Protein AF-G0UQ22-F1 (afdb_monomer_lite)

Secondary structure (DSSP, 8-state):
----SSSHHHHHHHHHHHHHHHHH---TT-PPPHHHHHHS-HHHHHHHHHHHHHHHHHHHHHHHHHHHHHHHHHHHHHHHHTTS---THHHHHHHHHHHHHHHHHHHHIIIIIIHHHHH---TTHHHHHHHHHHHHHHHHHHHHHHTTSS-----EEEEPTTS-TT-EEEE-TTHHHHHHHHHHHHHHHHHHTTSPPSTTPPPHHHHHHHHHHHHHHHHHHHHHHHHTTSTTHHHHHHHHHHHHHHHHHHHTTS--TTHHHHHHHHHHHHHHHHHHHHHHHHHHHHHHHHHHHS-SS-HHHHHHHHHHHHHHHHHHHHTS-TTS-HHHHHHHHHHHHHHHHHHHHHTTT------TTHHHHHHHHHHHHHHTTS---SHHHHHHHHHH-S------------HHHHHHHHHHHHHHHHSTTTHHHHHHH-HHHHHHHHHHHHH--

Radius of gyration: 31.98 Å; chains: 1; bounding box: 88×45×106 Å

Structure (mmCIF, N/CA/C/O backbone):
data_AF-G0UQ22-F1
#
_entry.id   AF-G0UQ22-F1
#
loop_
_atom_site.group_PDB
_atom_site.id
_atom_site.type_symbol
_atom_site.label_atom_id
_atom_site.label_alt_id
_atom_site.label_comp_id
_atom_site.label_asym_id
_atom_site.label_entity_id
_atom_site.label_seq_id
_atom_site.pdbx_PDB_ins_code
_atom_site.Cartn_x
_atom_site.Cartn_y
_atom_site.Cartn_z
_atom_site.occupancy
_atom_site.B_iso_or_equiv
_atom_site.auth_seq_id
_atom_site.auth_comp_id
_atom_site.auth_asym_id
_atom_site.auth_atom_id
_atom_site.pdbx_PDB_model_num
ATOM 1 N N . MET A 1 1 ? -60.237 2.167 55.986 1.00 45.22 1 MET A N 1
ATOM 2 C CA . MET A 1 1 ? -59.295 3.155 55.429 1.00 45.22 1 MET A CA 1
ATOM 3 C C . MET A 1 1 ? -57.903 2.606 55.661 1.00 45.22 1 MET A C 1
ATOM 5 O O . MET A 1 1 ? -57.544 2.496 56.826 1.00 45.22 1 MET A O 1
ATOM 9 N N . PRO A 1 2 ? -57.204 2.131 54.619 1.00 48.25 2 PRO A N 1
ATOM 10 C CA . PRO A 1 2 ? -55.859 1.600 54.769 1.00 48.25 2 PRO A CA 1
ATOM 11 C C . PRO A 1 2 ? -54.873 2.770 54.820 1.00 48.25 2 PRO A C 1
ATOM 13 O O . PRO A 1 2 ? -54.929 3.681 53.997 1.00 48.25 2 PRO A O 1
ATOM 16 N N . SER A 1 3 ? -54.025 2.761 55.837 1.00 50.72 3 SER A N 1
ATOM 17 C CA . SER A 1 3 ? -53.027 3.777 56.166 1.00 50.72 3 SER A CA 1
ATOM 18 C C . SER A 1 3 ? -51.634 3.381 55.658 1.00 50.72 3 SER A C 1
ATOM 20 O O . SER A 1 3 ? -50.655 3.589 56.363 1.00 50.72 3 SER A O 1
ATOM 22 N N . ASP A 1 4 ? -51.551 2.812 54.450 1.00 50.69 4 ASP A N 1
ATOM 23 C CA . ASP A 1 4 ? -50.323 2.183 53.924 1.00 50.69 4 ASP A CA 1
ATOM 24 C C . ASP A 1 4 ? -49.578 3.028 52.870 1.00 50.69 4 ASP A C 1
ATOM 26 O O . ASP A 1 4 ? -48.598 2.580 52.293 1.00 50.69 4 ASP A O 1
ATOM 30 N N . THR A 1 5 ? -49.992 4.267 52.591 1.00 54.06 5 THR A N 1
ATOM 31 C CA . THR A 1 5 ? -49.428 5.055 51.470 1.00 54.06 5 THR A CA 1
ATOM 32 C C . THR A 1 5 ? -48.313 6.034 51.855 1.00 54.06 5 THR A C 1
ATOM 34 O O . THR A 1 5 ? -47.904 6.839 51.024 1.00 54.06 5 THR A O 1
ATOM 37 N N . LEU A 1 6 ? -47.835 6.028 53.104 1.00 50.53 6 LEU A N 1
ATOM 38 C CA . LEU A 1 6 ? -46.833 6.998 53.579 1.00 50.53 6 LEU A CA 1
ATOM 39 C C . LEU A 1 6 ? -45.400 6.447 53.666 1.00 50.53 6 LEU A C 1
ATOM 41 O O . LEU A 1 6 ? -44.472 7.252 53.659 1.00 50.53 6 LEU A O 1
ATOM 45 N N . GLU A 1 7 ? -45.197 5.124 53.661 1.00 52.72 7 GLU A N 1
ATOM 46 C CA . GLU A 1 7 ? -43.848 4.522 53.631 1.00 52.72 7 GLU A CA 1
ATOM 47 C C . GLU A 1 7 ? -43.209 4.530 52.226 1.00 52.72 7 GLU A C 1
ATOM 49 O O . GLU A 1 7 ? -41.985 4.534 52.101 1.00 52.72 7 GLU A O 1
ATOM 54 N N . ASP A 1 8 ? -44.004 4.640 51.155 1.00 56.69 8 ASP A N 1
ATOM 55 C CA . ASP A 1 8 ? -43.478 4.648 49.780 1.00 56.69 8 ASP A CA 1
ATOM 56 C C . ASP A 1 8 ? -42.786 5.969 49.399 1.00 56.69 8 ASP A C 1
ATOM 58 O O . ASP A 1 8 ? -41.835 5.981 48.616 1.00 56.69 8 ASP A O 1
ATOM 62 N N . HIS A 1 9 ? -43.209 7.105 49.963 1.00 56.97 9 HIS A N 1
ATOM 63 C CA . HIS A 1 9 ? -42.681 8.414 49.564 1.00 56.97 9 HIS A CA 1
ATOM 64 C C . HIS A 1 9 ? -41.239 8.673 50.026 1.00 56.97 9 HIS A C 1
ATOM 66 O O . HIS A 1 9 ? -40.499 9.353 49.312 1.00 56.97 9 HIS A O 1
ATOM 72 N N . SER A 1 10 ? -40.807 8.114 51.164 1.00 61.12 10 SER A N 1
ATOM 73 C CA . SER A 1 10 ? -39.405 8.218 51.603 1.00 61.12 10 SER A CA 1
ATOM 74 C C . SER A 1 10 ? -38.459 7.408 50.720 1.00 61.12 10 SER A C 1
ATOM 76 O O . SER A 1 10 ? -37.307 7.787 50.546 1.00 61.12 10 SER A O 1
ATOM 78 N N . ASN A 1 11 ? -38.949 6.324 50.117 1.00 76.81 11 ASN A N 1
ATOM 79 C CA . ASN A 1 11 ? -38.146 5.463 49.256 1.00 76.81 11 ASN A CA 1
ATOM 80 C C . ASN A 1 11 ? -37.832 6.155 47.914 1.00 76.81 11 ASN A C 1
ATOM 82 O O . ASN A 1 11 ? -36.701 6.124 47.434 1.00 76.81 11 ASN A O 1
ATOM 86 N N . TRP A 1 12 ? -38.804 6.887 47.353 1.00 78.00 12 TRP A N 1
ATOM 87 C CA . TRP A 1 12 ? -38.615 7.637 46.107 1.00 78.00 12 TRP A CA 1
ATOM 88 C C . TRP A 1 12 ? -37.613 8.785 46.224 1.00 78.00 12 TRP A C 1
ATOM 90 O O . TRP A 1 12 ? -36.856 9.011 45.281 1.00 78.00 12 TRP A O 1
ATOM 100 N N . SER A 1 13 ? -37.559 9.502 47.355 1.00 80.50 13 SER A N 1
ATOM 101 C CA . SER A 1 13 ? -36.565 10.573 47.511 1.00 80.50 13 SER A CA 1
ATOM 102 C C . SER A 1 13 ? -35.145 10.017 47.596 1.00 80.50 13 SER A C 1
ATOM 104 O O . SER A 1 13 ? -34.221 10.633 47.073 1.00 80.50 13 SER A O 1
ATOM 106 N N . THR A 1 14 ? -34.968 8.848 48.216 1.00 83.31 14 THR A N 1
ATOM 107 C CA . THR A 1 14 ? -33.674 8.159 48.273 1.00 83.31 14 THR A CA 1
ATOM 108 C C . THR A 1 14 ? -33.252 7.661 46.894 1.00 83.31 14 THR A C 1
ATOM 110 O O . THR A 1 14 ? -32.120 7.914 46.495 1.00 83.31 14 THR A O 1
ATOM 113 N N . ILE A 1 15 ? -34.164 7.047 46.132 1.00 80.19 15 ILE A N 1
ATOM 114 C CA . ILE A 1 15 ? -33.892 6.583 44.761 1.00 80.19 15 ILE A CA 1
ATOM 115 C C . ILE A 1 15 ? -33.530 7.762 43.846 1.00 80.19 15 ILE A C 1
ATOM 117 O O . ILE A 1 15 ? -32.533 7.709 43.133 1.00 80.19 15 ILE A O 1
ATOM 121 N N . ILE A 1 16 ? -34.294 8.859 43.890 1.00 82.25 16 ILE A N 1
ATOM 122 C CA . ILE A 1 16 ? -33.992 10.063 43.098 1.00 82.25 16 ILE A CA 1
ATOM 123 C C . ILE A 1 16 ? -32.660 10.680 43.539 1.00 82.25 16 ILE A C 1
ATOM 125 O O . ILE A 1 16 ? -31.879 11.087 42.686 1.00 82.25 16 ILE A O 1
ATOM 129 N N . GLY A 1 17 ? -32.374 10.720 44.843 1.00 83.06 17 GLY A N 1
ATOM 130 C CA . GLY A 1 17 ? -31.095 11.198 45.368 1.00 83.06 17 GLY A CA 1
ATOM 131 C C . GLY A 1 17 ? -29.907 10.363 44.888 1.00 83.06 17 GLY A C 1
ATOM 132 O O . GLY A 1 17 ? -28.885 10.927 44.514 1.00 83.06 17 GLY A O 1
ATOM 133 N N . GLN A 1 18 ? -30.055 9.038 44.823 1.00 81.69 18 GLN A N 1
ATOM 134 C CA . GLN A 1 18 ? -29.040 8.134 44.273 1.00 81.69 18 GLN A CA 1
ATOM 135 C C . GLN A 1 18 ? -28.847 8.339 42.766 1.00 81.69 18 GLN A C 1
ATOM 137 O O . GLN A 1 18 ? -27.711 8.402 42.309 1.00 81.69 18 GLN A O 1
ATOM 142 N N . VAL A 1 19 ? -29.932 8.506 42.000 1.00 81.69 19 VAL A N 1
ATOM 143 C CA . VAL A 1 19 ? -29.857 8.809 40.560 1.00 81.69 19 VAL A CA 1
ATOM 144 C C . VAL A 1 19 ? -29.191 10.163 40.314 1.00 81.69 19 VAL A C 1
ATOM 146 O O . VAL A 1 19 ? -28.340 10.266 39.439 1.00 81.69 19 VAL A O 1
ATOM 149 N N . LEU A 1 20 ? -29.539 11.199 41.080 1.00 83.56 20 LEU A N 1
ATOM 150 C CA . LEU A 1 20 ? -28.904 12.514 40.966 1.00 83.56 20 LEU A CA 1
ATOM 151 C C . LEU A 1 20 ? -27.428 12.453 41.348 1.00 83.56 20 LEU A C 1
ATOM 153 O O . LEU A 1 20 ? -26.605 12.941 40.588 1.00 83.56 20 LEU A O 1
ATOM 157 N N . SER A 1 21 ? -27.085 11.776 42.447 1.00 83.81 21 SER A N 1
ATOM 158 C CA . SER A 1 21 ? -25.689 11.549 42.828 1.00 83.81 21 SER A CA 1
ATOM 159 C C . SER A 1 21 ? -24.923 10.824 41.721 1.00 83.81 21 SER A C 1
ATOM 161 O O . SER A 1 21 ? -23.808 11.214 41.406 1.00 83.81 21 SER A O 1
ATOM 163 N N . HIS A 1 22 ? -25.526 9.819 41.077 1.00 80.00 22 HIS A N 1
ATOM 164 C CA . HIS A 1 22 ? -24.922 9.121 39.936 1.00 80.00 22 HIS A CA 1
ATOM 165 C C . HIS A 1 22 ? -24.705 10.054 38.741 1.00 80.00 22 HIS A C 1
ATOM 167 O O . HIS A 1 22 ? -23.641 10.034 38.125 1.00 80.00 22 HIS A O 1
ATOM 173 N N . LEU A 1 23 ? -25.690 10.900 38.424 1.00 81.38 23 LEU A N 1
ATOM 174 C CA . LEU A 1 23 ? -25.624 11.895 37.346 1.00 81.38 23 LEU A CA 1
ATOM 175 C C . LEU A 1 23 ? -24.675 13.072 37.651 1.00 81.38 23 LEU A C 1
ATOM 177 O O . LEU A 1 23 ? -24.193 13.717 36.719 1.00 81.38 23 LEU A O 1
ATOM 181 N N . GLU A 1 24 ? -24.371 13.325 38.921 1.00 83.50 24 GLU A N 1
ATOM 182 C CA . GLU A 1 24 ? -23.413 14.340 39.378 1.00 83.50 24 GLU A CA 1
ATOM 183 C C . GLU A 1 24 ? -21.991 13.783 39.556 1.00 83.50 24 GLU A C 1
ATOM 185 O O . GLU A 1 24 ? -21.031 14.545 39.482 1.00 83.50 24 GLU A O 1
ATOM 190 N N . CYS A 1 25 ? -21.830 12.471 39.762 1.00 76.75 25 CYS A N 1
ATOM 191 C CA . CYS A 1 25 ? -20.519 11.839 39.888 1.00 76.75 25 CYS A CA 1
ATOM 192 C C . CYS A 1 25 ? -19.740 11.859 38.561 1.00 76.75 25 CYS A C 1
ATOM 194 O O . CYS A 1 25 ? -20.206 11.348 37.545 1.00 76.75 25 CYS A O 1
ATOM 196 N N . ASP A 1 26 ? -18.494 12.339 38.603 1.00 62.09 26 ASP A N 1
ATOM 197 C CA . ASP A 1 26 ? -17.535 12.257 37.484 1.00 62.09 26 ASP A CA 1
ATOM 198 C C . ASP A 1 26 ? -16.912 10.851 37.333 1.00 62.09 26 ASP A C 1
ATOM 200 O O . ASP A 1 26 ? -16.223 10.549 36.358 1.00 62.09 26 ASP A O 1
ATOM 204 N N . SER A 1 27 ? -17.124 9.978 38.322 1.00 62.09 27 SER A N 1
ATOM 205 C CA . SER A 1 27 ? -16.548 8.635 38.395 1.00 62.09 27 SER A CA 1
ATOM 206 C C . SER A 1 27 ? -17.395 7.615 37.637 1.00 62.09 27 SER A C 1
ATOM 208 O O . SER A 1 27 ? -18.547 7.369 37.980 1.00 62.09 27 SER A O 1
ATOM 210 N N . PHE A 1 28 ? -16.779 6.939 36.665 1.00 57.06 28 PHE A N 1
ATOM 211 C CA . PHE A 1 28 ? -17.394 5.836 35.917 1.00 57.06 28 PHE A CA 1
ATOM 212 C C . PHE A 1 28 ? -17.573 4.546 36.744 1.00 57.06 28 PHE A C 1
ATOM 214 O O . PHE A 1 28 ? -18.225 3.603 36.305 1.00 57.06 28 PHE A O 1
ATOM 221 N N . VAL A 1 29 ? -16.936 4.467 37.917 1.00 55.94 29 VAL A N 1
ATOM 222 C CA . VAL A 1 29 ? -16.777 3.218 38.683 1.00 55.94 29 VAL A CA 1
ATOM 223 C C . VAL A 1 29 ? -17.947 2.969 39.636 1.00 55.94 29 VAL A C 1
ATOM 225 O O . VAL A 1 29 ? -18.215 1.825 39.998 1.00 55.94 29 VAL A O 1
ATOM 228 N N . GLU A 1 30 ? -18.682 4.013 40.016 1.00 59.88 30 GLU A N 1
ATOM 229 C CA . GLU A 1 30 ? -19.882 3.872 40.841 1.00 59.88 30 GLU A CA 1
ATOM 230 C C . GLU A 1 30 ? -21.074 3.566 39.940 1.00 59.88 30 GLU A C 1
ATOM 232 O O . GLU A 1 30 ? -21.842 4.442 39.565 1.00 59.88 30 GLU A O 1
ATOM 237 N N . VAL A 1 31 ? -21.203 2.304 39.532 1.00 60.78 31 VAL A N 1
ATOM 238 C CA . VAL A 1 31 ? -22.384 1.848 38.798 1.00 60.78 31 VAL A CA 1
ATOM 239 C C . VAL A 1 31 ? -23.580 1.906 39.745 1.00 60.78 31 VAL A C 1
ATOM 241 O O . VAL A 1 31 ? -23.565 1.277 40.804 1.00 60.78 31 VAL A O 1
ATOM 244 N N . CYS A 1 32 ? -24.622 2.644 39.361 1.00 63.00 32 CYS A N 1
ATOM 245 C CA . CYS A 1 32 ? -25.906 2.591 40.050 1.00 63.00 32 CYS A CA 1
ATOM 246 C C . CYS A 1 32 ? -26.396 1.134 40.044 1.00 63.00 32 CYS A C 1
ATOM 248 O O . CYS A 1 32 ? -26.549 0.552 38.967 1.00 63.00 32 CYS A O 1
ATOM 250 N N . GLU A 1 33 ? -26.582 0.533 41.226 1.00 73.00 33 GLU A N 1
ATOM 251 C CA . GLU A 1 33 ? -26.983 -0.873 41.351 1.00 73.00 33 GLU A CA 1
ATOM 252 C C . GLU A 1 33 ? -28.211 -1.149 40.467 1.00 73.00 33 GLU A C 1
ATOM 254 O O . GLU A 1 33 ? -29.179 -0.382 40.486 1.00 73.00 33 GLU A O 1
ATOM 259 N N . ASP A 1 34 ? -28.184 -2.233 39.682 1.00 70.19 34 ASP A N 1
ATOM 260 C CA . ASP A 1 34 ? -29.270 -2.550 38.739 1.00 70.19 34 ASP A CA 1
ATOM 261 C C . ASP A 1 34 ? -30.635 -2.630 39.462 1.00 70.19 34 ASP A C 1
ATOM 263 O O . ASP A 1 34 ? -31.646 -2.169 38.930 1.00 70.19 34 ASP A O 1
ATOM 267 N N . ASP A 1 35 ? -30.643 -3.060 40.729 1.00 75.62 35 ASP A N 1
ATOM 268 C CA . ASP A 1 35 ? -31.811 -3.086 41.619 1.00 75.62 35 ASP A CA 1
ATOM 269 C C . ASP A 1 35 ? -32.453 -1.700 41.848 1.00 75.62 35 ASP A C 1
ATOM 271 O O . ASP A 1 35 ? -33.660 -1.597 42.097 1.00 75.62 35 ASP A O 1
ATOM 275 N N . VAL A 1 36 ? -31.674 -0.616 41.782 1.00 74.81 36 VAL A N 1
ATOM 276 C CA . VAL A 1 36 ? -32.155 0.772 41.916 1.00 74.81 36 VAL A CA 1
ATOM 277 C C . VAL A 1 36 ? -32.763 1.251 40.594 1.00 74.81 36 VAL A C 1
ATOM 279 O O . VAL A 1 36 ? -33.834 1.866 40.583 1.00 74.81 36 VAL A O 1
ATOM 282 N N . LEU A 1 37 ? -32.138 0.914 39.463 1.00 73.31 37 LEU A N 1
ATOM 283 C CA . LEU A 1 37 ? -32.620 1.256 38.119 1.00 73.31 37 LEU A CA 1
ATOM 284 C C . LEU A 1 37 ? -33.866 0.462 37.701 1.00 73.31 37 LEU A C 1
ATOM 286 O O . LEU A 1 37 ? -34.690 0.961 36.922 1.00 73.31 37 LEU A O 1
ATOM 290 N N . GLU A 1 38 ? -34.044 -0.754 38.218 1.00 81.44 38 GLU A N 1
ATOM 291 C CA . GLU A 1 38 ? -35.268 -1.535 38.033 1.00 81.44 38 GLU A CA 1
ATOM 292 C C . GLU A 1 38 ? -36.469 -0.892 38.732 1.00 81.44 38 GLU A C 1
ATOM 294 O O . GLU A 1 38 ? -37.561 -0.853 38.160 1.00 81.44 38 GLU A O 1
ATOM 299 N N . LYS A 1 39 ? -36.246 -0.306 39.916 1.00 81.69 39 LYS A N 1
ATOM 300 C CA . LYS A 1 39 ? -37.257 0.449 40.677 1.00 81.69 39 LYS A CA 1
ATOM 301 C C . LYS A 1 39 ? -37.557 1.818 40.066 1.00 81.69 39 LYS A C 1
ATOM 303 O O . LYS A 1 39 ? -38.619 2.386 40.315 1.00 81.69 39 LYS A O 1
ATOM 308 N N . CYS A 1 40 ? -36.656 2.347 39.240 1.00 79.81 40 CYS A N 1
ATOM 309 C CA . CYS A 1 40 ? -36.882 3.576 38.491 1.00 79.81 40 CYS A CA 1
ATOM 310 C C . CYS A 1 40 ? -37.863 3.359 37.327 1.00 79.81 40 CYS A C 1
ATOM 312 O O . CYS A 1 40 ? -37.797 2.371 36.593 1.00 79.81 40 CYS A O 1
ATOM 314 N N . GLY A 1 41 ? -38.746 4.338 37.103 1.00 82.88 41 GLY A N 1
ATOM 315 C CA . GLY A 1 41 ? -39.591 4.372 35.910 1.00 82.88 41 GLY A CA 1
ATOM 316 C C . GLY A 1 41 ? -38.766 4.456 34.611 1.00 82.88 41 GLY A C 1
ATOM 317 O O . GLY A 1 41 ? -37.605 4.877 34.634 1.00 82.88 41 GLY A O 1
ATOM 318 N N . PRO A 1 42 ? -39.363 4.121 33.451 1.00 83.88 42 PRO A N 1
ATOM 319 C CA . PRO A 1 42 ? -38.647 3.984 32.176 1.00 83.88 42 PRO A CA 1
ATOM 320 C C . PRO A 1 42 ? -37.918 5.263 31.741 1.00 83.88 42 PRO A C 1
ATOM 322 O O . PRO A 1 42 ? -36.871 5.189 31.106 1.00 83.88 42 PRO A O 1
ATOM 325 N N . PHE A 1 43 ? -38.442 6.435 32.111 1.00 85.62 43 PHE A N 1
ATOM 326 C CA . PHE A 1 43 ? -37.806 7.719 31.824 1.00 85.62 43 PHE A CA 1
ATOM 327 C C . PHE A 1 43 ? -36.470 7.896 32.562 1.00 85.62 43 PHE A C 1
ATOM 329 O O . PHE A 1 43 ? -35.468 8.193 31.922 1.00 85.62 43 PHE A O 1
ATOM 336 N N . LEU A 1 44 ? -36.440 7.693 33.886 1.00 83.56 44 LEU A N 1
ATOM 337 C CA . LEU A 1 44 ? -35.219 7.860 34.689 1.00 83.56 44 LEU A CA 1
ATOM 338 C C . LEU A 1 44 ? -34.157 6.834 34.300 1.00 83.56 44 LEU A C 1
ATOM 340 O O . LEU A 1 44 ? -32.988 7.184 34.179 1.00 83.56 44 LEU A O 1
ATOM 344 N N . ARG A 1 45 ? -34.576 5.597 34.012 1.00 81.31 45 ARG A N 1
ATOM 345 C CA . ARG A 1 45 ? -33.681 4.567 33.480 1.00 81.31 45 ARG A CA 1
ATOM 346 C C . ARG A 1 45 ? -33.034 5.012 32.171 1.00 81.31 45 ARG A C 1
ATOM 348 O O . ARG A 1 45 ? -31.816 4.969 32.052 1.00 81.31 45 ARG A O 1
ATOM 355 N N . ARG A 1 46 ? -33.835 5.509 31.221 1.00 83.25 46 ARG A N 1
ATOM 356 C CA . ARG A 1 46 ? -33.316 6.002 29.941 1.00 83.25 46 ARG A CA 1
ATOM 357 C C . ARG A 1 46 ? -32.411 7.222 30.109 1.00 83.25 46 ARG A C 1
ATOM 359 O O . ARG A 1 46 ? -31.450 7.360 29.364 1.00 83.25 46 ARG A O 1
ATOM 366 N N . LEU A 1 47 ? -32.712 8.104 31.061 1.00 83.69 47 LEU A N 1
ATOM 367 C CA . LEU A 1 47 ? -31.880 9.268 31.357 1.00 83.69 47 LEU A CA 1
ATOM 368 C C . LEU A 1 47 ? -30.492 8.852 31.865 1.00 83.69 47 LEU A C 1
ATOM 370 O O . LEU A 1 47 ? -29.502 9.372 31.363 1.00 83.69 47 LEU A O 1
ATOM 374 N N . VAL A 1 48 ? -30.426 7.903 32.806 1.00 82.44 48 VAL A N 1
ATOM 375 C CA . VAL A 1 48 ? -29.155 7.361 33.313 1.00 82.44 48 VAL A CA 1
ATOM 376 C C . VAL A 1 48 ? -28.381 6.661 32.198 1.00 82.44 48 VAL A C 1
ATOM 378 O O . VAL A 1 48 ? -27.211 6.962 32.006 1.00 82.44 48 VAL A O 1
ATOM 381 N N . GLU A 1 49 ? -29.042 5.827 31.387 1.00 80.69 49 GLU A N 1
ATOM 382 C CA . GLU A 1 49 ? -28.409 5.184 30.224 1.00 80.69 49 GLU A CA 1
ATOM 383 C C . GLU A 1 49 ? -27.793 6.200 29.256 1.00 80.69 49 GLU A C 1
ATOM 385 O O . GLU A 1 49 ? -26.652 6.038 28.839 1.00 80.69 49 GLU A O 1
ATOM 390 N N . VAL A 1 50 ? -28.528 7.260 28.902 1.00 82.25 50 VAL A N 1
ATOM 391 C CA . VAL A 1 50 ? -28.036 8.296 27.981 1.00 82.25 50 VAL A CA 1
ATOM 392 C C . VAL A 1 50 ? -26.886 9.095 28.599 1.00 82.25 50 VAL A C 1
ATOM 394 O O . VAL A 1 50 ? -25.954 9.460 27.886 1.00 82.25 50 VAL A O 1
ATOM 397 N N . ALA A 1 51 ? -26.931 9.369 29.904 1.00 83.38 51 ALA A N 1
ATOM 398 C CA . ALA A 1 51 ? -25.848 10.053 30.603 1.00 83.38 51 ALA A CA 1
ATOM 399 C C . ALA A 1 51 ? -24.576 9.192 30.660 1.00 83.38 51 ALA A C 1
ATOM 401 O O . ALA A 1 51 ? -23.492 9.691 30.362 1.00 83.38 51 ALA A O 1
ATOM 402 N N . ASP A 1 52 ? -24.709 7.901 30.964 1.00 79.06 52 ASP A N 1
ATOM 403 C CA . ASP A 1 52 ? -23.592 6.956 30.952 1.00 79.06 52 ASP A CA 1
ATOM 404 C C . ASP A 1 52 ? -23.022 6.810 29.532 1.00 79.06 52 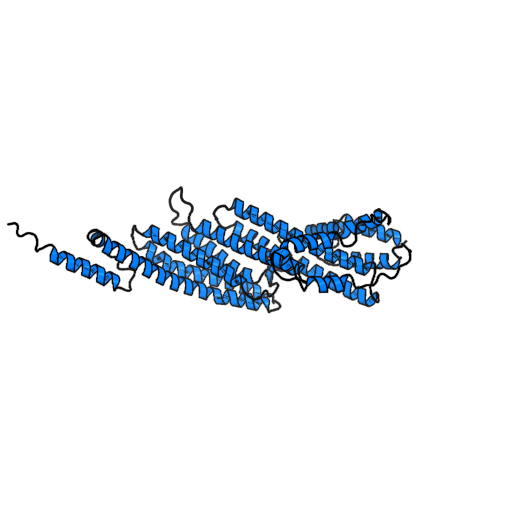ASP A C 1
ATOM 406 O O . ASP A 1 52 ? -21.813 6.927 29.346 1.00 79.06 52 ASP A O 1
ATOM 410 N N . GLU A 1 53 ? -23.875 6.653 28.509 1.00 80.38 53 GLU A N 1
ATOM 411 C CA . GLU A 1 53 ? -23.468 6.643 27.095 1.00 80.38 53 GLU A CA 1
ATOM 412 C C . GLU A 1 53 ? -22.693 7.920 26.721 1.00 80.38 53 GLU A C 1
ATOM 414 O O . GLU A 1 53 ? -21.657 7.839 26.057 1.00 80.38 53 GLU A O 1
ATOM 419 N N . ALA A 1 54 ? -23.162 9.100 27.141 1.00 82.88 54 ALA A N 1
ATOM 420 C CA . ALA A 1 54 ? -22.492 10.374 26.880 1.00 82.88 54 ALA A CA 1
ATOM 421 C C . ALA A 1 54 ? -21.109 10.440 27.545 1.00 82.88 54 ALA A C 1
ATOM 423 O O . ALA A 1 54 ? -20.129 10.749 26.872 1.00 82.88 54 ALA A O 1
ATOM 424 N N . ARG A 1 55 ? -21.001 10.050 28.819 1.00 81.69 55 ARG A N 1
ATOM 425 C CA . ARG A 1 55 ? -19.719 10.012 29.537 1.00 81.69 55 ARG A CA 1
ATOM 426 C C . ARG A 1 55 ? -18.734 9.010 28.928 1.00 81.69 55 ARG A C 1
ATOM 428 O O . ARG A 1 55 ? -17.554 9.332 28.812 1.00 81.69 55 ARG A O 1
ATOM 435 N N . VAL A 1 56 ? -19.191 7.818 28.505 1.00 79.38 56 VAL A N 1
ATOM 436 C CA . VAL A 1 56 ? -18.330 6.869 27.764 1.00 79.38 56 VAL A CA 1
ATOM 437 C C . VAL A 1 56 ? -17.824 7.540 26.500 1.00 79.38 56 VAL A C 1
ATOM 439 O O . VAL A 1 56 ? -16.643 7.443 26.186 1.00 79.38 56 VAL A O 1
ATOM 442 N N . ASN A 1 57 ? -18.709 8.201 25.754 1.00 82.50 57 ASN A N 1
ATOM 443 C CA . ASN A 1 57 ? -18.324 8.856 24.513 1.00 82.50 57 ASN A CA 1
ATOM 444 C C . ASN A 1 57 ? -17.266 9.940 24.754 1.00 82.50 57 ASN A C 1
ATOM 446 O O . ASN A 1 57 ? -16.264 9.932 24.044 1.00 82.50 57 ASN A O 1
ATOM 450 N N . ASP A 1 58 ? -17.429 10.787 25.769 1.00 85.44 58 ASP A N 1
ATOM 451 C CA . ASP A 1 58 ? -16.451 11.824 26.113 1.00 85.44 58 ASP A CA 1
ATOM 452 C C . ASP A 1 58 ? -15.095 11.220 26.511 1.00 85.44 58 ASP A C 1
ATOM 454 O O . ASP A 1 58 ? -14.049 11.657 26.025 1.00 85.44 58 ASP A O 1
ATOM 458 N N . LEU A 1 59 ? -15.103 10.153 27.320 1.00 84.19 59 LEU A N 1
ATOM 459 C CA . LEU A 1 59 ? -13.893 9.415 27.694 1.00 84.19 59 LEU A CA 1
ATOM 460 C C . LEU A 1 59 ? -13.203 8.801 26.469 1.00 84.19 59 LEU A C 1
ATOM 462 O O . LEU A 1 59 ? -11.989 8.908 26.308 1.00 84.19 59 LEU A O 1
ATOM 466 N N . LEU A 1 60 ? -13.971 8.153 25.591 1.00 85.38 60 LEU A N 1
ATOM 467 C CA . LEU A 1 60 ? -13.447 7.579 24.356 1.00 85.38 60 LEU A CA 1
ATOM 468 C C . LEU A 1 60 ? -12.886 8.660 23.433 1.00 85.38 60 LEU A C 1
ATOM 470 O O . LEU A 1 60 ? -11.864 8.428 22.796 1.00 85.38 60 LEU A O 1
ATOM 474 N N . ASP A 1 61 ? -13.527 9.825 23.352 1.00 88.00 61 ASP A N 1
ATOM 475 C CA . ASP A 1 61 ? -13.041 10.941 22.547 1.00 88.00 61 ASP A CA 1
ATOM 476 C C . ASP A 1 61 ? -11.719 11.492 23.109 1.00 88.00 61 ASP A C 1
ATOM 478 O O . ASP A 1 61 ? -10.777 11.680 22.336 1.00 88.00 61 ASP A O 1
ATOM 482 N N . ASP A 1 62 ? -11.574 11.649 24.431 1.00 90.19 62 ASP A N 1
ATOM 483 C CA . ASP A 1 62 ? -10.289 12.008 25.056 1.00 90.19 62 ASP A CA 1
ATOM 484 C C . ASP A 1 62 ? -9.198 10.957 24.785 1.00 90.19 62 ASP A C 1
ATOM 486 O O . ASP A 1 62 ? -8.109 11.277 24.296 1.00 90.19 62 ASP A O 1
ATOM 490 N N . LEU A 1 63 ? -9.507 9.678 25.007 1.00 87.81 63 LEU A N 1
ATOM 491 C CA . LEU A 1 63 ? -8.577 8.573 24.776 1.00 87.81 63 LEU A CA 1
ATOM 492 C C . LEU A 1 63 ? -8.137 8.486 23.318 1.00 87.81 63 LEU A C 1
ATOM 494 O O . LEU A 1 63 ? -6.948 8.338 23.034 1.00 87.81 63 LEU A O 1
ATOM 498 N N . PHE A 1 64 ? -9.066 8.605 22.374 1.00 89.81 64 PHE A N 1
ATOM 499 C CA . PHE A 1 64 ? -8.742 8.571 20.953 1.00 89.81 64 PHE A CA 1
ATOM 500 C C . PHE A 1 64 ? -7.997 9.819 20.496 1.00 89.81 64 PHE A C 1
ATOM 502 O O . PHE A 1 64 ? -7.120 9.698 19.639 1.00 89.81 64 PHE A O 1
ATOM 509 N N . ASN A 1 65 ? -8.247 10.982 21.099 1.00 89.94 65 ASN A N 1
ATOM 510 C CA . ASN A 1 65 ? -7.417 12.162 20.885 1.00 89.94 65 ASN A CA 1
ATOM 511 C C . ASN A 1 65 ? -5.985 11.916 21.372 1.00 89.94 65 ASN A C 1
ATOM 513 O O . ASN A 1 65 ? -5.038 12.184 20.634 1.00 89.94 65 ASN A O 1
ATOM 517 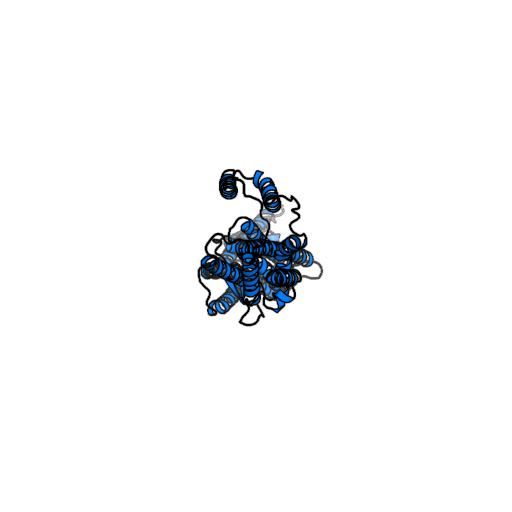N N . ARG A 1 66 ? -5.802 11.320 22.555 1.00 91.62 66 ARG A N 1
ATOM 518 C CA . ARG A 1 66 ? -4.479 10.948 23.082 1.00 91.62 66 ARG A CA 1
ATOM 519 C C . ARG A 1 66 ? -3.780 9.889 22.234 1.00 91.62 66 ARG A C 1
ATOM 521 O O . ARG A 1 66 ? -2.593 10.011 21.959 1.00 91.62 66 ARG A O 1
ATOM 528 N N . VAL A 1 67 ? -4.495 8.872 21.757 1.00 91.12 67 VAL A N 1
ATOM 529 C CA . VAL A 1 67 ? -3.928 7.903 20.808 1.00 91.12 67 VAL A CA 1
ATOM 530 C C . VAL A 1 67 ? -3.539 8.612 19.513 1.00 91.12 67 VAL A C 1
ATOM 532 O O . VAL A 1 67 ? -2.433 8.417 19.023 1.00 91.12 67 VAL A O 1
ATOM 535 N N . SER A 1 68 ? -4.391 9.489 18.983 1.00 90.75 68 SER A N 1
ATOM 536 C CA . SER A 1 68 ? -4.097 10.250 17.768 1.00 90.75 68 SER A CA 1
ATOM 537 C C . SER A 1 68 ? -2.854 11.133 17.914 1.00 90.75 68 SER A C 1
ATOM 539 O O . SER A 1 68 ? -2.080 11.242 16.960 1.00 90.75 68 SER A O 1
ATOM 541 N N . THR A 1 69 ? -2.615 11.746 19.079 1.00 91.50 69 THR A N 1
ATOM 542 C CA . THR A 1 69 ? -1.412 12.566 19.302 1.00 91.50 69 THR A CA 1
ATOM 543 C C . THR A 1 69 ? -0.130 11.734 19.312 1.00 91.50 69 THR A C 1
ATOM 545 O O . THR A 1 69 ? 0.900 12.229 18.856 1.00 91.50 69 THR A O 1
ATOM 548 N N . LEU A 1 70 ? -0.180 10.452 19.700 1.00 92.25 70 LEU A N 1
ATOM 549 C CA . LEU A 1 70 ? 0.967 9.534 19.589 1.00 92.25 70 LEU A CA 1
ATOM 550 C C . LEU A 1 70 ? 1.374 9.255 18.135 1.00 92.25 70 LEU A C 1
ATOM 552 O O . LEU A 1 70 ? 2.535 8.949 17.867 1.00 92.25 70 LEU A O 1
ATOM 556 N N . PHE A 1 71 ? 0.446 9.383 17.183 1.00 90.81 71 PHE A N 1
ATOM 557 C CA . PHE A 1 71 ? 0.741 9.228 15.756 1.00 90.81 71 PHE A CA 1
ATOM 558 C C . PHE A 1 71 ? 1.299 10.504 15.114 1.00 90.81 71 PHE A C 1
ATOM 560 O O . PHE A 1 71 ? 1.854 10.428 14.017 1.00 90.81 71 PHE A O 1
ATOM 567 N N . VAL A 1 72 ? 1.213 11.665 15.775 1.00 88.56 72 VAL A N 1
ATOM 568 C CA . VAL A 1 72 ? 1.742 12.932 15.239 1.00 88.56 72 VAL A CA 1
ATOM 569 C C . VAL A 1 72 ? 3.246 12.850 14.947 1.00 88.56 72 VAL A C 1
ATOM 571 O O . VAL A 1 72 ? 3.621 13.183 13.823 1.00 88.56 72 VAL A O 1
ATOM 574 N N . PRO A 1 73 ? 4.109 12.334 15.848 1.00 86.75 73 PRO A N 1
ATOM 575 C CA . PRO A 1 73 ? 5.522 12.117 15.539 1.00 86.75 73 PRO A CA 1
ATOM 576 C C . PRO A 1 73 ? 5.752 11.184 14.343 1.00 86.75 73 PRO A C 1
ATOM 578 O O . PRO A 1 73 ? 6.629 11.453 13.530 1.00 86.75 73 PRO A O 1
ATOM 581 N N . CYS A 1 74 ? 4.947 10.125 14.178 1.00 83.81 74 CYS A N 1
ATOM 582 C CA . CYS A 1 74 ? 5.028 9.252 12.999 1.00 83.81 74 CYS A CA 1
ATOM 583 C C . CYS A 1 74 ? 4.674 9.990 11.708 1.00 83.81 74 CYS A C 1
ATOM 585 O O . CYS A 1 74 ? 5.366 9.829 10.706 1.00 83.81 74 CYS A O 1
ATOM 587 N N . MET A 1 75 ? 3.614 10.801 11.726 1.00 82.56 75 MET A N 1
ATOM 588 C CA . MET A 1 75 ? 3.210 11.612 10.576 1.00 82.56 75 MET A CA 1
ATOM 589 C C . MET A 1 75 ? 4.272 12.666 10.235 1.00 82.56 75 MET A C 1
ATOM 591 O O . MET A 1 75 ? 4.599 12.855 9.066 1.00 82.56 75 MET A O 1
ATOM 595 N N . GLN A 1 76 ? 4.860 13.310 11.246 1.00 84.81 76 GLN A N 1
ATOM 596 C CA . GLN A 1 76 ? 5.950 14.272 11.070 1.00 84.81 76 GLN A CA 1
ATOM 597 C C . GLN A 1 76 ? 7.221 13.607 10.540 1.00 84.81 76 GLN A C 1
ATOM 599 O O . GLN A 1 76 ? 7.840 14.141 9.627 1.00 84.81 76 GLN A O 1
ATOM 604 N N . ALA A 1 77 ? 7.592 12.435 11.058 1.00 79.94 77 ALA A N 1
ATOM 605 C CA . ALA A 1 77 ? 8.734 11.672 10.567 1.00 79.94 77 ALA A CA 1
ATOM 606 C C . ALA A 1 77 ? 8.522 11.206 9.122 1.00 79.94 77 ALA A C 1
ATOM 608 O O . ALA A 1 77 ? 9.434 11.320 8.310 1.00 79.94 77 ALA A O 1
ATOM 609 N N . ALA A 1 78 ? 7.310 10.762 8.770 1.00 74.56 78 ALA A N 1
ATOM 610 C CA . ALA A 1 78 ? 6.951 10.448 7.389 1.00 74.56 78 ALA A CA 1
ATOM 611 C C . ALA A 1 78 ? 7.104 11.674 6.470 1.00 74.56 78 ALA A C 1
ATOM 613 O O . ALA A 1 78 ? 7.713 11.573 5.407 1.00 74.56 78 ALA A O 1
ATOM 614 N N . ALA A 1 79 ? 6.628 12.847 6.897 1.00 74.56 79 ALA A N 1
ATOM 615 C CA . ALA A 1 79 ? 6.780 14.094 6.145 1.00 74.56 79 ALA A CA 1
ATOM 616 C C . ALA A 1 79 ? 8.233 14.613 6.095 1.00 74.56 79 ALA A C 1
ATOM 618 O O . ALA A 1 79 ? 8.637 15.257 5.132 1.00 74.56 79 ALA A O 1
ATOM 619 N N . ALA A 1 80 ? 9.044 14.357 7.122 1.00 76.06 80 ALA A N 1
ATOM 620 C CA . ALA A 1 80 ? 10.458 14.724 7.130 1.00 76.06 80 ALA A CA 1
ATOM 621 C C . ALA A 1 80 ? 11.270 13.810 6.204 1.00 76.06 80 ALA A C 1
ATOM 623 O O . ALA A 1 80 ? 12.114 14.283 5.444 1.00 76.06 80 ALA A O 1
ATOM 624 N N . ALA A 1 81 ? 10.968 12.511 6.222 1.00 69.25 81 ALA A N 1
ATOM 625 C CA . ALA A 1 81 ? 11.617 11.523 5.378 1.00 69.25 81 ALA A CA 1
ATOM 626 C C . ALA A 1 81 ? 11.381 11.811 3.886 1.00 69.25 81 ALA A C 1
ATOM 628 O O . ALA A 1 81 ? 12.274 11.579 3.079 1.00 69.25 81 ALA A O 1
ATOM 629 N N . SER A 1 82 ? 10.228 12.378 3.506 1.00 64.88 82 SER A N 1
ATOM 630 C CA . SER A 1 82 ? 9.968 12.763 2.112 1.00 64.88 82 SER A CA 1
ATOM 631 C C . SER A 1 82 ? 10.814 13.943 1.617 1.00 64.88 82 SER A C 1
ATOM 633 O O . SER A 1 82 ? 10.865 14.185 0.415 1.00 64.88 82 SER A O 1
ATOM 635 N N . ASN A 1 83 ? 11.456 14.688 2.523 1.00 66.00 83 ASN A N 1
ATOM 636 C CA . ASN A 1 83 ? 12.249 15.881 2.208 1.00 66.00 83 ASN A CA 1
ATOM 637 C C . ASN A 1 83 ? 13.765 15.655 2.333 1.00 66.00 83 ASN A C 1
ATOM 639 O O . ASN A 1 83 ? 14.539 16.567 2.048 1.00 66.00 83 ASN A O 1
ATOM 643 N N . SER A 1 84 ? 14.200 14.480 2.794 1.00 63.97 84 SER A N 1
ATOM 644 C CA . SER A 1 84 ? 15.603 14.181 3.081 1.00 63.97 84 SER A CA 1
ATOM 645 C C . SER A 1 84 ? 16.111 13.062 2.173 1.00 63.97 84 SER A C 1
ATOM 647 O O . SER A 1 84 ? 15.444 12.045 2.002 1.00 63.97 84 SER A O 1
ATOM 649 N N . GLU A 1 85 ? 17.303 13.217 1.593 1.00 60.25 85 GLU A N 1
ATOM 650 C CA . GLU A 1 85 ? 18.010 12.098 0.963 1.00 60.25 85 GLU A CA 1
ATOM 651 C C . GLU A 1 85 ? 18.468 11.132 2.072 1.00 60.25 85 GLU A C 1
ATOM 653 O O . GLU A 1 85 ? 19.401 11.427 2.818 1.00 60.25 85 GLU A O 1
ATOM 658 N N . LEU A 1 86 ? 17.752 10.010 2.232 1.00 55.38 86 LEU A N 1
ATOM 659 C CA . LEU A 1 86 ? 17.922 9.072 3.351 1.00 55.38 86 LEU A CA 1
ATOM 660 C C . LEU A 1 86 ? 19.366 8.547 3.488 1.00 55.38 86 LEU A C 1
ATOM 662 O O . LEU A 1 86 ? 19.896 7.913 2.574 1.00 55.38 86 LEU A O 1
ATOM 666 N N . SER A 1 87 ? 19.942 8.707 4.684 1.00 57.03 87 SER A N 1
ATOM 667 C CA . SER A 1 87 ? 21.073 7.914 5.185 1.00 57.03 87 SER A CA 1
ATOM 668 C C . SER A 1 87 ? 20.587 6.574 5.751 1.00 57.03 87 SER A C 1
ATOM 670 O O . SER A 1 87 ? 19.469 6.481 6.256 1.00 57.03 87 SER A O 1
ATOM 672 N N . ASP A 1 88 ? 21.429 5.536 5.742 1.00 57.16 88 ASP A N 1
ATOM 673 C CA . ASP A 1 88 ? 21.086 4.192 6.254 1.00 57.16 88 ASP A CA 1
ATOM 674 C C . ASP A 1 88 ? 20.614 4.169 7.726 1.00 57.16 88 ASP A C 1
ATOM 676 O O . ASP A 1 88 ? 19.880 3.267 8.127 1.00 57.16 88 ASP A O 1
ATOM 680 N N . THR A 1 89 ? 20.967 5.182 8.525 1.00 58.47 89 THR A N 1
ATOM 681 C CA . THR A 1 89 ? 20.508 5.354 9.918 1.00 58.47 89 THR A CA 1
ATOM 682 C C . THR A 1 89 ? 18.995 5.570 10.042 1.00 58.47 89 THR A C 1
ATOM 684 O O . THR A 1 89 ? 18.394 5.181 11.038 1.00 58.47 89 THR A O 1
ATOM 687 N N . SER A 1 90 ? 18.350 6.109 9.006 1.00 69.56 90 SER A N 1
ATOM 688 C CA . SER A 1 90 ? 16.927 6.485 9.030 1.00 69.56 90 SER A CA 1
ATOM 689 C C . SER A 1 90 ? 15.950 5.302 9.100 1.00 69.56 90 SER A C 1
ATOM 691 O O . SER A 1 90 ? 14.788 5.471 9.470 1.00 69.56 90 SER A O 1
ATOM 693 N N . VAL A 1 91 ? 16.388 4.087 8.760 1.00 67.69 91 VAL A N 1
ATOM 694 C CA . VAL A 1 91 ? 15.495 2.919 8.692 1.00 67.69 91 VAL A CA 1
ATOM 695 C C . VAL A 1 91 ? 15.268 2.305 10.062 1.00 67.69 91 VAL A C 1
ATOM 697 O O . VAL A 1 91 ? 14.130 2.007 10.424 1.00 67.69 91 VAL A O 1
ATOM 700 N N . GLU A 1 92 ? 16.349 2.069 10.804 1.00 77.06 92 GLU A N 1
ATOM 701 C CA . GLU A 1 92 ? 16.259 1.532 12.162 1.00 77.06 92 GLU A CA 1
ATOM 702 C C . GLU A 1 92 ? 15.472 2.505 13.046 1.00 77.06 92 GLU A C 1
ATOM 704 O O . GLU A 1 92 ? 14.609 2.079 13.813 1.00 77.06 92 GLU A O 1
ATOM 709 N N . GLU A 1 93 ? 15.672 3.809 12.835 1.00 83.06 93 GLU A N 1
ATOM 710 C CA . GLU A 1 93 ? 14.883 4.880 13.444 1.00 83.06 93 GLU A CA 1
ATOM 711 C C . GLU A 1 93 ? 13.397 4.798 13.062 1.00 83.06 93 GLU A C 1
ATOM 713 O O . GLU A 1 93 ? 12.539 4.831 13.945 1.00 83.06 93 GLU A O 1
ATOM 718 N N . ALA A 1 94 ? 13.064 4.622 11.777 1.00 81.62 94 ALA A N 1
ATOM 719 C CA . ALA A 1 94 ? 11.676 4.478 11.333 1.00 81.62 94 ALA A CA 1
ATOM 7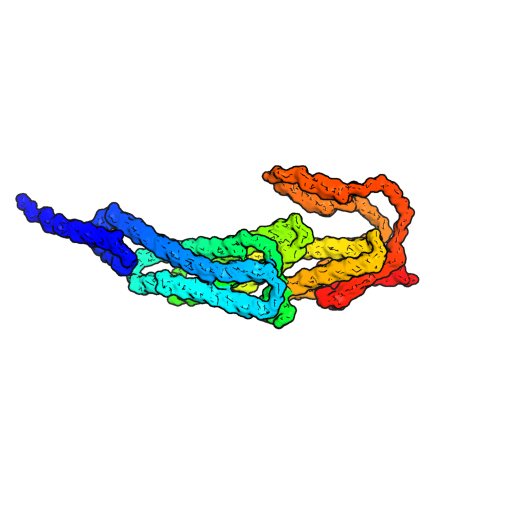20 C C . ALA A 1 94 ? 10.998 3.231 11.926 1.00 81.62 94 ALA A C 1
ATOM 722 O O . ALA A 1 94 ? 9.845 3.297 12.355 1.00 81.62 94 ALA A O 1
ATOM 723 N N . GLN A 1 95 ? 11.701 2.098 11.994 1.00 84.06 95 GLN A N 1
ATOM 724 C CA . GLN A 1 95 ? 11.168 0.865 12.575 1.00 84.06 95 GLN A CA 1
ATOM 725 C C . GLN A 1 95 ? 10.991 0.978 14.096 1.00 84.06 95 GLN A C 1
ATOM 727 O O . GLN A 1 95 ? 9.974 0.525 14.626 1.00 84.06 95 GLN A O 1
ATOM 732 N N . ALA A 1 96 ? 11.945 1.598 14.796 1.00 87.88 96 ALA A N 1
ATOM 733 C CA . ALA A 1 96 ? 11.835 1.876 16.225 1.00 87.88 96 ALA A CA 1
ATOM 734 C C . ALA A 1 96 ? 10.659 2.817 16.518 1.00 87.88 96 ALA A C 1
ATOM 736 O O . ALA A 1 96 ? 9.904 2.583 17.461 1.00 87.88 96 ALA A O 1
ATOM 737 N N . LEU A 1 97 ? 10.453 3.831 15.673 1.00 89.44 97 LEU A N 1
ATOM 738 C CA . LEU A 1 97 ? 9.327 4.754 15.771 1.00 89.44 97 LEU A CA 1
ATOM 739 C C . LEU A 1 97 ? 7.981 4.042 15.569 1.00 89.44 97 LEU A C 1
ATOM 741 O O . LEU A 1 97 ? 7.057 4.259 16.349 1.00 89.44 97 LEU A O 1
ATOM 745 N N . ILE A 1 98 ? 7.879 3.162 14.565 1.00 90.31 98 ILE A N 1
ATOM 746 C CA . ILE A 1 98 ? 6.690 2.326 14.327 1.00 90.31 98 ILE A CA 1
ATOM 747 C C . ILE A 1 98 ? 6.350 1.494 15.568 1.00 90.31 98 ILE A C 1
ATOM 749 O O . ILE A 1 98 ? 5.202 1.497 16.015 1.00 90.31 98 ILE A O 1
ATOM 753 N N . GLU A 1 99 ? 7.339 0.789 16.125 1.00 92.25 99 GLU A N 1
ATOM 754 C CA . GLU A 1 99 ? 7.132 -0.094 17.276 1.00 92.25 99 GLU A CA 1
ATOM 755 C C . GLU A 1 99 ? 6.761 0.697 18.533 1.00 92.25 99 GLU A C 1
ATOM 757 O O . GLU A 1 99 ? 5.819 0.329 19.239 1.00 92.25 99 GLU A O 1
ATOM 762 N N . HIS A 1 100 ? 7.463 1.804 18.787 1.00 93.44 100 HIS A N 1
ATOM 763 C CA . HIS A 1 100 ? 7.198 2.682 19.919 1.00 93.44 100 HIS A CA 1
ATOM 764 C C . HIS A 1 100 ? 5.772 3.234 19.859 1.00 93.44 100 HIS A C 1
ATOM 766 O O . HIS A 1 100 ? 5.006 3.049 20.802 1.00 93.44 100 HIS A O 1
ATOM 772 N N . THR A 1 101 ? 5.373 3.842 18.737 1.00 92.94 101 THR A N 1
ATOM 773 C CA . THR A 1 101 ? 4.036 4.432 18.594 1.00 92.94 101 THR A CA 1
ATOM 774 C C . THR A 1 101 ? 2.930 3.392 18.723 1.00 92.94 101 THR A C 1
ATOM 776 O O . THR A 1 101 ? 1.956 3.626 19.440 1.00 92.94 101 THR A O 1
ATOM 779 N N . ALA A 1 102 ? 3.084 2.225 18.091 1.00 93.81 102 ALA A N 1
ATOM 780 C CA . ALA A 1 102 ? 2.100 1.153 18.198 1.00 93.81 102 ALA A CA 1
ATOM 781 C C . ALA A 1 102 ? 1.967 0.628 19.636 1.00 93.81 102 ALA A C 1
ATOM 783 O O . ALA A 1 102 ? 0.851 0.444 20.119 1.00 93.81 102 ALA A O 1
ATOM 784 N N . THR A 1 103 ? 3.088 0.429 20.335 1.00 94.06 103 THR A N 1
ATOM 785 C CA . THR A 1 103 ? 3.101 -0.076 21.716 1.00 94.06 103 THR A CA 1
ATOM 786 C C . THR A 1 103 ? 2.530 0.949 22.692 1.00 94.06 103 THR A C 1
ATOM 788 O O . THR A 1 103 ? 1.719 0.595 23.542 1.00 94.06 103 THR A O 1
ATOM 791 N N . SER A 1 104 ? 2.881 2.231 22.556 1.00 94.69 104 SER A N 1
ATOM 792 C CA . SER A 1 104 ? 2.312 3.300 23.382 1.00 94.69 104 SER A CA 1
ATOM 793 C C . SER A 1 104 ? 0.802 3.432 23.176 1.00 94.69 104 SER A C 1
ATOM 795 O O . SER A 1 104 ? 0.066 3.513 24.155 1.00 94.69 104 SER A O 1
ATOM 797 N N . ALA A 1 105 ? 0.330 3.398 21.924 1.00 93.25 105 ALA A N 1
ATOM 798 C CA . ALA A 1 105 ? -1.098 3.435 21.617 1.00 93.25 105 ALA A CA 1
ATOM 799 C C . ALA A 1 105 ? -1.835 2.219 22.199 1.00 93.25 105 ALA A C 1
ATOM 801 O O . ALA A 1 105 ? -2.892 2.366 22.809 1.00 93.25 105 ALA A O 1
ATOM 802 N N . PHE A 1 106 ? -1.254 1.025 22.059 1.00 93.88 106 PHE A N 1
ATOM 803 C CA . PHE A 1 106 ? -1.796 -0.201 22.636 1.00 93.88 106 PHE A CA 1
ATOM 804 C C . PHE A 1 106 ? -1.869 -0.142 24.166 1.00 93.88 106 PHE A C 1
ATOM 806 O O . PHE A 1 106 ? -2.885 -0.527 24.741 1.00 93.88 106 PHE A O 1
ATOM 813 N N . ASN A 1 107 ? -0.830 0.374 24.827 1.00 92.75 107 ASN A N 1
ATOM 814 C CA . ASN A 1 107 ? -0.812 0.521 26.280 1.00 92.75 107 ASN A CA 1
ATOM 815 C C . ASN A 1 107 ? -1.925 1.461 26.750 1.00 92.75 107 ASN A C 1
ATOM 817 O O . ASN A 1 107 ? -2.689 1.064 27.616 1.00 92.75 107 ASN A O 1
ATOM 821 N N . VAL A 1 108 ? -2.093 2.635 26.126 1.00 91.75 108 VAL A N 1
ATOM 822 C CA . VAL A 1 108 ? -3.192 3.564 26.461 1.00 91.75 108 VAL A CA 1
ATOM 823 C C . VAL A 1 108 ? -4.555 2.878 26.322 1.00 91.75 108 VAL A C 1
ATOM 825 O O . VAL A 1 108 ? -5.374 2.936 27.237 1.00 91.75 108 VAL A O 1
ATOM 828 N N . LEU A 1 109 ? -4.787 2.163 25.215 1.00 89.44 109 LEU A N 1
ATOM 829 C CA . LEU A 1 109 ? -6.040 1.432 25.006 1.00 89.44 109 LEU A CA 1
ATOM 830 C C . LEU A 1 109 ? -6.235 0.314 26.047 1.00 89.44 109 LEU A C 1
ATOM 832 O O . LEU A 1 109 ? -7.322 0.143 26.578 1.00 89.44 109 LEU A O 1
ATOM 836 N N . THR A 1 110 ? -5.204 -0.452 26.389 1.00 87.50 110 THR A N 1
ATOM 837 C CA . THR A 1 110 ? -5.338 -1.577 27.334 1.00 87.50 110 THR A CA 1
ATOM 838 C C . THR A 1 110 ? -5.462 -1.167 28.789 1.00 87.50 110 THR A C 1
ATOM 840 O O . THR A 1 110 ? -6.290 -1.731 29.510 1.00 87.50 110 THR A O 1
ATOM 843 N N . THR A 1 111 ? -4.701 -0.173 29.230 1.00 86.44 111 THR A N 1
ATOM 844 C CA . THR A 1 111 ? -4.745 0.277 30.623 1.00 86.44 111 THR A CA 1
ATOM 845 C C . THR A 1 111 ? -6.005 1.071 30.926 1.00 86.44 111 THR A C 1
ATOM 847 O O . THR A 1 111 ? -6.547 0.938 32.017 1.00 86.44 111 THR A O 1
ATOM 850 N N . GLU A 1 112 ? -6.482 1.880 29.980 1.00 84.44 112 GLU A N 1
ATOM 851 C CA . GLU A 1 112 ? -7.557 2.843 30.251 1.00 84.44 112 GLU A CA 1
ATOM 852 C C . GLU A 1 112 ? -8.903 2.421 29.674 1.00 84.44 112 GLU A C 1
ATOM 854 O O . GLU A 1 112 ? -9.933 2.745 30.254 1.00 84.44 112 GLU A O 1
ATOM 859 N N . VAL A 1 113 ? -8.912 1.661 28.575 1.00 79.06 113 VAL A N 1
ATOM 860 C CA . VAL A 1 113 ? -10.149 1.091 28.039 1.00 79.06 113 VAL A CA 1
ATOM 861 C C . VAL A 1 113 ? -10.337 -0.301 28.616 1.00 79.06 113 VAL A C 1
ATOM 863 O O . VAL A 1 113 ? -11.218 -0.498 29.435 1.00 79.06 113 VAL A O 1
ATOM 866 N N . PHE A 1 114 ? -9.495 -1.271 28.251 1.00 77.50 114 PHE A N 1
ATOM 867 C CA . PHE A 1 114 ? -9.784 -2.694 28.492 1.00 77.50 114 PHE A CA 1
ATOM 868 C C . PHE A 1 114 ? -9.709 -3.152 29.965 1.00 77.50 114 PHE A C 1
ATOM 870 O O . PHE A 1 114 ? -10.376 -4.122 30.335 1.00 77.50 114 PHE A O 1
ATOM 877 N N . SER A 1 115 ? -8.952 -2.464 30.827 1.00 75.31 115 SER A N 1
ATOM 878 C CA . SER A 1 115 ? -8.817 -2.828 32.252 1.00 75.31 115 SER A CA 1
ATOM 879 C C . SER A 1 115 ? -10.076 -2.547 33.105 1.00 75.31 115 SER A C 1
ATOM 881 O O . SER A 1 115 ? -10.499 -3.448 33.830 1.00 75.31 115 SER A O 1
ATOM 883 N N . PRO A 1 116 ? -10.737 -1.372 33.022 1.00 66.56 116 PRO A N 1
ATOM 884 C CA . PRO A 1 116 ? -12.021 -1.137 33.705 1.00 66.56 116 PRO A CA 1
ATOM 885 C C . PRO A 1 116 ? -13.125 -2.130 33.318 1.00 66.56 116 PRO A C 1
ATOM 887 O O . PRO A 1 116 ? -13.985 -2.493 34.115 1.00 66.56 116 PRO A O 1
ATOM 890 N N . LEU A 1 117 ? -13.084 -2.582 32.071 1.00 64.56 117 LEU A N 1
ATOM 891 C CA . LEU A 1 117 ? -14.122 -3.406 31.464 1.00 64.56 117 LEU A CA 1
ATOM 892 C C . LEU A 1 117 ? -14.071 -4.857 31.926 1.00 64.56 117 LEU A C 1
ATOM 894 O O . LEU A 1 117 ? -15.087 -5.543 31.957 1.00 64.56 117 LEU A O 1
ATOM 898 N N . SER A 1 118 ? -12.878 -5.318 32.293 1.00 64.69 118 SER A N 1
ATOM 899 C CA . SER A 1 118 ? -12.655 -6.670 32.795 1.00 64.69 118 SER A CA 1
ATOM 900 C C . SER A 1 118 ? -12.933 -6.795 34.297 1.00 64.69 118 SER A C 1
ATOM 902 O O . SER A 1 118 ? -13.131 -7.908 34.780 1.00 64.69 118 SER A O 1
ATOM 904 N N . SER A 1 119 ? -12.989 -5.682 35.040 1.00 60.53 119 SER A N 1
ATOM 905 C CA . SER A 1 119 ? -13.277 -5.678 36.480 1.00 60.53 119 SER A CA 1
ATOM 906 C C . SER A 1 119 ? -14.753 -5.439 36.812 1.00 60.53 119 SER A C 1
ATOM 908 O O . SER A 1 119 ? -15.226 -5.923 37.842 1.00 60.53 119 SER A O 1
ATOM 910 N N . SER A 1 120 ? -15.506 -4.744 35.952 1.00 53.59 120 SER A N 1
ATOM 911 C CA . SER A 1 120 ? -16.944 -4.552 36.147 1.00 53.59 120 SER A CA 1
ATOM 912 C C . SER A 1 120 ? -17.701 -5.785 35.643 1.00 53.59 120 SER A C 1
ATOM 914 O O . SER A 1 120 ? -17.775 -6.021 34.440 1.00 53.59 120 SER A O 1
ATOM 916 N N . GLY A 1 121 ? -18.299 -6.581 36.530 1.00 56.00 121 GLY A N 1
ATOM 917 C CA . GLY A 1 121 ? -19.180 -7.707 36.169 1.00 56.00 121 GLY A CA 1
ATOM 918 C C . GLY A 1 121 ? -20.507 -7.283 35.511 1.00 56.00 121 GLY A C 1
ATOM 919 O O . GLY A 1 121 ? -21.528 -7.935 35.709 1.00 56.00 121 GLY A O 1
ATOM 920 N N . CYS A 1 122 ? -20.523 -6.161 34.789 1.00 55.41 122 CYS A N 1
ATOM 921 C CA . CYS A 1 122 ? -21.718 -5.520 34.270 1.00 55.41 122 CYS A CA 1
ATOM 922 C C . CYS A 1 122 ? -22.205 -6.233 33.001 1.00 55.41 122 CYS A C 1
ATOM 924 O O . CYS A 1 122 ? -21.528 -6.264 31.976 1.00 55.41 122 CYS A O 1
ATOM 926 N N . SER A 1 123 ? -23.420 -6.774 33.043 1.00 54.47 123 SER A N 1
ATOM 927 C CA . SER A 1 123 ? -24.084 -7.443 31.914 1.00 54.47 123 SER A CA 1
ATOM 928 C C . SER A 1 123 ? -24.355 -6.509 30.722 1.00 54.47 123 SER A C 1
ATOM 930 O O . SER A 1 123 ? -24.481 -6.974 29.588 1.00 54.47 123 SER A O 1
ATOM 932 N N . LYS A 1 124 ? -24.349 -5.184 30.942 1.00 58.56 124 LYS A N 1
ATOM 933 C CA . LYS A 1 124 ? -24.381 -4.154 29.886 1.00 58.56 124 LYS A CA 1
ATOM 934 C C . LYS A 1 124 ? -23.064 -4.056 29.106 1.00 58.56 124 LYS A C 1
ATOM 936 O O . LYS A 1 124 ? -22.942 -3.201 28.230 1.00 58.56 124 LYS A O 1
ATOM 941 N N . ALA A 1 125 ? -22.102 -4.950 29.371 1.00 58.03 125 ALA A N 1
ATOM 942 C CA . ALA A 1 125 ? -20.791 -4.905 28.749 1.00 58.03 125 ALA A CA 1
ATOM 943 C C . ALA A 1 125 ? -20.800 -4.953 27.212 1.00 58.03 125 ALA A C 1
ATOM 945 O O . ALA A 1 125 ? -20.003 -4.312 26.530 1.00 58.03 125 ALA A O 1
ATOM 946 N N . PHE A 1 126 ? -21.784 -5.658 26.661 1.00 55.81 126 PHE A N 1
ATOM 947 C CA . PHE A 1 126 ? -21.886 -5.908 25.230 1.00 55.81 126 PHE A CA 1
ATOM 948 C C . PHE A 1 126 ? -22.229 -4.673 24.380 1.00 55.81 126 PHE A C 1
ATOM 950 O O . PHE A 1 126 ? -21.830 -4.616 23.213 1.00 55.81 126 PHE A O 1
ATOM 957 N N . SER A 1 127 ? -22.973 -3.687 24.901 1.00 65.69 127 SER A N 1
ATOM 958 C CA . SER A 1 127 ? -23.363 -2.517 24.094 1.00 65.69 127 SER A CA 1
ATOM 959 C C . SER A 1 127 ? -22.199 -1.544 23.909 1.00 65.69 127 SER A C 1
ATOM 961 O O . SER A 1 127 ? -21.992 -1.036 22.801 1.00 65.69 127 SER A O 1
ATOM 963 N N . TRP A 1 128 ? -21.399 -1.330 24.957 1.00 70.38 128 TRP A N 1
ATOM 964 C CA . TRP A 1 128 ? -20.257 -0.423 24.896 1.00 70.38 128 TRP A CA 1
ATOM 965 C C . TRP A 1 128 ? -19.077 -1.038 24.142 1.00 70.38 128 TRP A C 1
ATOM 967 O O . TRP A 1 128 ? -18.390 -0.313 23.424 1.00 70.38 128 TRP A O 1
ATOM 977 N N . GLU A 1 129 ? -18.881 -2.360 24.198 1.00 75.75 129 GLU A N 1
ATOM 978 C CA . GLU A 1 129 ? -17.791 -3.026 23.478 1.00 75.75 129 GLU A CA 1
ATOM 979 C C . GLU A 1 129 ? -17.923 -2.829 21.959 1.00 75.75 129 GLU A C 1
ATOM 981 O O . GLU A 1 129 ? -16.969 -2.460 21.268 1.00 75.75 129 GLU A O 1
ATOM 986 N N . ARG A 1 130 ? -19.140 -2.978 21.421 1.00 75.50 130 ARG A N 1
ATOM 987 C CA . ARG A 1 130 ? -19.404 -2.703 20.002 1.00 75.50 130 ARG A CA 1
ATOM 988 C C . ARG A 1 130 ? -19.161 -1.228 19.659 1.00 75.50 130 ARG A C 1
ATOM 990 O O . ARG A 1 130 ? -18.557 -0.945 18.624 1.00 75.50 130 ARG A O 1
ATOM 997 N N . GLY A 1 131 ? -19.603 -0.300 20.513 1.00 79.50 131 GLY A N 1
ATOM 998 C CA . GLY A 1 131 ? -19.375 1.140 20.336 1.00 79.50 131 GLY A CA 1
ATOM 999 C C . GLY A 1 131 ? -17.888 1.507 20.317 1.00 79.50 131 GLY A C 1
ATOM 1000 O O . GLY A 1 131 ? -17.440 2.245 19.435 1.00 79.50 131 GLY A O 1
ATOM 1001 N N . LEU A 1 132 ? -17.114 0.913 21.227 1.00 85.69 132 LEU A N 1
ATOM 1002 C CA . LEU A 1 132 ? -15.667 1.055 21.321 1.00 85.69 132 LEU A CA 1
ATOM 1003 C C . LEU A 1 132 ? -14.974 0.613 20.030 1.00 85.69 132 LEU A C 1
ATOM 1005 O O . LEU A 1 132 ? -14.226 1.393 19.440 1.00 85.69 132 LEU A O 1
ATOM 1009 N N . TRP A 1 133 ? -15.230 -0.618 19.574 1.00 87.25 133 TRP A N 1
ATOM 1010 C CA . TRP A 1 133 ? -14.600 -1.153 18.366 1.00 87.25 133 TRP A CA 1
ATOM 1011 C C . TRP A 1 133 ? -14.937 -0.307 17.133 1.00 87.25 133 TRP A C 1
ATOM 1013 O O . TRP A 1 133 ? -14.045 0.019 16.352 1.00 87.25 133 TRP A O 1
ATOM 1023 N N . CYS A 1 134 ? -16.191 0.126 16.979 1.00 85.56 134 CYS A N 1
ATOM 1024 C CA . CYS A 1 134 ? -16.595 1.006 15.878 1.00 85.56 134 CYS A CA 1
ATOM 1025 C C . CYS A 1 134 ? -15.848 2.350 15.891 1.00 85.56 134 CYS A C 1
ATOM 1027 O O . CYS A 1 134 ? -15.371 2.814 14.847 1.00 85.56 134 CYS A O 1
ATOM 1029 N N . ARG A 1 135 ? -15.719 2.986 17.061 1.00 87.56 135 ARG A N 1
ATOM 1030 C CA . ARG A 1 135 ? -14.987 4.253 17.183 1.00 87.56 135 ARG A CA 1
ATOM 1031 C C . ARG A 1 135 ? -13.483 4.068 16.978 1.00 87.56 135 ARG A C 1
ATOM 1033 O O . ARG A 1 135 ? -12.879 4.874 16.273 1.00 87.56 135 ARG A O 1
ATOM 1040 N N . LEU A 1 136 ? -12.901 2.978 17.481 1.00 90.50 136 LEU A N 1
ATOM 1041 C CA . LEU A 1 136 ? -11.507 2.625 17.214 1.00 90.50 136 LEU A CA 1
ATOM 1042 C C . LEU A 1 136 ? -11.269 2.425 15.713 1.00 90.50 136 LEU A C 1
ATOM 1044 O O . LEU A 1 136 ? -10.344 3.010 15.160 1.00 90.50 136 LEU A O 1
ATOM 1048 N N . GLY A 1 137 ? -12.131 1.670 15.028 1.00 89.31 137 GLY A N 1
ATOM 1049 C CA . GLY A 1 137 ? -12.057 1.510 13.575 1.00 89.31 137 GLY A CA 1
ATOM 1050 C C . GLY A 1 137 ? -12.122 2.854 12.846 1.00 89.31 137 GLY A C 1
ATOM 1051 O O . GLY A 1 137 ? -11.315 3.123 11.957 1.00 89.31 137 GLY A O 1
ATOM 1052 N N . THR A 1 138 ? -13.008 3.750 13.290 1.00 90.06 138 THR A N 1
ATOM 1053 C CA . THR A 1 138 ? -13.109 5.115 12.753 1.00 90.06 138 THR A CA 1
ATOM 1054 C C . THR A 1 138 ? -11.820 5.915 12.967 1.00 90.06 138 THR A C 1
ATOM 1056 O O . THR A 1 138 ? -11.367 6.592 12.043 1.00 90.06 138 THR A O 1
ATOM 1059 N N . LEU A 1 139 ? -11.206 5.834 14.152 1.00 91.44 139 LEU A N 1
ATOM 1060 C CA . LEU A 1 139 ? -9.920 6.468 14.444 1.00 91.44 139 LEU A CA 1
ATOM 1061 C C . LEU A 1 139 ? -8.819 5.939 13.520 1.00 91.44 139 LEU A C 1
ATOM 1063 O O . LEU A 1 139 ? -8.127 6.736 12.891 1.00 91.44 139 LEU A O 1
ATOM 1067 N N . LEU A 1 140 ? -8.669 4.617 13.402 1.00 92.31 140 LEU A N 1
ATOM 1068 C CA . LEU A 1 140 ? -7.628 4.012 12.568 1.00 92.31 140 LEU A CA 1
ATOM 1069 C C . LEU A 1 140 ? -7.783 4.427 11.103 1.00 92.31 140 LEU A C 1
ATOM 1071 O O . LEU A 1 140 ? -6.816 4.859 10.481 1.00 92.31 140 LEU A O 1
ATOM 1075 N N . ILE A 1 141 ? -9.006 4.395 10.572 1.00 90.75 141 ILE A N 1
ATOM 1076 C CA . ILE A 1 141 ? -9.295 4.863 9.212 1.00 90.75 141 ILE A CA 1
ATOM 1077 C C . ILE A 1 141 ? -8.953 6.352 9.056 1.00 90.75 141 ILE A C 1
ATOM 1079 O O . ILE A 1 141 ? -8.367 6.740 8.044 1.00 90.75 141 ILE A O 1
ATOM 1083 N N . ARG A 1 142 ? -9.277 7.198 10.044 1.00 89.06 142 ARG A N 1
ATOM 1084 C CA . ARG A 1 142 ? -8.897 8.621 10.026 1.00 89.06 142 ARG A CA 1
ATOM 1085 C C . ARG A 1 142 ? -7.385 8.806 10.023 1.00 89.06 142 ARG A C 1
ATOM 1087 O O . ARG A 1 142 ? -6.909 9.620 9.246 1.00 89.06 142 ARG A O 1
ATOM 1094 N N . LEU A 1 143 ? -6.636 8.046 10.823 1.00 87.06 143 LEU A N 1
ATOM 1095 C CA . LEU A 1 143 ? -5.171 8.102 10.844 1.00 87.06 143 LEU A CA 1
ATOM 1096 C C . LEU A 1 143 ? -4.572 7.698 9.492 1.00 87.06 143 LEU A C 1
ATOM 1098 O O . LEU A 1 143 ? -3.684 8.381 8.985 1.00 87.06 143 LEU A O 1
ATOM 1102 N N . LEU A 1 144 ? -5.093 6.631 8.877 1.00 88.00 144 LEU A N 1
ATOM 1103 C CA . LEU A 1 144 ? -4.665 6.184 7.549 1.00 88.00 144 LEU A CA 1
ATOM 1104 C C . LEU A 1 144 ? -4.936 7.244 6.471 1.00 88.00 144 LEU A C 1
ATOM 1106 O O . LEU A 1 144 ? -4.084 7.456 5.609 1.00 88.00 144 LEU A O 1
ATOM 1110 N N . ARG A 1 145 ? -6.093 7.919 6.528 1.00 86.75 145 ARG A N 1
ATOM 1111 C CA . ARG A 1 145 ? -6.455 9.007 5.603 1.00 86.75 145 ARG A CA 1
ATOM 1112 C C . ARG A 1 145 ? -5.630 10.271 5.843 1.00 86.75 145 ARG A C 1
ATOM 1114 O O . ARG A 1 145 ? -5.048 10.790 4.901 1.00 86.75 145 ARG A O 1
ATOM 1121 N N . ALA A 1 146 ? -5.491 10.704 7.094 1.00 82.69 146 ALA A N 1
ATOM 1122 C CA . ALA A 1 146 ? -4.725 11.894 7.462 1.00 82.69 146 ALA A CA 1
ATOM 1123 C C . ALA A 1 146 ? -3.245 11.772 7.072 1.00 82.69 146 ALA A C 1
ATOM 1125 O O . ALA A 1 146 ? -2.661 12.718 6.550 1.00 82.69 146 ALA A O 1
ATOM 1126 N N . ALA A 1 147 ? -2.653 10.584 7.242 1.00 79.50 147 ALA A N 1
ATOM 1127 C CA . ALA A 1 147 ? -1.295 10.304 6.773 1.00 79.50 147 ALA A CA 1
ATOM 1128 C C . ALA A 1 147 ? -1.148 10.430 5.251 1.00 79.50 147 ALA A C 1
ATOM 1130 O O . ALA A 1 147 ? -0.041 10.594 4.740 1.00 79.50 147 ALA A O 1
ATOM 1131 N N . ALA A 1 148 ? -2.257 10.328 4.528 1.00 72.56 148 ALA A N 1
ATOM 1132 C CA . ALA A 1 148 ? -2.289 10.376 3.087 1.00 72.56 148 ALA A CA 1
ATOM 1133 C C . ALA A 1 148 ? -2.589 11.776 2.529 1.00 72.56 148 ALA A C 1
ATOM 1135 O O . ALA A 1 148 ? -2.220 12.032 1.385 1.00 72.56 148 ALA A O 1
ATOM 1136 N N . ASP A 1 149 ? -3.207 12.665 3.311 1.00 71.44 149 ASP A N 1
ATOM 1137 C CA . ASP A 1 149 ? -3.588 14.032 2.916 1.00 71.44 149 ASP A CA 1
ATOM 1138 C C . ASP A 1 149 ? -2.413 15.039 2.930 1.00 71.44 149 ASP A C 1
ATOM 1140 O O . ASP A 1 149 ? -2.586 16.213 2.600 1.00 71.44 149 ASP A O 1
ATOM 1144 N N . GLY A 1 150 ? -1.200 14.598 3.289 1.00 62.00 150 GLY A N 1
ATOM 1145 C CA . GLY A 1 150 ? 0.019 15.409 3.219 1.00 62.00 150 GLY A CA 1
ATOM 1146 C C . GLY A 1 150 ? 0.476 15.708 1.780 1.00 62.00 150 GLY A C 1
ATOM 1147 O O . GLY A 1 150 ? 0.112 14.979 0.853 1.00 62.00 150 GLY A O 1
ATOM 1148 N N . PRO A 1 151 ? 1.292 16.765 1.565 1.00 51.00 151 PRO A N 1
ATOM 1149 C CA . PRO A 1 151 ? 1.816 17.089 0.242 1.00 51.00 151 PRO A CA 1
ATOM 1150 C C . PRO A 1 151 ? 2.530 15.865 -0.335 1.00 51.00 151 PRO A C 1
ATOM 1152 O O . PRO A 1 151 ? 3.339 15.243 0.350 1.00 51.00 151 PRO A O 1
ATOM 1155 N N . HIS A 1 152 ? 2.192 15.531 -1.583 1.00 53.44 152 HIS A N 1
ATOM 1156 C CA . HIS A 1 152 ? 2.644 14.373 -2.361 1.00 53.44 152 HIS A CA 1
ATOM 1157 C C . HIS A 1 152 ? 4.162 14.391 -2.646 1.00 53.44 152 HIS A C 1
ATOM 1159 O O . HIS A 1 152 ? 4.588 14.388 -3.801 1.00 53.44 152 HIS A O 1
ATOM 1165 N N . ALA A 1 153 ? 4.986 14.457 -1.602 1.00 46.31 153 ALA A N 1
ATOM 1166 C CA . ALA A 1 153 ? 6.432 14.429 -1.676 1.00 46.31 153 ALA A CA 1
ATOM 1167 C C . ALA A 1 153 ? 6.900 12.972 -1.782 1.00 46.31 153 ALA A C 1
ATOM 1169 O O . ALA A 1 153 ? 6.520 12.083 -1.016 1.00 46.31 153 ALA A O 1
ATOM 1170 N N . LEU A 1 154 ? 7.642 12.753 -2.861 1.00 61.06 154 LEU A N 1
ATOM 1171 C CA . LEU A 1 154 ? 7.837 11.499 -3.563 1.00 61.06 154 LEU A CA 1
ATOM 1172 C C . LEU A 1 154 ? 8.948 10.661 -2.926 1.00 61.06 154 LEU A C 1
ATOM 1174 O O . LEU A 1 154 ? 10.043 11.158 -2.705 1.00 61.06 154 LEU A O 1
ATOM 1178 N N . VAL A 1 155 ? 8.666 9.360 -2.781 1.00 57.41 155 VAL A N 1
ATOM 1179 C CA . VAL A 1 155 ? 9.651 8.265 -2.705 1.00 57.41 155 VAL A CA 1
ATOM 1180 C C . VAL A 1 155 ? 10.512 8.237 -1.430 1.00 57.41 155 VAL A C 1
ATOM 1182 O O . VAL A 1 155 ? 11.558 8.870 -1.354 1.00 57.41 155 VAL A O 1
ATOM 1185 N N . LEU A 1 156 ? 10.161 7.369 -0.472 1.00 52.38 156 LEU A N 1
ATOM 1186 C CA . LEU A 1 156 ? 11.132 6.863 0.507 1.00 52.38 156 LEU A CA 1
ATOM 1187 C C . LEU A 1 156 ? 11.805 5.611 -0.028 1.00 52.38 156 LEU A C 1
ATOM 1189 O O . LEU A 1 156 ? 11.137 4.724 -0.547 1.00 52.38 156 LEU A O 1
ATOM 1193 N N . ARG A 1 157 ? 13.114 5.471 0.167 1.00 56.34 157 ARG A N 1
ATOM 1194 C CA . ARG A 1 157 ? 13.782 4.172 0.029 1.00 56.34 157 ARG A CA 1
ATOM 1195 C C . ARG A 1 157 ? 13.800 3.491 1.386 1.00 56.34 157 ARG A C 1
ATOM 1197 O O . ARG A 1 157 ? 14.571 3.873 2.255 1.00 56.34 157 ARG A O 1
ATOM 1204 N N . LEU A 1 158 ? 12.955 2.484 1.562 1.00 51.91 158 LEU A N 1
ATOM 1205 C CA . LEU A 1 158 ? 12.906 1.688 2.782 1.00 51.91 158 LEU A CA 1
ATOM 1206 C C . LEU A 1 158 ? 13.430 0.273 2.492 1.00 51.91 158 LEU A C 1
ATOM 1208 O O . LEU A 1 158 ? 13.067 -0.321 1.473 1.00 51.91 158 LEU A O 1
ATOM 1212 N N . PRO A 1 159 ? 14.271 -0.304 3.362 1.00 53.94 159 PRO A N 1
ATOM 1213 C CA . PRO A 1 159 ? 14.658 -1.701 3.296 1.00 53.94 159 PRO A CA 1
ATOM 1214 C C . PRO A 1 159 ? 13.437 -2.589 3.307 1.00 53.94 159 PRO A C 1
ATOM 1216 O O . PRO A 1 159 ? 12.508 -2.409 4.100 1.00 53.94 159 PRO A O 1
ATOM 1219 N N . TRP A 1 160 ? 13.455 -3.577 2.425 1.00 62.47 160 TRP A N 1
ATOM 1220 C CA . TRP A 1 160 ? 12.403 -4.566 2.446 1.00 62.47 160 TRP A CA 1
ATOM 1221 C C . TRP A 1 160 ? 12.593 -5.511 3.641 1.00 62.47 160 TRP A C 1
ATOM 1223 O O . TRP A 1 160 ? 13.700 -6.022 3.844 1.00 62.47 160 TRP A O 1
ATOM 1233 N N . PRO A 1 161 ? 11.538 -5.805 4.416 1.00 54.91 161 PRO A N 1
ATOM 1234 C CA . PRO A 1 161 ? 11.624 -6.722 5.546 1.00 54.91 161 PRO A CA 1
ATOM 1235 C C . PRO A 1 161 ? 12.134 -8.103 5.113 1.00 54.91 161 PRO A C 1
ATOM 1237 O O . PRO A 1 161 ? 11.525 -8.763 4.275 1.00 54.91 161 PRO A O 1
ATOM 1240 N N . GLY A 1 162 ? 13.252 -8.550 5.690 1.00 53.06 162 GLY A N 1
ATOM 1241 C CA . GLY A 1 162 ? 13.841 -9.863 5.397 1.00 53.06 162 GLY A CA 1
ATOM 1242 C C . GLY A 1 162 ? 14.683 -9.943 4.117 1.00 53.06 162 GLY A C 1
ATOM 1243 O O . GLY A 1 162 ? 15.163 -11.027 3.792 1.00 53.06 162 GLY A O 1
ATOM 1244 N N . ALA A 1 163 ? 14.901 -8.833 3.403 1.00 54.47 163 ALA A N 1
ATOM 1245 C CA . ALA A 1 163 ? 15.857 -8.785 2.298 1.00 54.47 163 ALA A CA 1
ATOM 1246 C C . ALA A 1 163 ? 17.287 -8.484 2.797 1.00 54.47 163 ALA A C 1
ATOM 1248 O O . ALA A 1 163 ? 17.486 -7.983 3.905 1.00 54.47 163 ALA A O 1
ATOM 1249 N N . SER A 1 164 ? 18.304 -8.804 1.986 1.00 52.81 164 SER A N 1
ATOM 1250 C CA . SER A 1 164 ? 19.701 -8.456 2.289 1.00 52.81 164 SER A CA 1
ATOM 1251 C C . SER A 1 164 ? 19.868 -6.938 2.456 1.00 52.81 164 SER A C 1
ATOM 1253 O O . SER A 1 164 ? 19.135 -6.166 1.838 1.00 52.81 164 SER A O 1
ATOM 1255 N N . ARG A 1 165 ? 20.881 -6.500 3.226 1.00 48.09 165 ARG A N 1
ATOM 1256 C CA . ARG A 1 165 ? 21.198 -5.076 3.499 1.00 48.09 165 ARG A CA 1
ATOM 1257 C C . ARG A 1 165 ? 21.343 -4.181 2.253 1.00 48.09 165 ARG A C 1
ATOM 1259 O O . ARG A 1 165 ? 21.393 -2.973 2.394 1.00 48.09 165 ARG A O 1
ATOM 1266 N N . SER A 1 166 ? 21.414 -4.745 1.047 1.00 49.31 166 SER A N 1
ATOM 1267 C CA . SER A 1 166 ? 21.524 -4.012 -0.219 1.00 49.31 166 SER A CA 1
ATOM 1268 C C . SER A 1 166 ? 20.190 -3.781 -0.945 1.00 49.31 166 SER A C 1
ATOM 1270 O O . SER A 1 166 ? 20.193 -3.208 -2.033 1.00 49.31 166 SER A O 1
ATOM 1272 N N . SER A 1 167 ? 19.068 -4.274 -0.413 1.00 54.91 167 SER A N 1
ATOM 1273 C CA . SER A 1 167 ? 17.781 -4.307 -1.118 1.00 54.91 167 SER A CA 1
ATOM 1274 C C . SER A 1 167 ? 16.791 -3.304 -0.521 1.00 54.91 167 SER A C 1
ATOM 1276 O O . SER A 1 167 ? 16.172 -3.559 0.514 1.00 54.91 167 SER A O 1
ATOM 1278 N N . TYR A 1 168 ? 16.621 -2.172 -1.200 1.00 58.94 168 TYR A N 1
ATOM 1279 C CA . TYR A 1 168 ? 15.695 -1.112 -0.805 1.00 58.94 168 TYR A CA 1
ATOM 1280 C C . TYR A 1 168 ? 14.524 -1.072 -1.782 1.00 58.94 168 TYR A C 1
ATOM 1282 O O . TYR A 1 168 ? 14.729 -1.066 -2.994 1.00 58.94 168 TYR A O 1
ATOM 1290 N N . ALA A 1 169 ? 13.305 -1.021 -1.253 1.00 61.12 169 ALA A N 1
ATOM 1291 C CA . ALA A 1 169 ? 12.118 -0.737 -2.037 1.00 61.12 169 ALA A CA 1
ATOM 1292 C C . ALA A 1 169 ? 11.767 0.743 -1.916 1.00 61.12 169 ALA A C 1
ATOM 1294 O O . ALA A 1 169 ? 11.912 1.364 -0.862 1.00 61.12 169 ALA A O 1
ATOM 1295 N N . VAL A 1 170 ? 11.282 1.306 -3.010 1.00 66.19 170 VAL A N 1
ATOM 1296 C CA . VAL A 1 170 ? 10.750 2.662 -3.030 1.00 66.19 170 VAL A CA 1
ATOM 1297 C C . VAL A 1 170 ? 9.311 2.623 -2.506 1.00 66.19 170 VAL A C 1
ATOM 1299 O O . VAL A 1 170 ? 8.415 2.161 -3.201 1.00 66.19 170 VAL A O 1
ATOM 1302 N N . LEU A 1 171 ? 9.087 3.053 -1.269 1.00 72.06 171 LEU A N 1
ATOM 1303 C CA . LEU A 1 171 ? 7.786 3.068 -0.602 1.00 72.06 171 LEU A CA 1
ATOM 1304 C C . LEU A 1 171 ? 7.283 4.495 -0.387 1.00 72.06 171 LEU A C 1
ATOM 1306 O O . LEU A 1 171 ? 8.039 5.467 -0.413 1.00 72.06 171 LEU A O 1
ATOM 1310 N N . ALA A 1 172 ? 5.976 4.624 -0.185 1.00 74.44 172 ALA A N 1
ATOM 1311 C CA . ALA A 1 172 ? 5.375 5.905 0.145 1.00 74.44 172 ALA A CA 1
ATOM 1312 C C . ALA A 1 172 ? 5.687 6.260 1.613 1.00 74.44 172 ALA A C 1
ATOM 1314 O O . ALA A 1 172 ? 5.599 5.380 2.463 1.00 74.44 172 ALA A O 1
ATOM 1315 N N . PRO A 1 173 ? 5.982 7.522 1.969 1.00 71.44 173 PRO A N 1
ATOM 1316 C CA . PRO A 1 173 ? 6.271 7.892 3.359 1.00 71.44 173 PRO A CA 1
ATOM 1317 C C . PRO A 1 173 ? 5.187 7.508 4.371 1.00 71.44 173 PRO A C 1
ATOM 1319 O O . PRO A 1 173 ? 5.463 7.115 5.505 1.00 71.44 173 PRO A O 1
ATOM 1322 N N . LEU A 1 174 ? 3.940 7.523 3.916 1.00 79.50 174 LEU A N 1
ATOM 1323 C CA . LEU A 1 174 ? 2.771 7.069 4.659 1.00 79.50 174 LEU A CA 1
ATOM 1324 C C . LEU A 1 174 ? 2.829 5.586 5.089 1.00 79.50 174 LEU A C 1
ATOM 1326 O O . LEU A 1 174 ? 2.129 5.216 6.032 1.00 79.50 174 LEU A O 1
ATOM 1330 N N . THR A 1 175 ? 3.699 4.744 4.501 1.00 82.75 175 THR A N 1
ATOM 1331 C CA . THR A 1 175 ? 3.875 3.348 4.946 1.00 82.75 175 THR A CA 1
ATOM 1332 C C . THR A 1 175 ? 4.417 3.254 6.371 1.00 82.75 175 THR A C 1
ATOM 1334 O O . THR A 1 175 ? 4.245 2.219 7.009 1.00 82.75 175 THR A O 1
ATOM 1337 N N . ILE A 1 176 ? 5.034 4.319 6.903 1.00 84.44 176 ILE A N 1
ATOM 1338 C CA . ILE A 1 176 ? 5.437 4.394 8.315 1.00 84.44 176 ILE A CA 1
ATOM 1339 C C . ILE A 1 176 ? 4.195 4.409 9.214 1.00 84.44 176 ILE A C 1
ATOM 1341 O O . ILE A 1 176 ? 4.080 3.602 10.135 1.00 84.44 176 ILE A O 1
ATOM 1345 N N . VAL A 1 177 ? 3.221 5.273 8.911 1.00 86.81 177 VAL A N 1
ATOM 1346 C CA . VAL A 1 177 ? 1.963 5.342 9.670 1.00 86.81 177 VAL A CA 1
ATOM 1347 C C . VAL A 1 177 ? 1.166 4.052 9.504 1.00 86.81 177 VAL A C 1
ATOM 1349 O O . VAL A 1 177 ? 0.663 3.509 10.485 1.00 86.81 177 VAL A O 1
ATOM 1352 N N . TRP A 1 178 ? 1.108 3.510 8.286 1.00 91.44 178 TRP A N 1
ATOM 1353 C CA . TRP A 1 178 ? 0.471 2.216 8.033 1.00 91.44 178 TRP A CA 1
ATOM 1354 C C . TRP A 1 178 ? 1.139 1.097 8.826 1.00 91.44 178 TRP A C 1
ATOM 1356 O O . TRP A 1 178 ? 0.448 0.273 9.414 1.00 91.44 178 TRP A O 1
ATOM 1366 N N . GLY A 1 179 ? 2.471 1.095 8.905 1.00 88.69 179 GLY A N 1
ATOM 1367 C CA . GLY A 1 179 ? 3.237 0.166 9.729 1.00 88.69 179 GLY A CA 1
ATOM 1368 C C . GLY A 1 179 ? 2.833 0.231 11.200 1.00 88.69 179 GLY A C 1
ATOM 1369 O O . GLY A 1 179 ? 2.572 -0.811 11.799 1.00 88.69 179 GLY A O 1
ATOM 1370 N N . ALA A 1 180 ? 2.710 1.436 11.762 1.00 90.88 180 ALA A N 1
ATOM 1371 C CA . ALA A 1 180 ? 2.270 1.633 13.145 1.00 90.88 180 ALA A CA 1
ATOM 1372 C C . ALA A 1 180 ? 0.823 1.160 13.370 1.00 90.88 180 ALA A C 1
ATOM 1374 O O . ALA A 1 180 ? 0.552 0.466 14.350 1.00 90.88 180 ALA A O 1
ATOM 1375 N N . VAL A 1 181 ? -0.095 1.444 12.439 1.00 93.19 181 VAL A N 1
ATOM 1376 C CA . VAL A 1 181 ? -1.487 0.957 12.500 1.00 93.19 181 VAL A CA 1
ATOM 1377 C C . VAL A 1 181 ? -1.551 -0.571 12.406 1.00 93.19 181 VAL A C 1
ATOM 1379 O O . VAL A 1 181 ? -2.208 -1.210 13.223 1.00 93.19 181 VAL A O 1
ATOM 1382 N N . VAL A 1 182 ? -0.839 -1.184 11.458 1.00 93.12 182 VAL A N 1
ATOM 1383 C CA . VAL A 1 182 ? -0.772 -2.647 11.290 1.00 93.12 182 VAL A CA 1
ATOM 1384 C C . VAL A 1 182 ? -0.183 -3.314 12.532 1.00 93.12 182 VAL A C 1
ATOM 1386 O O . VAL A 1 182 ? -0.677 -4.355 12.977 1.00 93.12 182 VAL A O 1
ATOM 1389 N N . ARG A 1 183 ? 0.850 -2.714 13.133 1.00 93.69 183 ARG A N 1
ATOM 1390 C CA . ARG A 1 183 ? 1.450 -3.222 14.367 1.00 93.69 183 ARG A CA 1
ATOM 1391 C C . ARG A 1 183 ? 0.486 -3.117 15.546 1.00 93.69 183 ARG A C 1
ATOM 1393 O O . ARG A 1 183 ? 0.339 -4.099 16.268 1.00 93.69 183 ARG A O 1
ATOM 1400 N N . LEU A 1 184 ? -0.213 -1.991 15.692 1.00 94.19 184 LEU A N 1
ATOM 1401 C CA . LEU A 1 184 ? -1.258 -1.808 16.700 1.00 94.19 184 LEU A CA 1
ATOM 1402 C C . LEU A 1 184 ? -2.373 -2.851 16.545 1.00 94.19 184 LEU A C 1
ATOM 1404 O O . LEU A 1 184 ? -2.721 -3.517 17.513 1.00 94.19 184 LEU A O 1
ATOM 1408 N N . LEU A 1 185 ? -2.876 -3.063 15.325 1.00 93.56 185 LEU A N 1
ATOM 1409 C CA . LEU A 1 185 ? -3.870 -4.102 15.035 1.00 93.56 185 LEU A CA 1
ATOM 1410 C C . LEU A 1 185 ? -3.364 -5.500 15.414 1.00 93.56 185 LEU A C 1
ATOM 1412 O O . LEU A 1 185 ? -4.107 -6.280 15.999 1.00 93.56 185 LEU A O 1
ATOM 1416 N N . SER A 1 186 ? -2.091 -5.804 15.143 1.00 91.81 186 SER A N 1
ATOM 1417 C CA . SER A 1 186 ? -1.475 -7.080 15.537 1.00 91.81 186 SER A CA 1
ATOM 1418 C C . SER A 1 186 ? -1.449 -7.266 17.059 1.00 91.81 186 SER A C 1
ATOM 1420 O O . SER A 1 186 ? -1.715 -8.362 17.547 1.00 91.81 186 SER A O 1
ATOM 1422 N N . LEU A 1 187 ? -1.117 -6.206 17.806 1.00 92.31 187 LEU A N 1
ATOM 1423 C CA . LEU A 1 187 ? -1.108 -6.219 19.272 1.00 92.31 187 LEU A CA 1
ATOM 1424 C C . LEU A 1 187 ? -2.524 -6.388 19.835 1.00 92.31 187 LEU A C 1
ATOM 1426 O O . LEU A 1 187 ? -2.719 -7.179 20.752 1.00 92.31 187 LEU A O 1
ATOM 1430 N N . LEU A 1 188 ? -3.512 -5.704 19.251 1.00 91.06 188 LEU A N 1
ATOM 1431 C CA . LEU A 1 188 ? -4.919 -5.834 19.634 1.00 91.06 188 LEU A CA 1
ATOM 1432 C C . LEU A 1 188 ? -5.429 -7.260 19.426 1.00 91.06 188 LEU A C 1
ATOM 1434 O O . LEU A 1 188 ? -6.010 -7.815 20.349 1.00 91.06 188 LEU A O 1
ATOM 1438 N N . VAL A 1 189 ? -5.146 -7.873 18.272 1.00 89.25 189 VAL A N 1
ATOM 1439 C CA . VAL A 1 189 ? -5.501 -9.278 18.000 1.00 89.25 189 VAL A CA 1
ATOM 1440 C C . VAL A 1 189 ? -4.910 -10.201 19.066 1.00 89.25 189 VAL A C 1
ATOM 1442 O O . VAL A 1 189 ? -5.645 -10.961 19.693 1.00 89.25 189 VAL A O 1
ATOM 1445 N N . ALA A 1 190 ? -3.604 -10.083 19.325 1.00 87.62 190 ALA A N 1
ATOM 1446 C CA . ALA A 1 190 ? -2.920 -10.910 20.318 1.00 87.62 190 ALA A CA 1
ATOM 1447 C C . ALA A 1 190 ? -3.462 -10.698 21.745 1.00 87.62 190 ALA A C 1
ATOM 1449 O O . ALA A 1 190 ? -3.479 -11.634 22.541 1.00 87.62 190 ALA A O 1
ATOM 1450 N N . GLY A 1 191 ? -3.910 -9.481 22.069 1.00 83.94 191 GLY A N 1
ATOM 1451 C CA . GLY A 1 191 ? -4.541 -9.160 23.349 1.00 83.94 191 GLY A CA 1
ATOM 1452 C C . GLY A 1 191 ? -5.970 -9.695 23.486 1.00 83.94 191 GLY A C 1
ATOM 1453 O O . GLY A 1 191 ? -6.385 -10.012 24.597 1.00 83.94 191 GLY A O 1
ATOM 1454 N N . THR A 1 192 ? -6.714 -9.822 22.381 1.00 77.69 192 THR A N 1
ATOM 1455 C CA . THR A 1 192 ? -8.099 -10.333 22.372 1.00 77.69 192 THR A CA 1
ATOM 1456 C C . THR A 1 192 ? -8.203 -11.859 22.322 1.00 77.69 192 THR A C 1
ATOM 1458 O O . THR A 1 192 ? -9.239 -12.404 22.702 1.00 77.69 192 THR A O 1
ATOM 1461 N N . ASP A 1 193 ? -7.143 -12.560 21.898 1.00 64.38 193 ASP A N 1
ATOM 1462 C CA . ASP A 1 193 ? -7.137 -14.023 21.727 1.00 64.38 193 ASP A CA 1
ATOM 1463 C C . ASP A 1 193 ? -7.401 -14.815 23.028 1.00 64.38 193 ASP A C 1
ATOM 1465 O O . ASP A 1 193 ? -7.758 -15.992 22.983 1.00 64.38 193 ASP A O 1
ATOM 1469 N N . SER A 1 194 ? -7.292 -14.179 24.197 1.00 56.84 194 SER A N 1
ATOM 1470 C CA . SER A 1 194 ? -7.598 -14.779 25.501 1.00 56.84 194 SER A CA 1
ATOM 1471 C C . SER A 1 194 ? -9.092 -14.809 25.861 1.00 56.84 194 SER A C 1
ATOM 1473 O O . SER A 1 194 ? -9.454 -15.550 26.772 1.00 56.84 194 SER A O 1
ATOM 1475 N N . ASN A 1 195 ? -9.957 -14.061 25.158 1.00 54.56 195 ASN A N 1
ATOM 1476 C CA . ASN A 1 195 ? -11.362 -13.837 25.540 1.00 54.56 195 ASN A CA 1
ATOM 1477 C C . ASN A 1 195 ? -12.375 -13.973 24.378 1.00 54.56 195 ASN A C 1
ATOM 1479 O O . ASN A 1 195 ? -13.491 -13.465 24.488 1.00 54.56 195 ASN A O 1
ATOM 1483 N N . LEU A 1 196 ? -12.028 -14.620 23.254 1.00 52.03 196 LEU A N 1
ATOM 1484 C CA . LEU A 1 196 ? -12.942 -14.679 22.101 1.00 52.03 196 LEU A CA 1
ATOM 1485 C C . LEU A 1 196 ? -14.291 -15.347 22.443 1.00 52.03 196 LEU A C 1
ATOM 1487 O O . LEU A 1 196 ? -14.308 -16.435 23.027 1.00 52.03 196 LEU A O 1
ATOM 1491 N N . PRO A 1 197 ? -15.420 -14.734 22.034 1.00 49.97 197 PRO A N 1
ATOM 1492 C CA . PRO A 1 197 ? -16.748 -15.282 22.263 1.00 49.97 197 PRO A CA 1
ATOM 1493 C C . PRO A 1 197 ? -16.932 -16.640 21.574 1.00 49.97 197 PRO A C 1
ATOM 1495 O O . PRO A 1 197 ? -16.348 -16.932 20.528 1.00 49.97 197 PRO A O 1
ATOM 1498 N N . ASN A 1 198 ? -17.769 -17.474 22.196 1.00 49.06 198 ASN A N 1
ATOM 1499 C CA . ASN A 1 198 ? -18.108 -18.816 21.738 1.00 49.06 198 ASN A CA 1
ATOM 1500 C C . ASN A 1 198 ? -18.534 -18.863 20.257 1.00 49.06 198 ASN A C 1
ATOM 1502 O O . ASN A 1 198 ? -19.181 -17.963 19.730 1.00 49.06 198 ASN A O 1
ATOM 1506 N N . VAL A 1 199 ? -18.182 -19.991 19.635 1.00 46.53 199 VAL A N 1
ATOM 1507 C CA . VAL A 1 199 ? -18.505 -20.480 18.285 1.00 46.53 199 VAL A CA 1
ATOM 1508 C C . VAL A 1 199 ? -19.745 -19.825 17.647 1.00 46.53 199 VAL A C 1
ATOM 1510 O O . VAL A 1 199 ? -20.874 -20.222 17.925 1.00 46.53 199 VAL A O 1
ATOM 1513 N N . GLY A 1 200 ? -19.527 -18.877 16.726 1.00 58.38 200 GLY A N 1
ATOM 1514 C CA . GLY A 1 200 ? -20.556 -18.414 15.783 1.00 58.38 200 GLY A CA 1
ATOM 1515 C C . GLY A 1 200 ? -20.448 -16.954 15.338 1.00 58.38 200 GLY A C 1
ATOM 1516 O O . GLY A 1 200 ? -20.770 -16.656 14.190 1.00 58.38 200 GLY A O 1
ATOM 1517 N N . GLU A 1 201 ? -19.962 -16.054 16.196 1.00 63.81 201 GLU A N 1
ATOM 1518 C CA . GLU A 1 201 ? -19.882 -14.619 15.884 1.00 63.81 201 GLU A CA 1
ATOM 1519 C C . GLU A 1 201 ? -18.454 -14.185 15.526 1.00 63.81 201 GLU A C 1
ATOM 1521 O O . GLU A 1 201 ? -17.497 -14.406 16.266 1.00 63.81 201 GLU A O 1
ATOM 1526 N N . THR A 1 202 ? -18.292 -13.555 14.360 1.00 73.81 202 THR A N 1
ATOM 1527 C CA . THR A 1 202 ? -17.015 -12.970 13.936 1.00 73.81 202 THR A CA 1
ATOM 1528 C C . THR A 1 202 ? -16.749 -11.674 14.694 1.00 73.81 202 THR A C 1
ATOM 1530 O O . THR A 1 202 ? -17.516 -10.719 14.580 1.00 73.81 202 THR A O 1
ATOM 1533 N N . HIS A 1 203 ? -15.635 -11.619 15.423 1.00 82.94 203 HIS A N 1
ATOM 1534 C CA . HIS A 1 203 ? -15.231 -10.451 16.206 1.00 82.94 203 HIS A CA 1
ATOM 1535 C C . HIS A 1 203 ? -15.074 -9.187 15.332 1.00 82.94 203 HIS A C 1
ATOM 1537 O O . HIS A 1 203 ? -14.440 -9.229 14.273 1.00 82.94 203 HIS A O 1
ATOM 1543 N N . THR A 1 204 ? -15.594 -8.039 15.791 1.00 87.06 204 THR A N 1
ATOM 1544 C CA . THR A 1 204 ? -15.606 -6.755 15.053 1.00 87.06 204 THR A CA 1
ATOM 1545 C C . THR A 1 204 ? -14.213 -6.320 14.580 1.00 87.06 204 THR A C 1
ATOM 1547 O O . THR A 1 204 ? -14.067 -5.796 13.478 1.00 87.06 204 THR A O 1
ATOM 1550 N N . LEU A 1 205 ? -13.164 -6.611 15.359 1.00 88.62 205 LEU A N 1
ATOM 1551 C CA . LEU A 1 205 ? -11.763 -6.357 14.985 1.00 88.62 205 LEU A CA 1
ATOM 1552 C C . LEU A 1 205 ? -11.377 -6.957 13.623 1.00 88.62 205 LEU A C 1
ATOM 1554 O O . LEU A 1 205 ? -10.641 -6.326 12.870 1.00 88.62 205 LEU A O 1
ATOM 1558 N N . LEU A 1 206 ? -11.908 -8.129 13.262 1.00 90.56 206 LEU A N 1
ATOM 1559 C CA . LEU A 1 206 ? -11.621 -8.761 11.971 1.00 90.56 206 LEU A CA 1
ATOM 1560 C C . LEU A 1 206 ? -12.164 -7.935 10.797 1.00 90.56 206 LEU A C 1
ATOM 1562 O O . LEU A 1 206 ? -11.546 -7.898 9.732 1.00 90.56 206 LEU A O 1
ATOM 1566 N N . HIS A 1 207 ? -13.306 -7.270 10.987 1.00 90.88 207 HIS A N 1
ATOM 1567 C CA . HIS A 1 207 ? -13.869 -6.340 10.008 1.00 90.88 207 HIS A CA 1
ATOM 1568 C C . HIS A 1 207 ? -13.050 -5.049 9.942 1.00 90.88 207 HIS A C 1
ATOM 1570 O O . HIS A 1 207 ? -12.685 -4.630 8.850 1.00 90.88 207 HIS A O 1
ATOM 1576 N N . ILE A 1 208 ? -12.650 -4.495 11.091 1.00 92.31 208 ILE A N 1
ATOM 1577 C CA . ILE A 1 208 ? -11.795 -3.296 11.154 1.00 92.31 208 ILE A CA 1
ATOM 1578 C C . ILE A 1 208 ? -10.473 -3.515 10.412 1.00 92.31 208 ILE A C 1
ATOM 1580 O O . ILE A 1 208 ? -10.030 -2.637 9.674 1.00 92.31 208 ILE A O 1
ATOM 1584 N N . ILE A 1 209 ? -9.847 -4.686 10.577 1.00 93.00 209 ILE A N 1
ATOM 1585 C CA . ILE A 1 209 ? -8.611 -5.031 9.864 1.00 93.00 209 ILE A CA 1
ATOM 1586 C C . ILE A 1 209 ? -8.852 -5.037 8.351 1.00 93.00 209 ILE A C 1
ATOM 1588 O O . ILE A 1 209 ? -8.071 -4.434 7.617 1.00 93.00 209 ILE A O 1
ATOM 1592 N N . SER A 1 210 ? -9.932 -5.675 7.889 1.00 93.06 210 SER A N 1
ATOM 1593 C CA . SER A 1 210 ? -10.314 -5.677 6.471 1.00 93.06 210 SER A CA 1
ATOM 1594 C C . SER A 1 210 ? -10.502 -4.252 5.940 1.00 93.06 210 SER A C 1
ATOM 1596 O O . SER A 1 210 ? -9.911 -3.897 4.923 1.00 93.06 210 SER A O 1
ATOM 1598 N N . ASP A 1 211 ? -11.259 -3.414 6.649 1.00 93.31 211 ASP A N 1
ATOM 1599 C CA . ASP A 1 211 ? -11.541 -2.036 6.236 1.00 93.31 211 ASP A CA 1
ATOM 1600 C C . ASP A 1 211 ? -10.266 -1.184 6.183 1.00 93.31 211 ASP A C 1
ATOM 1602 O O . ASP A 1 211 ? -10.062 -0.420 5.241 1.00 93.31 211 ASP A O 1
ATOM 1606 N N . CYS A 1 212 ? -9.356 -1.356 7.148 1.00 93.50 212 CYS A N 1
ATOM 1607 C CA . CYS A 1 212 ? -8.056 -0.689 7.130 1.00 93.50 212 CYS A CA 1
ATOM 1608 C C . CYS A 1 212 ? -7.241 -1.079 5.889 1.00 93.50 212 CYS A C 1
ATOM 1610 O O . CYS A 1 212 ? -6.656 -0.207 5.248 1.00 93.50 212 CYS A O 1
ATOM 1612 N N . VAL A 1 213 ? -7.207 -2.369 5.532 1.00 94.12 213 VAL A N 1
ATOM 1613 C CA . VAL A 1 213 ? -6.505 -2.849 4.328 1.00 94.12 213 VAL A CA 1
ATOM 1614 C C . VAL A 1 213 ? -7.117 -2.244 3.066 1.00 94.12 213 VAL A C 1
ATOM 1616 O O . VAL A 1 213 ? -6.378 -1.748 2.218 1.00 94.12 213 VAL A O 1
ATOM 1619 N N . VAL A 1 214 ? -8.449 -2.217 2.965 1.00 92.94 214 VAL A N 1
ATOM 1620 C CA . VAL A 1 214 ? -9.155 -1.609 1.828 1.00 92.94 214 VAL A CA 1
ATOM 1621 C C . VAL A 1 214 ? -8.818 -0.123 1.703 1.00 92.94 214 VAL A C 1
ATOM 1623 O O . VAL A 1 214 ? -8.457 0.317 0.619 1.00 92.94 214 VAL A O 1
ATOM 1626 N N . VAL A 1 215 ? -8.817 0.641 2.798 1.00 92.00 215 VAL A N 1
ATOM 1627 C CA . VAL A 1 215 ? -8.454 2.072 2.767 1.00 92.00 215 VAL A CA 1
ATOM 1628 C C . VAL A 1 215 ? -7.003 2.287 2.315 1.00 92.00 215 VAL A C 1
ATOM 1630 O O . VAL A 1 215 ? -6.721 3.206 1.543 1.00 92.00 215 VAL A O 1
ATOM 1633 N N . MET A 1 216 ? -6.066 1.438 2.753 1.00 92.81 216 MET A N 1
ATOM 1634 C CA . MET A 1 216 ? -4.680 1.494 2.264 1.00 92.81 216 MET A CA 1
ATOM 1635 C C . MET A 1 216 ? -4.602 1.204 0.754 1.00 92.81 216 MET A C 1
ATOM 1637 O O . MET A 1 216 ? -3.855 1.873 0.035 1.00 92.81 216 MET A O 1
ATOM 1641 N N . MET A 1 217 ? -5.397 0.248 0.258 1.00 92.69 217 MET A N 1
ATOM 1642 C CA . MET A 1 217 ? -5.487 -0.085 -1.169 1.00 92.69 217 MET A CA 1
ATOM 1643 C C . MET A 1 217 ? -6.093 1.048 -1.998 1.00 92.69 217 MET A C 1
ATOM 1645 O O . MET A 1 217 ? -5.493 1.443 -2.995 1.00 92.69 217 MET A O 1
ATOM 1649 N N . GLU A 1 218 ? -7.226 1.609 -1.568 1.00 91.44 218 GLU A N 1
ATOM 1650 C CA . GLU A 1 218 ? -7.871 2.769 -2.197 1.00 91.44 218 GLU A CA 1
ATOM 1651 C C . GLU A 1 218 ? -6.878 3.922 -2.349 1.00 91.44 218 GLU A C 1
ATOM 1653 O O . GLU A 1 218 ? -6.845 4.608 -3.373 1.00 91.44 218 GLU A O 1
ATOM 1658 N N . ARG A 1 219 ? -6.006 4.117 -1.351 1.00 87.25 219 ARG A N 1
ATOM 1659 C CA . ARG A 1 219 ? -5.002 5.172 -1.430 1.00 87.25 219 ARG A CA 1
ATOM 1660 C C . ARG A 1 219 ? -3.858 4.858 -2.389 1.00 87.25 219 ARG A C 1
ATOM 1662 O O . ARG A 1 219 ? -3.397 5.764 -3.083 1.00 87.25 219 ARG A O 1
ATOM 1669 N N . CYS A 1 220 ? -3.403 3.608 -2.454 1.00 88.62 220 CYS A N 1
ATOM 1670 C CA . CYS A 1 220 ? -2.426 3.192 -3.464 1.00 88.62 220 CYS A CA 1
ATOM 1671 C C . CYS A 1 220 ? -2.988 3.349 -4.885 1.00 88.62 220 CYS A C 1
ATOM 1673 O O . CYS A 1 220 ? -2.265 3.782 -5.786 1.00 88.62 220 CYS A O 1
ATOM 1675 N N . ASP A 1 221 ? -4.275 3.053 -5.074 1.00 89.31 221 ASP A N 1
ATOM 1676 C CA . ASP A 1 221 ? -4.965 3.213 -6.353 1.00 89.31 221 ASP A CA 1
ATOM 1677 C C . ASP A 1 221 ? -5.140 4.689 -6.734 1.00 89.31 221 ASP A C 1
ATOM 1679 O O . ASP A 1 221 ? -4.895 5.072 -7.877 1.00 89.31 221 ASP A O 1
ATOM 1683 N N . PHE A 1 222 ? -5.433 5.562 -5.766 1.00 86.88 222 PHE A N 1
ATOM 1684 C CA . PHE A 1 222 ? -5.408 7.008 -5.990 1.00 86.88 222 PHE A CA 1
ATOM 1685 C C . PHE A 1 222 ? -4.036 7.483 -6.504 1.00 86.88 222 PHE A C 1
ATOM 1687 O O . PHE A 1 222 ? -3.973 8.209 -7.495 1.00 86.88 222 PHE A O 1
ATOM 1694 N N . LEU A 1 223 ? -2.931 7.028 -5.893 1.00 82.88 223 LEU A N 1
ATOM 1695 C CA . LEU A 1 223 ? -1.575 7.351 -6.365 1.00 82.88 223 LEU A CA 1
ATOM 1696 C C . LEU A 1 223 ? -1.325 6.842 -7.793 1.00 82.88 223 LEU A C 1
ATOM 1698 O O . LEU A 1 223 ? -0.720 7.545 -8.603 1.00 82.88 223 LEU A O 1
ATOM 1702 N N . ARG A 1 224 ? -1.813 5.640 -8.121 1.00 86.88 224 ARG A N 1
ATOM 1703 C CA . ARG A 1 224 ? -1.739 5.080 -9.478 1.00 86.88 224 ARG A CA 1
ATOM 1704 C C . ARG A 1 224 ? -2.484 5.961 -10.481 1.00 86.88 224 ARG A C 1
ATOM 1706 O O . ARG A 1 224 ? -1.945 6.268 -11.542 1.00 86.88 224 ARG A O 1
ATOM 1713 N N . HIS A 1 225 ? -3.685 6.419 -10.136 1.00 85.88 225 HIS A N 1
ATOM 1714 C CA . HIS A 1 225 ? -4.463 7.323 -10.980 1.00 85.88 225 HIS A CA 1
ATOM 1715 C C . HIS A 1 225 ? -3.797 8.693 -11.160 1.00 85.88 225 HIS A C 1
ATOM 1717 O O . HIS A 1 225 ? -3.784 9.215 -12.276 1.00 85.88 225 HIS A O 1
ATOM 1723 N N . GLU A 1 226 ? -3.176 9.253 -10.117 1.00 80.56 226 GLU A N 1
ATOM 1724 C CA . GLU A 1 226 ? -2.404 10.497 -10.237 1.00 80.56 226 GLU A CA 1
ATOM 1725 C C . GLU A 1 226 ? -1.199 10.362 -11.179 1.00 80.56 226 GLU A C 1
ATOM 1727 O O . GLU A 1 226 ? -0.842 11.321 -11.872 1.00 80.56 226 GLU A O 1
ATOM 1732 N N . ALA A 1 227 ? -0.580 9.179 -11.239 1.00 79.00 227 ALA A N 1
ATOM 1733 C CA . ALA A 1 227 ? 0.557 8.927 -12.116 1.00 79.00 227 ALA A CA 1
ATOM 1734 C C . ALA A 1 227 ? 0.206 9.093 -13.604 1.00 79.00 227 ALA A C 1
ATOM 1736 O O . ALA A 1 227 ? 1.057 9.512 -14.386 1.00 79.00 227 ALA A O 1
ATOM 1737 N N . GLY A 1 228 ? -1.047 8.835 -13.996 1.00 70.88 228 GLY A N 1
ATOM 1738 C CA . GLY A 1 228 ? -1.513 8.949 -15.382 1.00 70.88 228 GLY A CA 1
ATOM 1739 C C . GLY A 1 228 ? -1.496 10.371 -15.963 1.00 70.88 228 GLY A C 1
ATOM 1740 O O . GLY A 1 228 ? -1.648 10.525 -17.173 1.00 70.88 228 GLY A O 1
ATOM 1741 N N . GLY A 1 229 ? -1.305 11.407 -15.133 1.00 64.38 229 GLY A N 1
ATOM 1742 C CA . GLY A 1 229 ? -1.297 12.815 -15.553 1.00 64.38 229 GLY A CA 1
ATOM 1743 C C . GLY A 1 229 ? 0.038 13.553 -15.395 1.00 64.38 229 GLY A C 1
ATOM 1744 O O . GLY A 1 229 ? 0.074 14.761 -15.625 1.00 64.38 229 GLY A O 1
ATOM 1745 N N . ARG A 1 230 ? 1.123 12.888 -14.966 1.00 62.94 230 ARG A N 1
ATOM 1746 C CA . ARG A 1 230 ? 2.386 13.551 -14.572 1.00 62.94 230 ARG A CA 1
ATOM 1747 C C . ARG A 1 230 ? 3.593 13.068 -15.383 1.00 62.94 230 ARG A C 1
ATOM 1749 O O . ARG A 1 230 ? 3.639 11.931 -15.834 1.00 62.94 230 ARG A O 1
ATOM 1756 N N . SER A 1 231 ? 4.610 13.928 -15.503 1.00 55.25 231 SER A N 1
ATOM 1757 C CA . SER A 1 231 ? 5.899 13.623 -16.153 1.00 55.25 231 SER A CA 1
ATOM 1758 C C . SER A 1 231 ? 6.764 12.604 -15.390 1.00 55.25 231 SER A C 1
ATOM 1760 O O . SER A 1 231 ? 7.650 12.008 -15.990 1.00 55.25 231 SER A O 1
ATOM 1762 N N . ALA A 1 232 ? 6.488 12.373 -14.100 1.00 60.53 232 ALA A N 1
ATOM 1763 C CA . ALA A 1 232 ? 7.147 11.381 -13.236 1.00 60.53 232 ALA A CA 1
ATOM 1764 C C . ALA A 1 232 ? 6.255 10.145 -12.978 1.00 60.53 232 ALA A C 1
ATOM 1766 O O . ALA A 1 232 ? 6.127 9.662 -11.850 1.00 60.53 232 ALA A O 1
ATOM 1767 N N . SER A 1 233 ? 5.543 9.674 -14.009 1.00 77.19 233 SER A N 1
ATOM 1768 C CA . SER A 1 233 ? 4.542 8.606 -13.874 1.00 77.19 233 SER A CA 1
ATOM 1769 C C . SER A 1 233 ? 5.149 7.287 -13.374 1.00 77.19 233 SER A C 1
ATOM 1771 O O . SER A 1 233 ? 4.564 6.617 -12.526 1.00 77.19 233 SER A O 1
ATOM 1773 N N . LYS A 1 234 ? 6.348 6.923 -13.842 1.00 82.88 234 LYS A N 1
ATOM 1774 C CA . LYS A 1 234 ? 7.015 5.650 -13.517 1.00 82.88 234 LYS A CA 1
ATOM 1775 C C . LYS A 1 234 ? 7.480 5.563 -12.060 1.00 82.88 234 LYS A C 1
ATOM 1777 O O . LYS A 1 234 ? 7.362 4.499 -11.459 1.00 82.88 234 LYS A O 1
ATOM 1782 N N . GLU A 1 235 ? 7.971 6.655 -11.471 1.00 82.94 235 GLU A N 1
ATOM 1783 C CA . GLU A 1 235 ? 8.380 6.694 -10.066 1.00 82.94 235 GLU A CA 1
ATOM 1784 C C . GLU A 1 235 ? 7.166 6.512 -9.156 1.00 82.94 235 GLU A C 1
ATOM 1786 O O . GLU A 1 235 ? 7.198 5.691 -8.240 1.00 82.94 235 GLU A O 1
ATOM 1791 N N . VAL A 1 236 ? 6.072 7.224 -9.449 1.00 83.44 236 VAL A N 1
ATOM 1792 C CA . VAL A 1 236 ? 4.813 7.116 -8.698 1.00 83.44 236 VAL A CA 1
ATOM 1793 C C . VAL A 1 236 ? 4.217 5.714 -8.824 1.00 83.44 236 VAL A C 1
ATOM 1795 O O . VAL A 1 236 ? 3.777 5.143 -7.828 1.00 83.44 236 VAL A O 1
ATOM 1798 N N . LEU A 1 237 ? 4.249 5.121 -10.021 1.00 88.06 237 LEU A N 1
ATOM 1799 C CA . LEU A 1 237 ? 3.789 3.749 -10.237 1.00 88.06 237 LEU A CA 1
ATOM 1800 C C . LEU A 1 237 ? 4.659 2.726 -9.504 1.00 88.06 237 LEU A C 1
ATOM 1802 O O . LEU A 1 237 ? 4.116 1.791 -8.926 1.00 88.06 237 LEU A O 1
ATOM 1806 N N . CYS A 1 238 ? 5.980 2.922 -9.457 1.00 87.38 238 CYS A N 1
ATOM 1807 C CA . CYS A 1 238 ? 6.882 2.084 -8.665 1.00 87.38 238 CYS A CA 1
ATOM 1808 C C . CYS A 1 238 ? 6.547 2.170 -7.165 1.00 87.38 238 CYS A C 1
ATOM 1810 O O . CYS A 1 238 ? 6.413 1.140 -6.506 1.00 87.38 238 CYS A O 1
ATOM 1812 N N . VAL A 1 239 ? 6.313 3.381 -6.638 1.00 86.38 239 VAL A N 1
ATOM 1813 C CA . VAL A 1 239 ? 5.864 3.595 -5.248 1.00 86.38 239 VAL A CA 1
ATOM 1814 C C . VAL A 1 239 ? 4.537 2.891 -4.971 1.00 86.38 239 VAL A C 1
ATOM 1816 O O . VAL A 1 239 ? 4.417 2.175 -3.975 1.00 86.38 239 VAL A O 1
ATOM 1819 N N . SER A 1 240 ? 3.535 3.100 -5.829 1.00 89.25 240 SER A N 1
ATOM 1820 C CA . SER A 1 240 ? 2.201 2.509 -5.676 1.00 89.25 240 SER A CA 1
ATOM 1821 C C . SER A 1 240 ? 2.283 0.983 -5.707 1.00 89.25 240 SER A C 1
ATOM 1823 O O . SER A 1 240 ? 1.801 0.308 -4.796 1.00 89.25 240 SER A O 1
ATOM 1825 N N . PHE A 1 241 ? 3.013 0.438 -6.679 1.00 90.38 241 PHE A N 1
ATOM 1826 C CA . PHE A 1 241 ? 3.244 -0.990 -6.810 1.00 90.38 241 PHE A CA 1
ATOM 1827 C C . PHE A 1 241 ? 3.904 -1.589 -5.564 1.00 90.38 241 PHE A C 1
ATOM 1829 O O . PHE A 1 241 ? 3.389 -2.543 -4.982 1.00 90.38 241 PHE A O 1
ATOM 1836 N N . ASN A 1 242 ? 5.009 -1.003 -5.105 1.00 89.88 242 ASN A N 1
ATOM 1837 C CA . ASN A 1 242 ? 5.704 -1.483 -3.915 1.00 89.88 242 ASN A CA 1
ATOM 1838 C C . ASN A 1 242 ? 4.833 -1.387 -2.660 1.00 89.88 242 ASN A C 1
ATOM 1840 O O . ASN A 1 242 ? 4.926 -2.251 -1.789 1.00 89.88 242 ASN A O 1
ATOM 1844 N N . SER A 1 243 ? 3.972 -0.371 -2.578 1.00 89.50 243 SER A N 1
ATOM 1845 C CA . SER A 1 243 ? 3.021 -0.204 -1.478 1.00 89.50 243 SER A CA 1
ATOM 1846 C C . SER A 1 243 ? 1.977 -1.325 -1.474 1.00 89.50 243 SER A C 1
ATOM 1848 O O . SER A 1 243 ? 1.740 -1.912 -0.421 1.00 89.50 243 SER A O 1
ATOM 1850 N N . PHE A 1 244 ? 1.436 -1.724 -2.631 1.00 91.94 244 PHE A N 1
ATOM 1851 C CA . PHE A 1 244 ? 0.563 -2.902 -2.727 1.00 91.94 244 PHE A CA 1
ATOM 1852 C C . PHE A 1 244 ? 1.271 -4.196 -2.310 1.00 91.94 244 PHE A C 1
ATOM 1854 O O . PHE A 1 244 ? 0.728 -4.974 -1.522 1.00 91.94 244 PHE A O 1
ATOM 1861 N N . VAL A 1 245 ? 2.508 -4.414 -2.769 1.00 90.25 245 VAL A N 1
ATOM 1862 C CA . VAL A 1 245 ? 3.303 -5.586 -2.363 1.00 90.25 245 VAL A CA 1
ATOM 1863 C C . VAL A 1 245 ? 3.564 -5.564 -0.851 1.00 90.25 245 VAL A C 1
ATOM 1865 O O . VAL A 1 245 ? 3.523 -6.611 -0.203 1.00 90.25 245 VAL A O 1
ATOM 1868 N N . TRP A 1 246 ? 3.796 -4.384 -0.267 1.00 90.69 246 TRP A N 1
ATOM 1869 C CA . TRP A 1 246 ? 4.031 -4.231 1.170 1.00 90.69 246 TRP A CA 1
ATOM 1870 C C . TRP A 1 246 ? 2.765 -4.550 1.964 1.00 90.69 246 TRP A C 1
ATOM 1872 O O . TRP A 1 246 ? 2.824 -5.327 2.918 1.00 90.69 246 TRP A O 1
ATOM 1882 N N . ILE A 1 247 ? 1.610 -4.028 1.531 1.00 91.94 247 ILE A N 1
ATOM 1883 C CA . ILE A 1 247 ? 0.304 -4.348 2.121 1.00 91.94 247 ILE A CA 1
ATOM 1884 C C . ILE A 1 247 ? 0.097 -5.860 2.074 1.00 91.94 247 ILE A C 1
ATOM 1886 O O . ILE A 1 247 ? -0.274 -6.457 3.084 1.00 91.94 247 ILE A O 1
ATOM 1890 N N . LYS A 1 248 ? 0.406 -6.500 0.940 1.00 90.88 248 LYS A N 1
ATOM 1891 C CA . LYS A 1 248 ? 0.274 -7.948 0.777 1.00 90.88 248 LYS A CA 1
ATOM 1892 C C . LYS A 1 248 ? 1.147 -8.711 1.767 1.00 90.88 248 LYS A C 1
ATOM 1894 O O . LYS A 1 248 ? 0.624 -9.567 2.474 1.00 90.88 248 LYS A O 1
ATOM 1899 N N . ASP A 1 249 ? 2.438 -8.400 1.873 1.00 88.31 249 ASP A N 1
ATOM 1900 C CA . ASP A 1 249 ? 3.343 -9.105 2.796 1.00 88.31 249 ASP A CA 1
ATOM 1901 C C . ASP A 1 249 ? 2.954 -8.905 4.270 1.00 88.31 249 ASP A C 1
ATOM 1903 O O . ASP A 1 249 ? 2.948 -9.861 5.054 1.00 88.31 249 ASP A O 1
ATOM 1907 N N . ARG A 1 250 ? 2.587 -7.677 4.656 1.00 86.56 250 ARG A N 1
ATOM 1908 C CA . ARG A 1 250 ? 2.306 -7.337 6.056 1.00 86.56 250 ARG A CA 1
ATOM 1909 C C . ARG A 1 250 ? 0.910 -7.736 6.508 1.00 86.56 250 ARG A C 1
ATOM 1911 O O . ARG A 1 250 ? 0.756 -8.294 7.593 1.00 86.56 250 ARG A O 1
ATOM 1918 N N . CYS A 1 251 ? -0.101 -7.489 5.685 1.00 87.50 251 CYS A N 1
ATOM 1919 C CA . CYS A 1 251 ? -1.492 -7.681 6.077 1.00 87.50 251 CYS A CA 1
ATOM 1920 C C . CYS A 1 251 ? -1.973 -9.116 5.846 1.00 87.50 251 CYS A C 1
ATOM 1922 O O . CYS A 1 251 ? -2.874 -9.558 6.552 1.00 87.50 251 CYS A O 1
ATOM 1924 N N . CYS A 1 252 ? -1.354 -9.902 4.948 1.00 86.00 252 CYS A N 1
ATOM 1925 C CA . CYS A 1 252 ? -1.770 -11.297 4.728 1.00 86.00 252 CYS A CA 1
ATOM 1926 C C . CYS A 1 252 ? -1.642 -12.186 5.976 1.00 86.00 252 CYS A C 1
ATOM 1928 O O . CYS A 1 252 ? -2.279 -13.239 6.050 1.00 86.00 252 CYS A O 1
ATOM 1930 N N . ARG A 1 253 ? -0.838 -11.772 6.961 1.00 87.38 253 ARG A N 1
ATOM 1931 C CA . ARG A 1 253 ? -0.633 -12.493 8.223 1.00 87.38 253 ARG A CA 1
ATOM 1932 C C . ARG A 1 253 ? -1.690 -12.162 9.272 1.00 87.38 253 ARG A C 1
ATOM 1934 O O . ARG A 1 253 ? -1.871 -12.948 10.194 1.00 87.38 253 ARG A O 1
ATOM 1941 N N . LEU A 1 254 ? -2.404 -11.048 9.119 1.00 88.06 254 LEU A N 1
ATOM 1942 C CA . LEU A 1 254 ? -3.465 -10.671 10.041 1.00 88.06 254 LEU A CA 1
ATOM 1943 C C . LEU A 1 254 ? -4.709 -11.552 9.834 1.00 88.06 254 LEU A C 1
ATOM 1945 O O . LEU A 1 254 ? -5.024 -11.937 8.693 1.00 88.06 254 LEU A O 1
ATOM 1949 N N . PRO A 1 255 ? -5.433 -11.886 10.915 1.00 89.38 255 PRO A N 1
ATOM 1950 C CA . PRO A 1 255 ? -6.778 -12.417 10.792 1.00 89.38 255 PRO A CA 1
ATOM 1951 C C . PRO A 1 255 ? -7.708 -11.277 10.363 1.00 89.38 255 PRO A C 1
ATOM 1953 O O . PRO A 1 255 ? -7.649 -10.175 10.898 1.00 89.38 255 PRO A O 1
ATOM 1956 N N . MET A 1 256 ? -8.551 -11.516 9.363 1.00 90.94 256 MET A N 1
ATOM 1957 C CA . MET A 1 256 ? -9.469 -10.502 8.842 1.00 90.94 256 MET A CA 1
ATOM 1958 C C . MET A 1 256 ? -10.738 -11.150 8.302 1.00 90.94 256 MET A C 1
ATOM 1960 O O . MET A 1 256 ? -10.721 -12.304 7.860 1.00 90.94 256 MET A O 1
ATOM 1964 N N . SER A 1 257 ? -11.829 -10.391 8.316 1.00 90.69 257 SER A N 1
ATOM 1965 C CA . SER A 1 257 ? -13.074 -10.786 7.666 1.00 90.69 257 SER A CA 1
ATOM 1966 C C . SER A 1 257 ? -12.894 -10.758 6.148 1.00 90.69 257 SER A C 1
ATOM 1968 O O . SER A 1 257 ? -12.139 -9.938 5.633 1.00 90.69 257 SER A O 1
ATOM 1970 N N . ARG A 1 258 ? -13.547 -11.680 5.428 1.00 90.38 258 ARG A N 1
ATOM 1971 C CA . ARG A 1 258 ? -13.488 -11.781 3.952 1.00 90.38 258 ARG A CA 1
ATOM 1972 C C . ARG A 1 258 ? -12.064 -11.786 3.373 1.00 90.38 258 ARG A C 1
ATOM 1974 O O . ARG A 1 258 ? -11.822 -11.296 2.273 1.00 90.38 258 ARG A O 1
ATOM 1981 N N . LYS A 1 259 ? -11.115 -12.391 4.094 1.00 91.50 259 LYS A N 1
ATOM 1982 C CA . LYS A 1 259 ? -9.689 -12.427 3.734 1.00 91.50 259 LYS A CA 1
ATOM 1983 C C . LYS A 1 259 ? -9.429 -12.821 2.280 1.00 91.50 259 LYS A C 1
ATOM 1985 O O . LYS A 1 259 ? -8.594 -12.211 1.625 1.00 91.50 259 LYS A O 1
ATOM 1990 N N . THR A 1 260 ? -10.126 -13.835 1.773 1.00 91.94 260 THR A N 1
ATOM 1991 C CA . THR A 1 260 ? -9.968 -14.294 0.387 1.00 91.94 260 THR A CA 1
ATOM 1992 C C . THR A 1 260 ? -10.345 -13.211 -0.616 1.00 91.94 260 THR A C 1
ATOM 1994 O O . THR A 1 260 ? -9.570 -12.962 -1.529 1.00 91.94 260 THR A O 1
ATOM 1997 N N . GLU A 1 261 ? -11.475 -12.528 -0.421 1.00 93.88 261 GLU A N 1
ATOM 1998 C CA . GLU A 1 261 ? -11.932 -11.443 -1.299 1.00 93.88 261 GLU A CA 1
ATOM 1999 C C . GLU A 1 261 ? -10.938 -10.276 -1.286 1.00 93.88 261 GLU A C 1
ATOM 2001 O O . GLU A 1 261 ? -10.485 -9.836 -2.343 1.00 93.88 261 GLU A O 1
ATOM 2006 N N . VAL A 1 262 ? -10.516 -9.838 -0.095 1.00 92.56 262 VAL A N 1
ATOM 2007 C CA . VAL A 1 262 ? -9.544 -8.743 0.066 1.00 92.56 262 VAL A CA 1
ATOM 2008 C C . VAL A 1 262 ? -8.213 -9.081 -0.608 1.00 92.56 262 VAL A C 1
ATOM 2010 O O . VAL A 1 262 ? -7.669 -8.258 -1.342 1.00 92.56 262 VAL A O 1
ATOM 2013 N N . LEU A 1 263 ? -7.701 -10.302 -0.424 1.00 91.31 263 LEU A N 1
ATOM 2014 C CA . LEU A 1 263 ? -6.457 -10.734 -1.065 1.00 91.31 263 LEU A CA 1
ATOM 2015 C C . LEU A 1 263 ? -6.597 -10.851 -2.587 1.00 91.31 263 LEU A C 1
ATOM 2017 O O . LEU A 1 263 ? -5.679 -10.457 -3.299 1.00 91.31 263 LEU A O 1
ATOM 2021 N N . THR A 1 264 ? -7.737 -11.328 -3.100 1.00 92.06 264 THR A N 1
ATOM 2022 C CA . THR A 1 264 ? -7.974 -11.371 -4.553 1.00 92.06 264 THR A CA 1
ATOM 2023 C C . THR A 1 264 ? -8.054 -9.979 -5.172 1.00 92.06 264 THR A C 1
ATOM 2025 O O . THR A 1 264 ? -7.507 -9.763 -6.251 1.00 92.06 264 THR A O 1
ATOM 2028 N N . LEU A 1 265 ? -8.675 -9.018 -4.480 1.00 93.50 265 LEU A N 1
ATOM 2029 C CA . LEU A 1 265 ? -8.690 -7.622 -4.913 1.00 93.50 265 LEU A CA 1
ATOM 2030 C C . LEU A 1 265 ? -7.271 -7.052 -4.916 1.00 93.50 265 LEU A C 1
ATOM 2032 O O . LEU A 1 265 ? -6.849 -6.464 -5.908 1.00 93.50 265 LEU A O 1
ATOM 2036 N N . LEU A 1 266 ? -6.512 -7.273 -3.841 1.00 92.56 266 LEU A N 1
ATOM 2037 C CA . LEU A 1 266 ? -5.130 -6.815 -3.725 1.00 92.56 266 LEU A CA 1
ATOM 2038 C C . LEU A 1 266 ? -4.234 -7.383 -4.834 1.00 92.56 266 LEU A C 1
ATOM 2040 O O . LEU A 1 266 ? -3.401 -6.657 -5.375 1.00 92.56 266 LEU A O 1
ATOM 2044 N N . ASP A 1 267 ? -4.426 -8.648 -5.206 1.00 90.75 267 ASP A N 1
ATOM 2045 C CA . ASP A 1 267 ? -3.727 -9.272 -6.331 1.00 90.75 267 ASP A CA 1
ATOM 2046 C C . ASP A 1 267 ? -4.072 -8.601 -7.665 1.00 90.75 267 ASP A C 1
ATOM 2048 O O . ASP A 1 267 ? -3.162 -8.316 -8.446 1.00 90.75 267 ASP A O 1
ATOM 2052 N N . GLY A 1 268 ? -5.352 -8.289 -7.893 1.00 92.69 268 GLY A N 1
ATOM 2053 C CA . GLY A 1 268 ? -5.808 -7.531 -9.061 1.00 92.69 268 GLY A CA 1
ATOM 2054 C C . GLY A 1 268 ? -5.147 -6.154 -9.152 1.00 92.69 268 GLY A C 1
ATOM 2055 O O . GLY A 1 268 ? -4.467 -5.861 -10.132 1.00 92.69 268 GLY A O 1
ATOM 2056 N N . TYR A 1 269 ? -5.231 -5.351 -8.086 1.00 92.31 269 TYR A N 1
ATOM 2057 C CA . TYR A 1 269 ? -4.602 -4.025 -8.035 1.00 92.31 269 TYR A CA 1
ATOM 2058 C C . TYR A 1 269 ? -3.077 -4.072 -8.201 1.00 92.31 269 TYR A C 1
ATOM 2060 O O . TYR A 1 269 ? -2.491 -3.226 -8.881 1.00 92.31 269 TYR A O 1
ATOM 2068 N N . THR A 1 270 ? -2.417 -5.072 -7.611 1.00 90.56 270 THR A N 1
ATOM 2069 C CA . THR A 1 270 ? -0.967 -5.272 -7.762 1.00 90.56 270 THR A CA 1
ATOM 2070 C C . THR A 1 270 ? -0.607 -5.562 -9.221 1.00 90.56 270 THR A C 1
ATOM 2072 O O . THR A 1 270 ? 0.352 -4.991 -9.744 1.00 90.56 270 THR A O 1
ATOM 2075 N N . ALA A 1 271 ? -1.376 -6.430 -9.888 1.00 89.31 271 ALA A N 1
ATOM 2076 C CA . ALA A 1 271 ? -1.163 -6.790 -11.286 1.00 89.31 271 ALA A CA 1
ATOM 2077 C C . ALA A 1 271 ? -1.412 -5.607 -12.233 1.00 89.31 271 ALA A C 1
ATOM 2079 O O . ALA A 1 271 ? -0.573 -5.339 -13.094 1.00 89.31 271 ALA A O 1
ATOM 2080 N N . ASP A 1 272 ? -2.503 -4.867 -12.034 1.00 90.38 272 ASP A N 1
ATOM 2081 C CA . ASP A 1 272 ? -2.843 -3.691 -12.839 1.00 90.38 272 ASP A CA 1
ATOM 2082 C C . ASP A 1 272 ? -1.774 -2.599 -12.701 1.00 90.38 272 ASP A C 1
ATOM 2084 O O . ASP A 1 272 ? -1.281 -2.069 -13.698 1.00 90.38 272 ASP A O 1
ATOM 2088 N N . THR A 1 273 ? -1.318 -2.329 -11.475 1.00 90.69 273 THR A N 1
ATOM 2089 C CA . THR A 1 273 ? -0.262 -1.333 -11.227 1.00 90.69 273 THR A CA 1
ATOM 2090 C C . THR A 1 273 ? 1.070 -1.751 -11.848 1.00 90.69 273 THR A C 1
ATOM 2092 O O . THR A 1 273 ? 1.770 -0.919 -12.428 1.00 90.69 273 THR A O 1
ATOM 2095 N N . LEU A 1 274 ? 1.423 -3.041 -11.784 1.00 89.12 274 LEU A N 1
ATOM 2096 C CA . LEU A 1 274 ? 2.611 -3.564 -12.463 1.00 89.12 274 LEU A CA 1
ATOM 2097 C C . LEU A 1 274 ? 2.497 -3.412 -13.980 1.00 89.12 274 LEU A C 1
ATOM 2099 O O . LEU A 1 274 ? 3.467 -3.049 -14.644 1.00 89.12 274 LEU A O 1
ATOM 2103 N N . GLN A 1 275 ? 1.320 -3.686 -14.537 1.00 90.00 275 GLN A N 1
ATOM 2104 C CA . GLN A 1 275 ? 1.062 -3.558 -15.964 1.00 90.00 275 GLN A CA 1
ATOM 2105 C C . GLN A 1 275 ? 1.190 -2.099 -16.424 1.00 90.00 275 GLN A C 1
ATOM 2107 O O . GLN A 1 275 ? 1.829 -1.845 -17.450 1.00 90.00 275 GLN A O 1
ATOM 2112 N N . ASP A 1 276 ? 0.652 -1.149 -15.657 1.00 89.44 276 ASP A N 1
ATOM 2113 C CA . ASP A 1 276 ? 0.777 0.292 -15.901 1.00 89.44 276 ASP A CA 1
ATOM 2114 C C . ASP A 1 276 ? 2.231 0.764 -15.794 1.00 89.44 276 ASP A C 1
ATOM 2116 O O . ASP A 1 276 ? 2.716 1.503 -16.658 1.00 89.44 276 ASP A O 1
ATOM 2120 N N . PHE A 1 277 ? 2.956 0.295 -14.776 1.00 89.62 277 PHE A N 1
ATOM 2121 C CA . PHE A 1 277 ? 4.384 0.555 -14.609 1.00 89.62 277 PHE A CA 1
ATOM 2122 C C . PHE A 1 277 ? 5.182 0.060 -15.822 1.00 89.62 277 PHE A C 1
ATOM 2124 O O . PHE A 1 277 ? 5.905 0.832 -16.451 1.00 89.62 277 PHE A O 1
ATOM 2131 N N . LEU A 1 278 ? 4.989 -1.202 -16.217 1.00 89.31 278 LEU A N 1
ATOM 2132 C CA . LEU A 1 278 ? 5.660 -1.803 -17.370 1.00 89.31 278 LEU A CA 1
ATOM 2133 C C . LEU A 1 278 ? 5.322 -1.090 -18.684 1.00 89.31 278 LEU A C 1
ATOM 2135 O O . LEU A 1 278 ? 6.195 -0.955 -19.537 1.00 89.31 278 LEU A O 1
ATOM 2139 N N . ASN A 1 279 ? 4.086 -0.617 -18.858 1.00 88.81 279 ASN A N 1
ATOM 2140 C CA . ASN A 1 279 ? 3.681 0.155 -20.035 1.00 88.81 279 ASN A CA 1
ATOM 2141 C C . ASN A 1 279 ? 4.410 1.501 -20.124 1.00 88.81 279 ASN A C 1
ATOM 2143 O O . ASN A 1 279 ? 4.926 1.851 -21.189 1.00 88.81 279 ASN A O 1
ATOM 2147 N N . ASN A 1 280 ? 4.487 2.236 -19.012 1.00 88.06 280 ASN A N 1
ATOM 2148 C CA . ASN A 1 280 ? 5.226 3.498 -18.954 1.00 88.06 280 ASN A CA 1
ATOM 2149 C C . ASN A 1 280 ? 6.716 3.269 -19.216 1.00 88.06 280 ASN A C 1
ATOM 2151 O O . ASN A 1 280 ? 7.314 3.935 -20.059 1.00 88.06 280 ASN A O 1
ATOM 2155 N N . CYS A 1 281 ? 7.289 2.255 -18.573 1.00 87.38 281 CYS A N 1
ATOM 2156 C CA . CYS A 1 281 ? 8.675 1.868 -18.775 1.00 87.38 281 CYS A CA 1
ATOM 2157 C C . CYS A 1 281 ? 8.978 1.453 -20.223 1.00 87.38 281 CYS A C 1
ATOM 2159 O O . CYS A 1 281 ? 10.014 1.830 -20.768 1.00 87.38 281 CYS A O 1
ATOM 2161 N N . ALA A 1 282 ? 8.082 0.702 -20.867 1.00 89.31 282 ALA A N 1
ATOM 2162 C CA . ALA A 1 282 ? 8.252 0.301 -22.260 1.00 89.31 282 ALA A CA 1
ATOM 2163 C C . ALA A 1 282 ? 8.215 1.511 -23.203 1.00 89.31 282 ALA A C 1
ATOM 2165 O O . ALA A 1 282 ? 9.035 1.594 -24.114 1.00 89.31 282 ALA A O 1
ATOM 2166 N N . THR A 1 283 ? 7.312 2.462 -22.950 1.00 88.12 283 THR A N 1
ATOM 2167 C CA . THR A 1 283 ? 7.188 3.702 -23.732 1.00 88.12 283 THR A CA 1
ATOM 2168 C C . THR A 1 283 ? 8.456 4.550 -23.628 1.00 88.12 283 THR A C 1
ATOM 2170 O O . THR A 1 283 ? 8.961 5.047 -24.633 1.00 88.12 283 THR A O 1
ATOM 2173 N N . GLU A 1 284 ? 9.019 4.678 -22.427 1.00 87.19 284 GLU A N 1
ATOM 2174 C CA . GLU A 1 284 ? 10.272 5.406 -22.227 1.00 87.19 284 GLU A CA 1
ATOM 2175 C C . GLU A 1 284 ? 11.457 4.709 -22.901 1.00 87.19 284 GLU A C 1
ATOM 2177 O O . GLU A 1 284 ? 12.268 5.357 -23.561 1.00 87.19 284 GLU A O 1
ATOM 2182 N N . LEU A 1 285 ? 11.543 3.382 -22.802 1.00 88.81 285 LEU A N 1
ATOM 2183 C CA . LEU A 1 285 ? 12.606 2.634 -23.463 1.00 88.81 285 LEU A CA 1
ATOM 2184 C C . LEU A 1 285 ? 12.507 2.742 -24.995 1.00 88.81 285 LEU A C 1
ATOM 2186 O O . LEU A 1 285 ? 13.520 2.904 -25.672 1.00 88.81 285 LEU A O 1
ATOM 2190 N N . GLN A 1 286 ? 11.294 2.730 -25.546 1.00 89.00 286 GLN A N 1
ATOM 2191 C CA . GLN A 1 286 ? 11.057 3.002 -26.966 1.00 89.00 286 GLN A CA 1
ATOM 2192 C C . GLN A 1 286 ? 11.481 4.421 -27.353 1.00 89.00 286 GLN A C 1
ATOM 2194 O O . GLN A 1 286 ? 12.091 4.606 -28.405 1.00 89.00 286 GLN A O 1
ATOM 2199 N N . HIS A 1 287 ? 11.238 5.412 -26.492 1.00 88.44 287 HIS A N 1
ATOM 2200 C CA . HIS A 1 287 ? 11.719 6.772 -26.711 1.00 88.44 287 HIS A CA 1
ATOM 2201 C C . HIS A 1 287 ? 13.257 6.842 -26.738 1.00 88.44 287 HIS A C 1
ATOM 2203 O O . HIS A 1 287 ? 13.818 7.399 -27.682 1.00 88.44 287 HIS A O 1
ATOM 2209 N N . ILE A 1 288 ? 13.945 6.198 -25.787 1.00 88.31 288 ILE A N 1
ATOM 2210 C CA . ILE A 1 288 ? 15.417 6.082 -25.758 1.00 88.31 288 ILE A CA 1
ATOM 2211 C C . ILE A 1 288 ? 15.937 5.475 -27.071 1.00 88.31 288 ILE A C 1
ATOM 2213 O O . ILE A 1 288 ? 16.872 6.001 -27.675 1.00 88.31 288 ILE A O 1
ATOM 2217 N N . LEU A 1 289 ? 15.311 4.399 -27.552 1.00 88.19 289 LEU A N 1
ATOM 2218 C CA . LEU A 1 289 ? 15.707 3.744 -28.803 1.00 88.19 289 LEU A CA 1
ATOM 2219 C C . LEU A 1 289 ? 15.441 4.617 -30.030 1.00 88.19 289 LEU A C 1
ATOM 2221 O O . LEU A 1 289 ? 16.273 4.656 -30.934 1.00 88.19 289 LEU A O 1
ATOM 2225 N N . SER A 1 290 ? 14.325 5.349 -30.050 1.00 88.06 290 SER A N 1
ATOM 2226 C CA . SER A 1 290 ? 14.011 6.287 -31.132 1.00 88.06 290 SER A CA 1
ATOM 2227 C C . SER A 1 290 ? 15.036 7.420 -31.216 1.00 88.06 290 SER A C 1
ATOM 2229 O O . SER A 1 290 ? 15.525 7.721 -32.300 1.00 88.06 290 SER A O 1
ATOM 2231 N N . MET A 1 291 ? 15.462 7.973 -30.074 1.00 87.56 291 MET A N 1
ATOM 2232 C CA . MET A 1 291 ? 16.516 8.991 -30.033 1.00 87.56 291 MET A CA 1
ATOM 2233 C C . MET A 1 291 ? 17.874 8.446 -30.474 1.00 87.56 291 MET A C 1
ATOM 2235 O O . MET A 1 291 ? 18.657 9.167 -31.083 1.00 87.56 291 MET A O 1
ATOM 2239 N N . ALA A 1 292 ? 18.166 7.173 -30.197 1.00 87.19 292 ALA A N 1
ATOM 2240 C CA . ALA A 1 292 ? 19.387 6.541 -30.687 1.00 87.19 292 ALA A CA 1
ATOM 2241 C C . ALA A 1 292 ? 19.355 6.330 -32.210 1.00 87.19 292 ALA A C 1
ATOM 2243 O O . ALA A 1 292 ? 20.364 6.546 -32.881 1.00 87.19 292 ALA A O 1
ATOM 2244 N N . ALA A 1 293 ? 18.203 5.935 -32.757 1.00 86.38 293 ALA A N 1
ATOM 2245 C CA . ALA A 1 293 ? 18.020 5.725 -34.191 1.00 86.38 293 ALA A CA 1
ATOM 2246 C C . ALA A 1 293 ? 18.057 7.040 -34.992 1.00 86.38 293 ALA A C 1
ATOM 2248 O O . ALA A 1 293 ? 18.591 7.069 -36.100 1.00 86.38 293 ALA A O 1
ATOM 2249 N N . SER A 1 294 ? 17.528 8.128 -34.426 1.00 86.25 294 SER A N 1
ATOM 2250 C CA . SER A 1 294 ? 17.503 9.462 -35.036 1.00 86.25 294 SER A CA 1
ATOM 2251 C C . SER A 1 294 ? 17.896 10.539 -34.011 1.00 86.25 294 SER A C 1
ATOM 2253 O O . SER A 1 294 ? 17.010 11.146 -33.401 1.00 86.25 294 SER A O 1
ATOM 2255 N N . PRO A 1 295 ? 19.203 10.770 -33.783 1.00 81.62 295 PRO A N 1
ATOM 2256 C CA . PRO A 1 295 ? 19.664 11.755 -32.810 1.00 81.62 295 PRO A CA 1
ATOM 2257 C C . PRO A 1 295 ? 19.287 13.182 -33.258 1.00 81.62 295 PRO A C 1
ATOM 2259 O O . PRO A 1 295 ? 19.524 13.526 -34.417 1.00 81.62 295 PRO A O 1
ATOM 2262 N N . PRO A 1 296 ? 18.703 14.014 -32.374 1.00 73.88 296 PRO A N 1
ATOM 2263 C CA . PRO A 1 296 ? 18.264 15.370 -32.719 1.00 73.88 296 PRO A CA 1
ATOM 2264 C C . PRO A 1 296 ? 19.421 16.379 -32.825 1.00 73.88 296 PRO A C 1
ATOM 2266 O O . PRO A 1 296 ? 19.289 17.386 -33.516 1.00 73.88 296 PRO A O 1
ATOM 2269 N N . GLU A 1 297 ? 20.546 16.114 -32.154 1.00 77.06 297 GLU A N 1
ATOM 2270 C CA . GLU A 1 297 ? 21.715 16.999 -32.066 1.00 77.06 297 GLU A CA 1
ATOM 2271 C C . GLU A 1 297 ? 23.024 16.222 -32.319 1.00 77.06 297 GLU A C 1
ATOM 2273 O O . GLU A 1 297 ? 23.022 15.125 -32.886 1.00 77.06 297 GLU A O 1
ATOM 2278 N N . SER A 1 298 ? 24.170 16.780 -31.906 1.00 85.00 298 SER A N 1
ATOM 2279 C CA . SER A 1 298 ? 25.449 16.074 -31.955 1.00 85.00 298 SER A CA 1
ATOM 2280 C C . SER A 1 298 ? 25.343 14.731 -31.214 1.00 85.00 298 SER A C 1
ATOM 2282 O O . SER A 1 298 ? 24.739 14.618 -30.140 1.00 85.00 298 SER A O 1
ATOM 2284 N N . TRP A 1 299 ? 25.936 13.677 -31.783 1.00 84.75 299 TRP A N 1
ATOM 2285 C CA . TRP A 1 299 ? 25.919 12.355 -31.149 1.00 84.75 299 TRP A CA 1
ATOM 2286 C C . TRP A 1 299 ? 26.588 12.369 -29.766 1.00 84.75 299 TRP A C 1
ATOM 2288 O O . TRP A 1 299 ? 26.188 11.605 -28.894 1.00 84.75 299 TRP A O 1
ATOM 2298 N N . GLY A 1 300 ? 27.574 13.246 -29.539 1.00 85.94 300 GLY A N 1
ATOM 2299 C CA . GLY A 1 300 ? 28.246 13.381 -28.244 1.00 85.94 300 GLY A CA 1
ATOM 2300 C C . GLY A 1 300 ? 27.283 13.771 -27.122 1.00 85.94 300 GLY A C 1
ATOM 2301 O O . GLY A 1 300 ? 27.218 13.075 -26.106 1.00 85.94 300 GLY A O 1
ATOM 2302 N N . ASP A 1 301 ? 26.487 14.817 -27.348 1.00 84.38 301 ASP A N 1
ATOM 2303 C CA . ASP A 1 301 ? 25.512 15.321 -26.372 1.00 84.38 301 ASP A CA 1
ATOM 2304 C C . ASP A 1 301 ? 24.356 14.325 -26.194 1.00 84.38 301 ASP A C 1
ATOM 2306 O O . ASP A 1 301 ? 24.000 13.953 -25.071 1.00 84.38 301 ASP A O 1
ATOM 2310 N N . THR A 1 302 ? 23.859 13.774 -27.309 1.00 86.12 302 THR A N 1
ATOM 2311 C CA . THR A 1 302 ? 22.800 12.750 -27.306 1.00 86.12 302 THR A CA 1
ATOM 2312 C C . THR A 1 302 ? 23.230 11.500 -26.530 1.00 86.12 302 THR A C 1
ATOM 2314 O O . THR A 1 302 ? 22.453 10.934 -25.762 1.00 86.12 302 THR A O 1
ATOM 2317 N N . LYS A 1 303 ? 24.490 11.072 -26.667 1.00 87.00 303 LYS A N 1
ATOM 2318 C CA . LYS A 1 303 ? 25.045 9.917 -25.950 1.00 87.00 303 LYS A CA 1
ATOM 2319 C C . LYS A 1 303 ? 25.053 10.134 -24.435 1.00 87.00 303 LYS A C 1
ATOM 2321 O O . LYS A 1 303 ? 24.714 9.212 -23.691 1.00 87.00 303 LYS A O 1
ATOM 2326 N N . GLN A 1 304 ? 25.413 11.331 -23.967 1.00 87.31 304 GLN A N 1
ATOM 2327 C CA . GLN A 1 304 ? 25.386 11.663 -22.539 1.00 87.31 304 GLN A CA 1
ATOM 2328 C C . GLN A 1 304 ? 23.947 11.722 -21.999 1.00 87.31 304 GLN A C 1
ATOM 2330 O O . GLN A 1 304 ? 23.671 11.215 -20.906 1.00 87.31 304 GLN A O 1
ATOM 2335 N N . GLN A 1 305 ? 23.015 12.265 -22.784 1.00 86.75 305 GLN A N 1
ATOM 2336 C CA . GLN A 1 305 ? 21.593 12.288 -22.443 1.00 86.75 305 GLN A CA 1
ATOM 2337 C C . GLN A 1 305 ? 21.003 10.871 -22.355 1.00 86.75 305 GLN A C 1
ATOM 2339 O O . GLN A 1 305 ? 20.359 10.537 -21.361 1.00 86.75 305 GLN A O 1
ATOM 2344 N N . LEU A 1 306 ? 21.279 10.006 -23.336 1.00 86.94 306 LEU A N 1
ATOM 2345 C CA . LEU A 1 306 ? 20.859 8.600 -23.335 1.00 86.94 306 LEU A CA 1
ATOM 2346 C C . LEU A 1 306 ? 21.425 7.837 -22.133 1.00 86.94 306 LEU A C 1
ATOM 2348 O O . LEU A 1 306 ? 20.690 7.091 -21.488 1.00 86.94 306 LEU A O 1
ATOM 2352 N N . ALA A 1 307 ? 22.702 8.049 -21.794 1.00 86.88 307 ALA A N 1
ATOM 2353 C CA . ALA A 1 307 ? 23.303 7.445 -20.606 1.00 86.88 307 ALA A CA 1
ATOM 2354 C C . ALA A 1 307 ? 22.555 7.846 -19.328 1.00 86.88 307 ALA A C 1
ATOM 2356 O O . ALA A 1 307 ? 22.177 6.984 -18.537 1.00 86.88 307 ALA A O 1
ATOM 2357 N N . THR A 1 308 ? 22.267 9.141 -19.183 1.00 85.94 308 THR A N 1
ATOM 2358 C CA . THR A 1 308 ? 21.522 9.690 -18.042 1.00 85.94 308 THR A CA 1
ATOM 2359 C C . THR A 1 308 ? 20.108 9.109 -17.954 1.00 85.94 308 THR A C 1
ATOM 2361 O O . THR A 1 308 ? 19.654 8.754 -16.866 1.00 85.94 308 THR A O 1
ATOM 2364 N N . LEU A 1 309 ? 19.420 8.948 -19.088 1.00 85.25 309 LEU A N 1
ATOM 2365 C CA . LEU A 1 309 ? 18.083 8.350 -19.135 1.00 85.25 309 LEU A CA 1
ATOM 2366 C C . LEU A 1 309 ? 18.098 6.868 -18.760 1.00 85.25 309 LEU A C 1
ATOM 2368 O O . LEU A 1 309 ? 17.280 6.439 -17.951 1.00 85.25 309 LEU A O 1
ATOM 2372 N N . VAL A 1 310 ? 19.054 6.091 -19.276 1.00 85.62 310 VAL A N 1
ATOM 2373 C CA . VAL A 1 310 ? 19.217 4.675 -18.908 1.00 85.62 310 VAL A CA 1
ATOM 2374 C C . VAL A 1 310 ? 19.584 4.526 -17.426 1.00 85.62 310 VAL A C 1
ATOM 2376 O O . VAL A 1 310 ? 19.122 3.589 -16.767 1.00 85.62 310 VAL A O 1
ATOM 2379 N N . ASP A 1 311 ? 20.370 5.450 -16.869 1.00 83.88 311 ASP A N 1
ATOM 2380 C CA . ASP A 1 311 ? 20.699 5.477 -15.443 1.00 83.88 311 ASP A CA 1
ATOM 2381 C C . ASP A 1 311 ? 19.495 5.817 -14.561 1.00 83.88 311 ASP A C 1
ATOM 2383 O O . ASP A 1 311 ? 19.234 5.100 -13.590 1.00 83.88 311 ASP A O 1
ATOM 2387 N N . SER A 1 312 ? 18.723 6.845 -14.928 1.00 81.62 312 SER A N 1
ATOM 2388 C CA . SER A 1 312 ? 17.451 7.191 -14.279 1.00 81.62 312 SER A CA 1
ATOM 2389 C C . SER A 1 312 ? 16.488 6.003 -14.309 1.00 81.62 312 SER A C 1
ATOM 2391 O O . SER A 1 312 ? 15.977 5.579 -13.271 1.00 81.62 312 SER A O 1
ATOM 2393 N N . PHE A 1 313 ? 16.325 5.383 -15.477 1.00 81.56 313 PHE A N 1
ATOM 2394 C CA . PHE A 1 313 ? 15.495 4.201 -15.665 1.00 81.56 313 PHE A CA 1
ATOM 2395 C C . PHE A 1 313 ? 15.921 3.039 -14.756 1.00 81.56 313 PHE A C 1
ATOM 2397 O O . PHE A 1 313 ? 15.112 2.445 -14.038 1.00 81.56 313 PHE A O 1
ATOM 2404 N N . SER A 1 314 ? 17.223 2.751 -14.729 1.00 83.44 314 SER A N 1
ATOM 2405 C CA . SER A 1 314 ? 17.803 1.702 -13.889 1.00 83.44 314 SER A CA 1
ATOM 2406 C C . SER A 1 314 ? 17.669 2.015 -12.395 1.00 83.44 314 SER A C 1
ATOM 2408 O O . SER A 1 314 ? 17.648 1.104 -11.569 1.00 83.44 314 SER A O 1
ATOM 2410 N N . ALA A 1 315 ? 17.616 3.287 -11.999 1.00 81.38 315 ALA A N 1
ATOM 2411 C CA . ALA A 1 315 ? 17.387 3.664 -10.608 1.00 81.38 315 ALA A CA 1
ATOM 2412 C C . ALA A 1 315 ? 15.950 3.349 -10.164 1.00 81.38 315 ALA A C 1
ATOM 2414 O O . ALA A 1 315 ? 15.764 2.806 -9.076 1.00 81.38 315 ALA A O 1
ATOM 2415 N N . VAL A 1 316 ? 14.951 3.613 -11.014 1.00 81.69 316 VAL A N 1
ATOM 2416 C CA . VAL A 1 316 ? 13.539 3.297 -10.725 1.00 81.69 316 VAL A CA 1
ATOM 2417 C C . VAL A 1 316 ? 13.324 1.790 -10.611 1.00 81.69 316 VAL A C 1
ATOM 2419 O O . VAL A 1 316 ? 12.699 1.324 -9.660 1.00 81.69 316 VAL A O 1
ATOM 2422 N N . PHE A 1 317 ? 13.905 1.016 -11.529 1.00 82.19 317 PHE A N 1
ATOM 2423 C CA . PHE A 1 317 ? 13.800 -0.444 -11.518 1.00 82.19 317 PHE A CA 1
ATOM 2424 C C . PHE A 1 317 ? 14.461 -1.098 -10.300 1.00 82.19 317 PHE A C 1
ATOM 2426 O O . PHE A 1 317 ? 13.932 -2.066 -9.758 1.00 82.19 317 PHE A O 1
ATOM 2433 N N . ARG A 1 318 ? 15.598 -0.560 -9.834 1.00 82.06 318 ARG A N 1
ATOM 2434 C CA . ARG A 1 318 ? 16.234 -1.015 -8.584 1.00 82.06 318 ARG A CA 1
ATOM 2435 C C . ARG A 1 318 ? 15.340 -0.814 -7.369 1.00 82.06 318 ARG A C 1
ATOM 2437 O O . ARG A 1 318 ? 15.487 -1.546 -6.400 1.00 82.06 318 ARG A O 1
ATOM 2444 N N . GLY A 1 319 ? 14.433 0.158 -7.435 1.00 79.25 319 GLY A N 1
ATOM 2445 C CA . GLY A 1 319 ? 13.460 0.428 -6.390 1.00 79.25 319 GLY A CA 1
ATOM 2446 C C . GLY A 1 319 ? 12.323 -0.588 -6.309 1.00 79.25 319 GLY A C 1
ATOM 2447 O O . GLY A 1 319 ? 11.541 -0.480 -5.373 1.00 79.25 319 GLY A O 1
ATOM 2448 N N . ILE A 1 320 ? 12.195 -1.542 -7.240 1.00 83.12 320 ILE A N 1
ATOM 2449 C CA . ILE A 1 320 ? 11.129 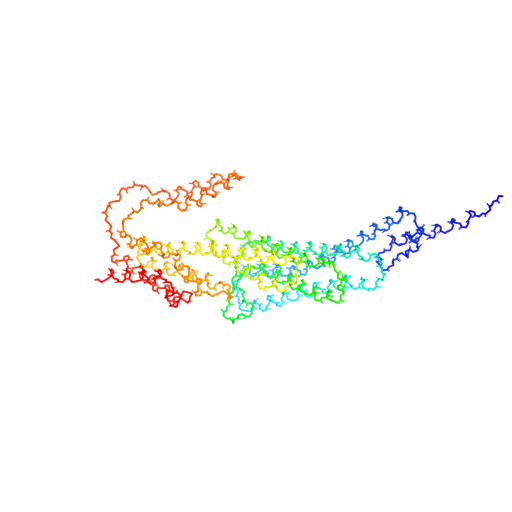-2.555 -7.221 1.00 83.12 320 ILE A CA 1
ATOM 2450 C C . ILE A 1 320 ? 11.318 -3.515 -6.041 1.00 83.12 320 ILE A C 1
ATOM 2452 O O . ILE A 1 320 ? 12.419 -4.018 -5.803 1.00 83.12 320 ILE A O 1
ATOM 2456 N N . ALA A 1 321 ? 10.215 -3.813 -5.351 1.00 76.12 321 ALA A N 1
ATOM 2457 C CA . ALA A 1 321 ? 10.171 -4.679 -4.184 1.00 76.12 321 ALA A CA 1
ATOM 2458 C C . ALA A 1 321 ? 10.903 -6.032 -4.408 1.00 76.12 321 ALA A C 1
ATOM 2460 O O . ALA A 1 321 ? 10.583 -6.759 -5.355 1.00 76.12 321 ALA A O 1
ATOM 2461 N N . PRO A 1 322 ? 11.820 -6.429 -3.500 1.00 73.81 322 PRO A N 1
ATOM 2462 C CA . PRO A 1 322 ? 12.616 -7.660 -3.583 1.00 73.81 322 PRO A CA 1
ATOM 2463 C C . PRO A 1 322 ? 11.890 -9.003 -3.738 1.00 73.81 322 PRO A C 1
ATOM 2465 O O . PRO A 1 322 ? 12.495 -9.893 -4.335 1.00 73.81 322 PRO A O 1
ATOM 2468 N N . PRO A 1 323 ? 10.652 -9.232 -3.241 1.00 75.62 323 PRO A N 1
ATOM 2469 C CA . PRO A 1 323 ? 9.979 -10.516 -3.468 1.00 75.62 323 PRO A CA 1
ATOM 2470 C C . PRO A 1 323 ? 9.737 -10.822 -4.952 1.00 75.62 323 PRO A C 1
ATOM 2472 O O . PRO A 1 323 ? 9.373 -11.948 -5.292 1.00 75.62 323 PRO A O 1
ATOM 2475 N N . LEU A 1 324 ? 9.941 -9.852 -5.845 1.00 76.56 324 LEU A N 1
ATOM 2476 C CA . LEU A 1 324 ? 9.807 -10.052 -7.273 1.00 76.56 324 LEU A CA 1
ATOM 2477 C C . LEU A 1 324 ? 11.162 -10.293 -7.942 1.00 76.56 324 LEU A C 1
ATOM 2479 O O . LEU A 1 324 ? 12.114 -9.542 -7.722 1.00 76.56 324 LEU A O 1
ATOM 2483 N N . PRO A 1 325 ? 11.254 -11.295 -8.831 1.00 82.88 325 PRO A N 1
ATOM 2484 C CA . PRO A 1 325 ? 12.469 -11.558 -9.583 1.00 82.88 325 PRO A CA 1
ATOM 2485 C C . PRO A 1 325 ? 12.706 -10.439 -10.606 1.00 82.88 325 PRO A C 1
ATOM 2487 O O . PRO A 1 325 ? 12.162 -10.471 -11.713 1.00 82.88 325 PRO A O 1
ATOM 2490 N N . GLN A 1 326 ? 13.537 -9.459 -10.238 1.00 82.81 326 GLN A N 1
ATOM 2491 C CA . GLN A 1 326 ? 13.860 -8.292 -11.069 1.00 82.81 326 GLN A CA 1
ATOM 2492 C C . GLN A 1 326 ? 14.347 -8.691 -12.469 1.00 82.81 326 GLN A C 1
ATOM 2494 O O . GLN A 1 326 ? 13.940 -8.069 -13.445 1.00 82.81 326 GLN A O 1
ATOM 2499 N N . SER A 1 327 ? 15.112 -9.782 -12.594 1.00 83.06 327 SER A N 1
ATOM 2500 C CA . SER A 1 327 ? 15.575 -10.304 -13.888 1.00 83.06 327 SER A CA 1
ATOM 2501 C C . SER A 1 327 ? 14.431 -10.719 -14.821 1.00 83.06 327 SER A C 1
ATOM 2503 O O . SER A 1 327 ? 14.508 -10.470 -16.023 1.00 83.06 327 SER A O 1
ATOM 2505 N N . LYS A 1 328 ? 13.341 -11.292 -14.285 1.00 85.75 328 LYS A N 1
ATOM 2506 C CA . LYS A 1 328 ? 12.150 -11.651 -15.076 1.00 85.75 328 LYS A CA 1
ATOM 2507 C C . LYS A 1 328 ? 11.329 -10.423 -15.456 1.00 85.75 328 LYS A C 1
ATOM 2509 O O . LYS A 1 328 ? 10.805 -10.357 -16.562 1.00 85.75 328 LYS A O 1
ATOM 2514 N N . ILE A 1 329 ? 11.205 -9.447 -14.554 1.00 86.38 329 ILE A N 1
ATOM 2515 C CA . ILE A 1 329 ? 10.514 -8.185 -14.864 1.00 86.38 329 ILE A CA 1
ATOM 2516 C C . ILE A 1 329 ? 11.289 -7.428 -15.948 1.00 86.38 329 ILE A C 1
ATOM 2518 O O . ILE A 1 329 ? 10.690 -6.957 -16.912 1.00 86.38 329 ILE A O 1
ATOM 2522 N N . ALA A 1 330 ? 12.618 -7.372 -15.835 1.00 87.44 330 ALA A N 1
ATOM 2523 C CA . ALA A 1 330 ? 13.489 -6.770 -16.834 1.00 87.44 330 ALA A CA 1
ATOM 2524 C C . ALA A 1 330 ? 13.368 -7.481 -18.191 1.00 87.44 330 ALA A C 1
ATOM 2526 O O . ALA A 1 330 ? 13.183 -6.810 -19.202 1.00 87.44 330 ALA A O 1
ATOM 2527 N N . SER A 1 331 ? 13.388 -8.820 -18.235 1.00 88.25 331 SER A N 1
ATOM 2528 C CA . SER A 1 331 ? 13.236 -9.556 -19.500 1.00 88.25 331 SER A CA 1
ATOM 2529 C C . SER A 1 331 ? 11.864 -9.329 -20.148 1.00 88.25 331 SER A C 1
ATOM 2531 O O . SER A 1 331 ? 11.786 -9.105 -21.354 1.00 88.25 331 SER A O 1
ATOM 2533 N N . LEU A 1 332 ? 10.783 -9.319 -19.355 1.00 88.88 332 LEU A N 1
ATOM 2534 C CA . LEU A 1 332 ? 9.425 -9.026 -19.834 1.00 88.88 332 LEU A CA 1
ATOM 2535 C C . LEU A 1 332 ? 9.301 -7.604 -20.382 1.00 88.88 332 LEU A C 1
ATOM 2537 O O . LEU A 1 332 ? 8.684 -7.392 -21.427 1.00 88.88 332 LEU A O 1
ATOM 2541 N N . LEU A 1 333 ? 9.889 -6.632 -19.687 1.00 90.06 333 LEU A N 1
ATOM 2542 C CA . LEU A 1 333 ? 9.945 -5.253 -20.146 1.00 90.06 333 LEU A CA 1
ATOM 2543 C C . LEU A 1 333 ? 10.684 -5.148 -21.482 1.00 90.06 333 LEU A C 1
ATOM 2545 O O . LEU A 1 333 ? 10.172 -4.510 -22.400 1.00 90.06 333 LEU A O 1
ATOM 2549 N N . LEU A 1 334 ? 11.868 -5.758 -21.589 1.00 90.88 334 LEU A N 1
ATOM 2550 C CA . LEU A 1 334 ? 12.656 -5.759 -22.820 1.00 90.88 334 LEU A CA 1
ATOM 2551 C C . LEU A 1 334 ? 11.856 -6.366 -23.972 1.00 90.88 334 LEU A C 1
ATOM 2553 O O . LEU A 1 334 ? 11.785 -5.772 -25.044 1.00 90.88 334 LEU A O 1
ATOM 2557 N N . ASP A 1 335 ? 11.178 -7.490 -23.745 1.00 90.75 335 ASP A N 1
ATOM 2558 C CA . ASP A 1 335 ? 10.325 -8.088 -24.769 1.00 90.75 335 ASP A CA 1
ATOM 2559 C C . ASP A 1 335 ? 9.161 -7.186 -25.169 1.00 90.75 335 ASP A C 1
ATOM 2561 O O . ASP A 1 335 ? 8.827 -7.105 -26.348 1.00 90.75 335 ASP A O 1
ATOM 2565 N N . ARG A 1 336 ? 8.550 -6.473 -24.223 1.00 89.94 336 ARG A N 1
ATOM 2566 C CA . ARG A 1 336 ? 7.447 -5.556 -24.527 1.00 89.94 336 ARG A CA 1
ATOM 2567 C C . ARG A 1 336 ? 7.916 -4.312 -25.282 1.00 89.94 336 ARG A C 1
ATOM 2569 O O . ARG A 1 336 ? 7.235 -3.870 -26.203 1.00 89.94 336 ARG A O 1
ATOM 2576 N N . ALA A 1 337 ? 9.061 -3.756 -24.901 1.00 90.12 337 ALA A N 1
ATOM 2577 C CA . ALA A 1 337 ? 9.591 -2.527 -25.476 1.00 90.12 337 ALA A CA 1
ATOM 2578 C C . ALA A 1 337 ? 10.225 -2.748 -26.855 1.00 90.12 337 ALA A C 1
ATOM 2580 O O . ALA A 1 337 ? 10.013 -1.940 -27.757 1.00 90.12 337 ALA A O 1
ATOM 2581 N N . LEU A 1 338 ? 10.981 -3.839 -27.019 1.00 91.69 338 LEU A N 1
ATOM 2582 C CA . LEU A 1 338 ? 11.785 -4.104 -28.214 1.00 91.69 338 LEU A CA 1
ATOM 2583 C C . LEU A 1 338 ? 11.024 -4.848 -29.307 1.00 91.69 338 LEU A C 1
ATOM 2585 O O . LEU A 1 338 ? 11.407 -4.744 -30.470 1.00 91.69 338 LEU A O 1
ATOM 2589 N N . ARG A 1 339 ? 9.961 -5.589 -28.970 1.00 92.00 339 ARG A N 1
ATOM 2590 C CA . ARG A 1 339 ? 9.194 -6.356 -29.960 1.00 92.00 339 ARG A CA 1
ATOM 2591 C C . ARG A 1 339 ? 8.698 -5.507 -31.136 1.00 92.00 339 ARG A C 1
ATOM 2593 O O . ARG A 1 339 ? 8.959 -5.937 -32.253 1.00 92.00 339 ARG A O 1
ATOM 2600 N N . PRO A 1 340 ? 8.094 -4.317 -30.942 1.00 89.06 340 PRO A N 1
ATOM 2601 C CA . PRO A 1 340 ? 7.669 -3.487 -32.071 1.00 89.06 340 PRO A CA 1
ATOM 2602 C C . PRO A 1 340 ? 8.831 -3.118 -33.001 1.00 89.06 340 PRO A C 1
ATOM 2604 O O . PRO A 1 340 ? 8.712 -3.227 -34.211 1.00 89.06 340 PRO A O 1
ATOM 2607 N N . VAL A 1 341 ? 9.997 -2.789 -32.434 1.00 86.38 341 VAL A N 1
ATOM 2608 C CA . VAL A 1 341 ? 11.203 -2.447 -33.207 1.00 86.38 341 VAL A CA 1
ATOM 2609 C C . VAL A 1 341 ? 11.713 -3.649 -34.009 1.00 86.38 341 VAL A C 1
ATOM 2611 O O . VAL A 1 341 ? 12.128 -3.508 -35.156 1.00 86.38 341 VAL A O 1
ATOM 2614 N N . VAL A 1 342 ? 11.690 -4.846 -33.416 1.00 87.88 342 VAL A N 1
ATOM 2615 C CA . VAL A 1 342 ? 12.080 -6.089 -34.097 1.00 87.88 342 VAL A CA 1
ATOM 2616 C C . VAL A 1 342 ? 11.107 -6.426 -35.223 1.00 87.88 342 VAL A C 1
ATOM 2618 O O . VAL A 1 342 ? 11.549 -6.778 -36.313 1.00 87.88 342 VAL A O 1
ATOM 2621 N N . GLU A 1 343 ? 9.803 -6.319 -34.971 1.00 88.31 343 GLU A N 1
ATOM 2622 C CA . GLU A 1 343 ? 8.759 -6.560 -35.970 1.00 88.31 343 GLU A CA 1
ATOM 2623 C C . GLU A 1 343 ? 8.902 -5.590 -37.153 1.00 88.31 343 GLU A C 1
ATOM 2625 O O . GLU A 1 343 ? 8.939 -6.044 -38.296 1.00 88.31 343 GLU A O 1
ATOM 2630 N N . ASP A 1 344 ? 9.120 -4.298 -36.894 1.00 84.38 344 ASP A N 1
ATOM 2631 C CA . ASP A 1 344 ? 9.333 -3.279 -37.932 1.00 84.38 344 ASP A CA 1
ATOM 2632 C C . ASP A 1 344 ? 10.566 -3.574 -38.809 1.00 84.38 344 ASP A C 1
ATOM 2634 O O . ASP A 1 344 ? 10.528 -3.416 -40.035 1.00 84.38 344 ASP A O 1
ATOM 2638 N N . LEU A 1 345 ? 11.666 -4.037 -38.202 1.00 82.31 345 LEU A N 1
ATOM 2639 C CA . LEU A 1 345 ? 12.890 -4.404 -38.924 1.00 82.31 345 LEU A CA 1
ATOM 2640 C C . LEU A 1 345 ? 12.729 -5.693 -39.742 1.00 82.31 345 LEU A C 1
ATOM 2642 O O . LEU A 1 345 ? 13.275 -5.790 -40.842 1.00 82.31 345 LEU A O 1
ATOM 2646 N N . LEU A 1 346 ? 11.988 -6.679 -39.228 1.00 83.06 346 LEU A N 1
ATOM 2647 C CA . LEU A 1 346 ? 11.743 -7.954 -39.911 1.00 83.06 346 LEU A CA 1
ATOM 2648 C C . LEU A 1 346 ? 10.732 -7.827 -41.058 1.00 83.06 346 LEU A C 1
ATOM 2650 O O . LEU A 1 346 ? 10.893 -8.490 -42.082 1.00 83.06 346 LEU A O 1
ATOM 2654 N N . GLU A 1 347 ? 9.711 -6.976 -40.922 1.00 82.25 347 GLU A N 1
ATOM 2655 C CA . GLU A 1 347 ? 8.724 -6.718 -41.982 1.00 82.25 347 GLU A CA 1
ATOM 2656 C C . GLU A 1 347 ? 9.300 -5.874 -43.144 1.00 82.25 347 GLU A C 1
ATOM 2658 O O . GLU A 1 347 ? 8.647 -5.699 -44.179 1.00 82.25 347 GLU A O 1
ATOM 2663 N N . GLY A 1 348 ? 10.556 -5.417 -43.033 1.00 62.25 348 GLY A N 1
ATOM 2664 C CA . GLY A 1 348 ? 11.343 -4.899 -44.153 1.00 62.25 348 GLY A CA 1
ATOM 2665 C C . GLY A 1 348 ? 10.819 -3.585 -44.727 1.00 62.25 348 GLY A C 1
ATOM 2666 O O . GLY A 1 348 ? 10.797 -3.411 -45.944 1.00 62.25 348 GLY A O 1
ATOM 2667 N N . GLY A 1 349 ? 10.348 -2.669 -43.875 1.00 54.88 349 GLY A N 1
ATOM 2668 C CA . GLY A 1 349 ? 9.892 -1.348 -44.315 1.00 54.88 349 GLY A CA 1
ATOM 2669 C C . GLY A 1 349 ? 8.630 -1.362 -45.183 1.00 54.88 349 GLY A C 1
ATOM 2670 O O . GLY A 1 349 ? 8.265 -0.323 -45.735 1.00 54.88 349 GLY A O 1
ATOM 2671 N N . LYS A 1 350 ? 7.913 -2.492 -45.286 1.00 46.94 350 LYS A N 1
ATOM 2672 C CA . LYS A 1 350 ? 6.520 -2.472 -45.740 1.00 46.94 350 LYS A CA 1
ATOM 2673 C C . LYS A 1 350 ? 5.716 -1.768 -44.660 1.00 46.94 350 LYS A C 1
ATOM 2675 O O . LYS A 1 350 ? 5.197 -2.418 -43.760 1.00 46.94 350 LYS A O 1
ATOM 2680 N N . ARG A 1 351 ? 5.647 -0.433 -44.741 1.00 44.12 351 ARG A N 1
ATOM 2681 C CA . ARG A 1 351 ? 4.714 0.380 -43.963 1.00 44.12 351 ARG A CA 1
ATOM 2682 C C . ARG A 1 351 ? 3.360 -0.312 -44.041 1.00 44.12 351 ARG A C 1
ATOM 2684 O O . ARG A 1 351 ? 2.675 -0.246 -45.058 1.00 44.12 351 ARG A O 1
ATOM 2691 N N . ARG A 1 352 ? 2.949 -0.962 -42.956 1.00 40.31 352 ARG A N 1
ATOM 2692 C CA . ARG A 1 352 ? 1.536 -0.916 -42.645 1.00 40.31 352 ARG A CA 1
ATOM 2693 C C . ARG A 1 352 ? 1.288 0.561 -42.402 1.00 40.31 352 ARG A C 1
ATOM 2695 O O . ARG A 1 352 ? 1.879 1.132 -41.486 1.00 40.31 352 ARG A O 1
ATOM 2702 N N . ASP A 1 353 ? 0.475 1.181 -43.245 1.00 36.78 353 ASP A N 1
ATOM 2703 C CA . ASP A 1 353 ? -0.175 2.440 -42.915 1.00 36.78 353 ASP A CA 1
ATOM 2704 C C . ASP A 1 353 ? -1.070 2.184 -41.695 1.00 36.78 353 ASP A C 1
ATOM 2706 O O . ASP A 1 353 ? -2.286 2.039 -41.787 1.00 36.78 353 ASP A O 1
ATOM 2710 N N . PHE A 1 354 ? -0.451 2.047 -40.527 1.00 36.69 354 PHE A N 1
ATOM 2711 C CA . PHE A 1 354 ? -1.109 2.243 -39.260 1.00 36.69 354 PHE A CA 1
ATOM 2712 C C . PHE A 1 354 ? -0.708 3.625 -38.768 1.00 36.69 354 PHE A C 1
ATOM 2714 O O . PHE A 1 354 ? 0.466 3.995 -38.848 1.00 36.69 354 PHE A O 1
ATOM 2721 N N . PRO A 1 355 ? -1.671 4.425 -38.285 1.00 36.50 355 PRO A N 1
ATOM 2722 C CA . PRO A 1 355 ? -1.398 5.803 -37.951 1.00 36.50 355 PRO A CA 1
ATOM 2723 C C . PRO A 1 355 ? -0.448 5.815 -36.758 1.00 36.50 355 PRO A C 1
ATOM 2725 O O . PRO A 1 355 ? -0.840 5.468 -35.635 1.00 36.50 355 PRO A O 1
ATOM 2728 N N . SER A 1 356 ? 0.785 6.254 -37.016 1.00 42.62 356 SER A N 1
ATOM 2729 C CA . SER A 1 356 ? 1.550 7.098 -36.101 1.00 42.62 356 SER A CA 1
ATOM 2730 C C . SER A 1 356 ? 0.554 7.990 -35.348 1.00 42.62 356 SER A C 1
ATOM 2732 O O . SER A 1 356 ? -0.278 8.637 -35.978 1.00 42.62 356 SER A O 1
ATOM 2734 N N . LEU A 1 357 ? 0.568 7.936 -34.013 1.00 40.22 357 LEU A N 1
ATOM 2735 C CA . LEU A 1 357 ? -0.370 8.580 -33.074 1.00 40.22 357 LEU A CA 1
ATOM 2736 C C . LEU A 1 357 ? -1.676 7.847 -32.721 1.00 40.22 357 LEU A C 1
ATOM 2738 O O . LEU A 1 357 ? -2.325 8.298 -31.783 1.00 40.22 357 LEU A O 1
ATOM 2742 N N . SER A 1 358 ? -2.088 6.728 -33.333 1.00 41.09 358 SER A N 1
ATOM 2743 C CA . SER A 1 358 ? -3.390 6.101 -32.992 1.00 41.09 358 SER A CA 1
ATOM 2744 C C . SER A 1 358 ? -3.433 5.363 -31.650 1.00 41.09 358 SER A C 1
ATOM 2746 O O . SER A 1 358 ? -4.494 5.303 -31.038 1.00 41.09 358 SER A O 1
ATOM 2748 N N . VAL A 1 359 ? -2.307 4.847 -31.147 1.00 42.72 359 VAL A N 1
ATOM 2749 C CA . VAL A 1 359 ? -2.255 4.229 -29.807 1.00 42.72 359 VAL A CA 1
ATOM 2750 C C . VAL A 1 359 ? -2.287 5.313 -28.732 1.00 42.72 359 VAL A C 1
ATOM 2752 O O . VAL A 1 359 ? -3.083 5.207 -27.810 1.00 42.72 359 VAL A O 1
ATOM 2755 N N . VAL A 1 360 ? -1.547 6.410 -28.933 1.00 41.12 360 VAL A N 1
ATOM 2756 C CA . VA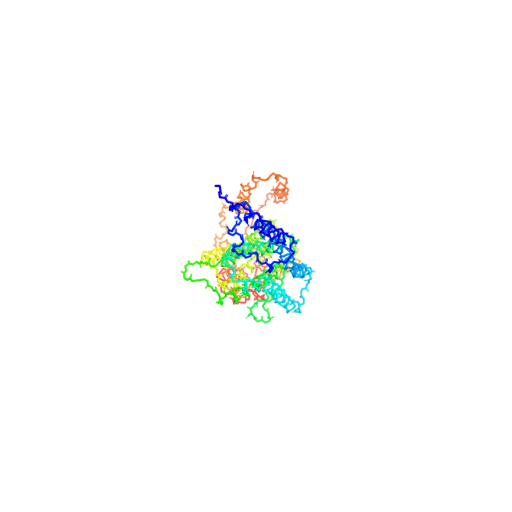L A 1 360 ? -1.551 7.594 -28.054 1.00 41.12 360 VAL A CA 1
ATOM 2757 C C . VAL A 1 360 ? -2.889 8.344 -28.124 1.00 41.12 360 VAL A C 1
ATOM 2759 O O . VAL A 1 360 ? -3.401 8.785 -27.101 1.00 41.12 360 VAL A O 1
ATOM 2762 N N . THR A 1 361 ? -3.534 8.423 -29.294 1.00 40.44 361 THR A N 1
ATOM 2763 C CA . THR A 1 361 ? -4.887 8.994 -29.408 1.00 40.44 361 THR A CA 1
ATOM 2764 C C . THR A 1 361 ? -5.990 8.046 -28.965 1.00 40.44 361 THR A C 1
ATOM 2766 O O . THR A 1 361 ? -7.052 8.550 -28.636 1.00 40.44 361 THR A O 1
ATOM 2769 N N . ARG A 1 362 ? -5.802 6.720 -28.871 1.00 37.62 362 ARG A N 1
ATOM 2770 C CA . ARG A 1 362 ? -6.818 5.843 -28.257 1.00 37.62 362 ARG A CA 1
ATOM 2771 C C . ARG A 1 362 ? -6.840 6.006 -26.743 1.00 37.62 362 ARG A C 1
ATOM 2773 O O . ARG A 1 362 ? -7.928 6.161 -26.208 1.00 37.62 362 ARG A O 1
ATOM 2780 N N . THR A 1 363 ? -5.673 6.077 -26.094 1.00 41.00 363 THR A N 1
ATOM 2781 C CA . THR A 1 363 ? -5.558 6.401 -24.661 1.00 41.00 363 THR A CA 1
ATOM 2782 C C . THR A 1 363 ? -5.983 7.836 -24.363 1.00 41.00 363 THR A C 1
ATOM 2784 O O . THR A 1 363 ? -6.702 8.056 -23.391 1.00 41.00 363 THR A O 1
ATOM 2787 N N . LEU A 1 364 ? -5.641 8.807 -25.222 1.00 39.22 364 LEU A N 1
ATOM 2788 C CA . LEU A 1 364 ? -6.130 10.183 -25.076 1.00 39.22 364 LEU A CA 1
ATOM 2789 C C . LEU A 1 364 ? -7.631 10.316 -25.371 1.00 39.22 364 LEU A C 1
ATOM 2791 O O . LEU A 1 364 ? -8.281 11.109 -24.700 1.00 39.22 364 LEU A O 1
ATOM 2795 N N . ARG A 1 365 ? -8.209 9.539 -26.304 1.00 40.16 365 ARG A N 1
ATOM 2796 C CA . ARG A 1 365 ? -9.652 9.547 -26.636 1.00 40.16 365 ARG A CA 1
ATOM 2797 C C . ARG A 1 365 ? -10.496 8.884 -25.546 1.00 40.16 365 ARG A C 1
ATOM 2799 O O . ARG A 1 365 ? -11.551 9.414 -25.215 1.00 40.16 365 ARG A O 1
ATOM 2806 N N . THR A 1 366 ? -9.995 7.825 -24.905 1.00 41.06 366 THR A N 1
ATOM 2807 C CA . THR A 1 366 ? -10.596 7.297 -23.667 1.00 41.06 366 THR A CA 1
ATOM 2808 C C . THR A 1 366 ? -10.440 8.268 -22.492 1.00 41.06 366 THR A C 1
ATOM 2810 O O . THR A 1 366 ? -11.352 8.378 -21.680 1.00 41.06 366 THR A O 1
ATOM 2813 N N . LEU A 1 367 ? -9.356 9.057 -22.430 1.00 37.53 367 LEU A N 1
ATOM 2814 C CA . LEU A 1 367 ? -9.222 10.154 -21.456 1.00 37.53 367 LEU A CA 1
ATOM 2815 C C . LEU A 1 367 ? -10.195 11.315 -21.734 1.00 37.53 367 LEU A C 1
ATOM 2817 O O . LEU A 1 367 ? -10.702 11.923 -20.794 1.00 37.53 367 LEU A O 1
ATOM 2821 N N . THR A 1 368 ? -10.497 11.611 -23.006 1.00 39.72 368 THR A N 1
ATOM 2822 C CA . THR A 1 368 ? -11.441 12.684 -23.379 1.00 39.72 368 THR A CA 1
ATOM 2823 C C . THR A 1 368 ? -12.899 12.297 -23.126 1.00 39.72 368 THR A C 1
ATOM 2825 O O . THR A 1 368 ? -13.712 13.173 -22.835 1.00 39.72 368 THR A O 1
ATOM 2828 N N . GLU A 1 369 ? -13.245 11.006 -23.187 1.00 36.56 369 GLU A N 1
ATOM 2829 C CA . GLU A 1 369 ? -14.576 10.520 -22.788 1.00 36.56 369 GLU A CA 1
ATOM 2830 C C . GLU A 1 369 ? -14.783 10.548 -21.266 1.00 36.56 369 GLU A C 1
ATOM 2832 O O . GLU A 1 369 ? -15.888 10.843 -20.816 1.00 36.56 369 GLU A O 1
ATOM 2837 N N . VAL A 1 370 ? -13.723 10.363 -20.470 1.00 39.72 370 VAL A N 1
ATOM 2838 C CA . VAL A 1 370 ? -13.777 10.479 -18.999 1.00 39.72 370 VAL A CA 1
ATOM 2839 C C . VAL A 1 370 ? -13.750 11.946 -18.533 1.00 39.72 370 VAL A C 1
ATOM 2841 O O . VAL A 1 370 ? -14.419 12.303 -17.564 1.00 39.72 370 VAL A O 1
ATOM 2844 N N . GLN A 1 371 ? -13.063 12.845 -19.248 1.00 36.31 371 GLN A N 1
ATOM 2845 C CA . GLN A 1 371 ? -12.984 14.274 -18.897 1.00 36.31 371 GLN A CA 1
ATOM 2846 C C . GLN A 1 371 ? -14.192 15.121 -19.317 1.00 36.31 371 GLN A C 1
ATOM 2848 O O . GLN A 1 371 ? -14.292 16.278 -18.911 1.00 36.31 371 GLN A O 1
ATOM 2853 N N . ARG A 1 372 ? -15.170 14.570 -20.047 1.00 38.31 372 ARG A N 1
ATOM 2854 C CA . ARG A 1 372 ? -16.411 15.301 -20.375 1.00 38.31 372 ARG A CA 1
ATOM 2855 C C . ARG A 1 372 ? -17.290 15.601 -19.145 1.00 38.31 372 ARG A C 1
ATOM 2857 O O . ARG A 1 372 ? -18.280 16.313 -19.270 1.00 38.31 372 ARG A O 1
ATOM 2864 N N . ILE A 1 373 ? -16.908 15.091 -17.970 1.00 43.75 373 ILE A N 1
ATOM 2865 C CA . ILE A 1 373 ? -17.567 15.315 -16.674 1.00 43.75 373 ILE A CA 1
ATOM 2866 C C . ILE A 1 373 ? -16.931 16.492 -15.888 1.00 43.75 373 ILE A C 1
ATOM 2868 O O . ILE A 1 373 ? -17.528 16.976 -14.931 1.00 43.75 373 ILE A O 1
ATOM 2872 N N . GLY A 1 374 ? -15.779 17.040 -16.307 1.00 36.62 374 GLY A N 1
ATOM 2873 C CA . GLY A 1 374 ? -15.112 18.153 -15.611 1.00 36.62 374 GLY A CA 1
ATOM 2874 C C . GLY A 1 374 ? -14.642 19.261 -16.556 1.00 36.62 374 GLY A C 1
ATOM 2875 O O . GLY A 1 374 ? -13.753 19.048 -17.373 1.00 36.62 374 GLY A O 1
ATOM 2876 N N . ASN A 1 375 ? -15.223 20.459 -16.430 1.00 33.25 375 ASN A N 1
ATOM 2877 C CA . ASN A 1 375 ? -14.962 21.665 -17.235 1.00 33.25 375 ASN A CA 1
ATOM 2878 C C . ASN A 1 375 ? -13.485 22.142 -17.230 1.00 33.25 375 ASN A C 1
ATOM 2880 O O . ASN A 1 375 ? -13.148 23.116 -16.560 1.00 33.25 375 ASN A O 1
ATOM 2884 N N . GLY A 1 376 ? -12.608 21.517 -18.020 1.00 38.25 376 GLY A N 1
ATOM 2885 C CA . GLY A 1 376 ? -11.201 21.916 -18.171 1.00 38.25 376 GLY A CA 1
ATOM 2886 C C . GLY A 1 376 ? -10.732 21.910 -19.627 1.00 38.25 376 GLY A C 1
ATOM 2887 O O . GLY A 1 376 ? -9.869 21.124 -19.998 1.00 38.25 376 GLY A O 1
ATOM 2888 N N . SER A 1 377 ? -11.307 22.765 -20.479 1.00 36.81 377 SER A N 1
ATOM 2889 C CA . SER A 1 377 ? -11.127 22.714 -21.944 1.00 36.81 377 SER A CA 1
ATOM 2890 C C . SER A 1 377 ? -9.934 23.497 -22.518 1.00 36.81 377 SER A C 1
ATOM 2892 O O . SER A 1 377 ? -9.821 23.614 -23.736 1.00 36.81 377 SER A O 1
ATOM 2894 N N . VAL A 1 378 ? -9.024 24.028 -21.693 1.00 40.22 378 VAL A N 1
ATOM 2895 C CA . VAL A 1 378 ? -7.960 24.934 -22.183 1.00 40.22 378 VAL A CA 1
ATOM 2896 C C . VAL A 1 378 ? -6.587 24.250 -22.310 1.00 40.22 378 VAL A C 1
ATOM 2898 O O . VAL A 1 378 ? -5.782 24.652 -23.142 1.00 40.22 378 VAL A O 1
ATOM 2901 N N . PHE A 1 379 ? -6.325 23.161 -21.578 1.00 41.72 379 PHE A N 1
ATOM 2902 C CA . PHE A 1 379 ? -4.970 22.596 -21.450 1.00 41.72 379 PHE A CA 1
ATOM 2903 C C . PHE A 1 379 ? -4.547 21.659 -22.601 1.00 41.72 379 PHE A C 1
ATOM 2905 O O . PHE A 1 379 ? -3.393 21.658 -23.020 1.00 41.72 379 PHE A O 1
ATOM 2912 N N . LEU A 1 380 ? -5.479 20.885 -23.171 1.00 38.81 380 LEU A N 1
ATOM 2913 C CA . LEU A 1 380 ? -5.162 19.926 -24.244 1.00 38.81 380 LEU A CA 1
ATOM 2914 C C . LEU A 1 380 ? -4.946 20.587 -25.611 1.00 38.81 380 LEU A C 1
ATOM 2916 O O . LEU A 1 380 ? -4.293 20.001 -26.473 1.00 38.81 380 LEU A O 1
ATOM 2920 N N . LYS A 1 381 ? -5.456 21.808 -25.805 1.00 38.22 381 LYS A N 1
ATOM 2921 C CA . LYS A 1 381 ? -5.238 22.568 -27.040 1.00 38.22 381 LYS A CA 1
ATOM 2922 C C . LYS A 1 381 ? -3.777 23.018 -27.161 1.00 38.22 381 LYS A C 1
ATOM 2924 O O . LYS A 1 381 ? -3.206 22.899 -28.236 1.00 38.22 381 LYS A O 1
ATOM 2929 N N . ASP A 1 382 ? -3.166 23.390 -26.037 1.00 36.94 382 ASP A N 1
ATOM 2930 C CA . ASP A 1 382 ? -1.778 23.864 -25.958 1.00 36.94 382 ASP A CA 1
ATOM 2931 C C . ASP A 1 382 ? -0.754 22.716 -26.128 1.00 36.94 382 ASP A C 1
ATOM 2933 O O . ASP A 1 382 ? 0.314 22.890 -26.712 1.00 36.94 382 ASP A O 1
ATOM 2937 N N . ILE A 1 383 ? -1.103 21.495 -25.690 1.00 39.53 383 ILE A N 1
ATOM 2938 C CA . ILE A 1 383 ? -0.288 20.283 -25.907 1.00 39.53 383 ILE A CA 1
ATOM 2939 C C . ILE A 1 383 ? -0.437 19.768 -27.342 1.00 39.53 383 ILE A C 1
ATOM 2941 O O . ILE A 1 383 ? 0.558 19.392 -27.958 1.00 39.53 383 ILE A O 1
ATOM 2945 N N . ALA A 1 384 ? -1.653 19.783 -27.897 1.00 38.38 384 ALA A N 1
ATOM 2946 C CA . ALA A 1 384 ? -1.866 19.438 -29.298 1.00 38.38 384 ALA A CA 1
ATOM 2947 C C . ALA A 1 384 ? -1.113 20.409 -30.222 1.00 38.38 384 ALA A C 1
ATOM 2949 O O . ALA A 1 384 ? -0.395 19.942 -31.097 1.00 38.38 384 ALA A O 1
ATOM 2950 N N . GLU A 1 385 ? -1.158 21.725 -29.972 1.00 34.81 385 GLU A N 1
ATOM 2951 C CA . GLU A 1 385 ? -0.401 22.718 -30.752 1.00 34.81 385 GLU A CA 1
ATOM 2952 C C . GLU A 1 385 ? 1.123 22.554 -30.634 1.00 34.81 385 GLU A C 1
ATOM 2954 O O . GLU A 1 385 ? 1.823 22.711 -31.635 1.00 34.81 385 GLU A O 1
ATOM 2959 N N . ARG A 1 386 ? 1.658 22.165 -29.466 1.00 41.22 386 ARG A N 1
ATOM 2960 C CA . ARG A 1 386 ? 3.100 21.884 -29.306 1.00 41.22 386 ARG A CA 1
ATOM 2961 C C . ARG A 1 386 ? 3.554 20.573 -29.952 1.00 41.22 386 ARG A C 1
ATOM 2963 O O . ARG A 1 386 ? 4.710 20.480 -30.350 1.00 41.22 386 ARG A O 1
ATOM 2970 N N . VAL A 1 387 ? 2.673 19.578 -30.070 1.00 36.78 387 VAL A N 1
ATOM 2971 C CA . VAL A 1 387 ? 2.987 18.266 -30.671 1.00 36.78 387 VAL A CA 1
ATOM 2972 C C . VAL A 1 387 ? 2.734 18.246 -32.184 1.00 36.78 387 VAL A C 1
ATOM 2974 O O . VAL A 1 387 ? 3.421 17.527 -32.904 1.00 36.78 387 VAL A O 1
ATOM 2977 N N . THR A 1 388 ? 1.804 19.055 -32.702 1.00 35.66 388 THR A N 1
ATOM 2978 C CA . THR A 1 388 ? 1.506 19.140 -34.147 1.00 35.66 388 THR A CA 1
ATOM 2979 C C . THR A 1 388 ? 2.158 20.336 -34.849 1.00 35.66 388 THR A C 1
ATOM 2981 O O . THR A 1 388 ? 1.965 20.516 -36.048 1.00 35.66 388 THR A O 1
ATOM 2984 N N . GLY A 1 389 ? 2.917 21.168 -34.130 1.00 28.70 389 GLY A N 1
ATOM 2985 C CA . GLY A 1 389 ? 3.485 22.434 -34.610 1.00 28.70 389 GLY A CA 1
ATOM 2986 C C . GLY A 1 389 ? 4.683 22.342 -35.563 1.00 28.70 389 GLY A C 1
ATOM 2987 O O . GLY A 1 389 ? 5.322 23.363 -35.812 1.00 28.70 389 GLY A O 1
ATOM 2988 N N . VAL A 1 390 ? 5.001 21.170 -36.119 1.00 32.06 390 VAL A N 1
ATOM 2989 C CA . VAL A 1 390 ? 5.979 21.062 -37.213 1.00 32.06 390 VAL A CA 1
ATOM 2990 C C . VAL A 1 390 ? 5.218 20.991 -38.529 1.00 32.06 390 VAL A C 1
ATOM 2992 O O . VAL A 1 390 ? 4.590 19.990 -38.872 1.00 32.06 390 VAL A O 1
ATOM 2995 N N . ARG A 1 391 ? 5.253 22.123 -39.232 1.00 30.70 391 ARG A N 1
ATOM 2996 C CA . ARG A 1 391 ? 4.751 22.333 -40.589 1.00 30.70 391 ARG A CA 1
ATOM 2997 C C . ARG A 1 391 ? 5.224 21.181 -41.483 1.00 30.70 391 ARG A C 1
ATOM 2999 O O . ARG A 1 391 ? 6.421 20.929 -41.578 1.00 30.70 391 ARG A O 1
ATOM 3006 N N . ALA A 1 392 ? 4.276 20.497 -42.117 1.00 33.78 392 ALA A N 1
ATOM 3007 C CA . ALA A 1 392 ? 4.548 19.533 -43.171 1.00 33.78 392 ALA A CA 1
ATOM 3008 C C . ALA A 1 392 ? 5.189 20.263 -44.361 1.00 33.78 392 ALA A C 1
ATOM 3010 O O . ALA A 1 392 ? 4.490 20.825 -45.200 1.00 33.78 392 ALA A O 1
ATOM 3011 N N . GLU A 1 393 ? 6.516 20.290 -44.399 1.00 30.66 393 GLU A N 1
ATOM 3012 C CA . GLU A 1 393 ? 7.272 20.454 -45.635 1.00 30.66 393 GLU A CA 1
ATOM 3013 C C . GLU A 1 393 ? 7.760 19.066 -46.056 1.00 30.66 393 GLU A C 1
ATOM 3015 O O . GLU A 1 393 ? 8.237 18.279 -45.237 1.00 30.66 393 GLU A O 1
ATOM 3020 N N . GLU A 1 394 ? 7.511 18.743 -47.324 1.00 40.56 394 GLU A N 1
ATOM 3021 C CA . GLU A 1 394 ? 7.761 17.456 -47.971 1.00 40.56 394 GLU A CA 1
ATOM 3022 C C . GLU A 1 394 ? 9.161 16.912 -47.654 1.00 40.56 394 GLU A C 1
ATOM 3024 O O . GLU A 1 394 ? 10.170 17.480 -48.073 1.00 40.56 394 GLU A O 1
ATOM 3029 N N . ILE A 1 395 ? 9.229 15.775 -46.953 1.00 33.53 395 ILE A N 1
ATOM 3030 C CA . ILE A 1 395 ? 10.468 15.006 -46.820 1.00 33.53 395 ILE A CA 1
ATOM 3031 C C . ILE A 1 395 ? 10.448 13.866 -47.834 1.00 33.53 395 ILE A C 1
ATOM 3033 O O . ILE A 1 395 ? 9.653 12.931 -47.760 1.00 33.53 395 ILE A O 1
ATOM 3037 N N . VAL A 1 396 ? 11.372 14.032 -48.773 1.00 34.94 396 VAL A N 1
ATOM 3038 C CA . VAL A 1 396 ? 11.916 13.115 -49.771 1.00 34.94 396 VAL A CA 1
ATOM 3039 C C . VAL A 1 396 ? 12.108 11.686 -49.245 1.00 34.94 396 VAL A C 1
ATOM 3041 O O . VAL A 1 396 ? 12.637 11.463 -48.156 1.00 34.94 396 VAL A O 1
ATOM 3044 N N . ASP A 1 397 ? 11.739 10.719 -50.087 1.00 39.75 397 ASP A N 1
ATOM 3045 C CA . ASP A 1 397 ? 12.107 9.308 -49.983 1.00 39.75 397 ASP A CA 1
ATOM 3046 C C . ASP A 1 397 ? 13.632 9.114 -49.909 1.00 39.75 397 ASP A C 1
ATOM 3048 O O . ASP A 1 397 ? 14.343 9.384 -50.875 1.00 39.75 397 ASP A O 1
ATOM 3052 N N . SER A 1 398 ? 14.129 8.529 -48.815 1.00 41.12 398 SER A N 1
ATOM 3053 C CA . SER A 1 398 ? 15.249 7.576 -48.874 1.00 41.12 398 SER A CA 1
ATOM 3054 C C . SER A 1 398 ? 15.326 6.745 -47.592 1.00 41.12 398 SER A C 1
ATOM 3056 O O . SER A 1 398 ? 15.924 7.129 -46.586 1.00 41.12 398 SER A O 1
ATOM 3058 N N . SER A 1 399 ? 14.685 5.584 -47.659 1.00 45.81 399 SER A N 1
ATOM 3059 C CA . SER A 1 399 ? 14.712 4.488 -46.700 1.00 45.81 399 SER A CA 1
ATOM 3060 C C . SER A 1 399 ? 16.099 3.847 -46.600 1.00 45.81 399 SER A C 1
ATOM 3062 O O . SER A 1 399 ? 16.593 3.256 -47.561 1.00 45.81 399 SER A O 1
ATOM 3064 N N . GLY A 1 400 ? 16.684 3.901 -45.409 1.00 47.16 400 GLY A N 1
ATOM 3065 C CA . GLY A 1 400 ? 17.841 3.110 -45.014 1.00 47.16 400 GLY A CA 1
ATOM 3066 C C . GLY A 1 400 ? 18.205 3.453 -43.578 1.00 47.16 400 GLY A C 1
ATOM 3067 O O . GLY A 1 400 ? 18.517 4.606 -43.290 1.00 47.16 400 GLY A O 1
ATOM 3068 N N . VAL A 1 401 ? 18.158 2.475 -42.668 1.00 54.38 401 VAL A N 1
ATOM 3069 C CA . VAL A 1 401 ? 18.844 2.616 -41.376 1.00 54.38 401 VAL A CA 1
ATOM 3070 C C . VAL A 1 401 ? 20.310 2.846 -41.727 1.00 54.38 401 VAL A C 1
ATOM 3072 O O . VAL A 1 401 ? 20.967 1.964 -42.276 1.00 54.38 401 VAL A O 1
ATOM 3075 N N . THR A 1 402 ? 20.799 4.069 -41.532 1.00 65.44 402 THR A N 1
ATOM 3076 C CA . THR A 1 402 ? 22.184 4.402 -41.865 1.00 65.44 402 THR A CA 1
ATOM 3077 C C . THR A 1 402 ? 23.109 3.587 -40.962 1.00 65.44 402 THR A C 1
ATOM 3079 O O . THR A 1 402 ? 22.760 3.291 -39.818 1.00 65.44 402 THR A O 1
ATOM 3082 N N . ALA A 1 403 ? 24.313 3.247 -41.433 1.00 71.62 403 ALA A N 1
ATOM 3083 C CA . ALA A 1 403 ? 25.298 2.525 -40.616 1.00 71.62 403 ALA A CA 1
ATOM 3084 C C . ALA A 1 403 ? 25.542 3.205 -39.245 1.00 71.62 403 ALA A C 1
ATOM 3086 O O . ALA A 1 403 ? 25.827 2.538 -38.251 1.00 71.62 403 ALA A O 1
ATOM 3087 N N . SER A 1 404 ? 25.346 4.530 -39.176 1.00 79.31 404 SER A N 1
ATOM 3088 C CA . SER A 1 404 ? 25.379 5.316 -37.940 1.00 79.31 404 SER A CA 1
ATOM 3089 C C . SER A 1 404 ? 24.224 4.992 -36.982 1.00 79.31 404 SER A C 1
ATOM 3091 O O . SER A 1 404 ? 24.478 4.787 -35.800 1.00 79.31 404 SER A O 1
ATOM 3093 N N . ALA A 1 405 ? 22.978 4.895 -37.459 1.00 81.19 405 ALA A N 1
ATOM 3094 C CA . ALA A 1 405 ? 21.817 4.564 -36.623 1.00 81.19 405 ALA A CA 1
ATOM 3095 C C . ALA A 1 405 ? 21.918 3.145 -36.034 1.00 81.19 405 ALA A C 1
ATOM 3097 O O . ALA A 1 405 ? 21.687 2.948 -34.839 1.00 81.19 405 ALA A O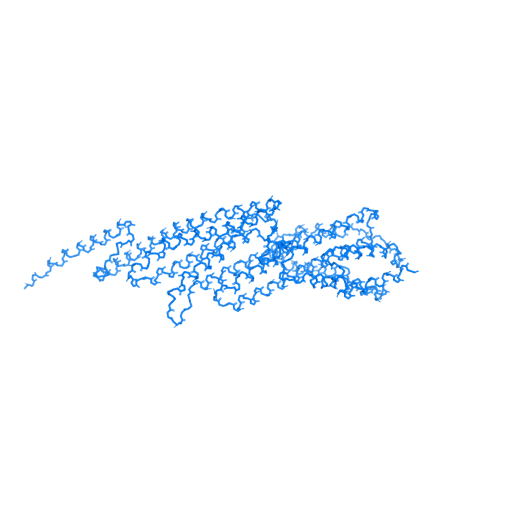 1
ATOM 3098 N N . THR A 1 406 ? 22.369 2.171 -36.833 1.00 84.75 406 THR A N 1
ATOM 3099 C CA . THR A 1 406 ? 22.664 0.810 -36.357 1.00 84.75 406 THR A CA 1
ATOM 3100 C C . THR A 1 406 ? 23.705 0.824 -35.238 1.00 84.75 406 THR A C 1
ATOM 3102 O O . THR A 1 406 ? 23.514 0.192 -34.196 1.00 84.75 406 THR A O 1
ATOM 3105 N N . HIS A 1 407 ? 24.798 1.571 -35.423 1.00 87.50 407 HIS A N 1
ATOM 3106 C CA . HIS A 1 407 ? 25.855 1.685 -34.421 1.00 87.50 407 HIS A CA 1
ATOM 3107 C C . HIS A 1 407 ? 25.344 2.338 -33.124 1.00 87.50 407 HIS A C 1
ATOM 3109 O O . HIS A 1 407 ? 25.704 1.910 -32.024 1.00 87.50 407 HIS A O 1
ATOM 3115 N N . HIS A 1 408 ? 24.506 3.369 -33.220 1.00 89.44 408 HIS A N 1
ATOM 3116 C CA . HIS A 1 408 ? 23.936 4.052 -32.058 1.00 89.44 408 HIS A CA 1
ATOM 3117 C C . HIS A 1 408 ? 22.997 3.142 -31.256 1.00 89.44 408 HIS A C 1
ATOM 3119 O O . HIS A 1 408 ? 23.100 3.074 -30.030 1.00 89.44 408 HIS A O 1
ATOM 3125 N N . MET A 1 409 ? 22.132 2.382 -31.935 1.00 87.88 409 MET A N 1
ATOM 3126 C CA . MET A 1 409 ? 21.244 1.410 -31.288 1.00 87.88 409 MET A CA 1
ATOM 3127 C C . MET A 1 409 ? 22.028 0.273 -30.621 1.00 87.88 409 MET A C 1
ATOM 3129 O O . MET A 1 409 ? 21.732 -0.079 -29.480 1.00 87.88 409 MET A O 1
ATOM 3133 N N . LEU A 1 410 ? 23.065 -0.264 -31.277 1.00 91.06 410 LEU A N 1
ATOM 3134 C CA . LEU A 1 410 ? 23.960 -1.261 -30.673 1.00 91.06 410 LEU A CA 1
ATOM 3135 C C . LEU A 1 410 ? 24.633 -0.729 -29.404 1.00 91.06 410 LEU A C 1
ATOM 3137 O O . LEU A 1 410 ? 24.745 -1.463 -28.422 1.00 91.06 410 LEU A O 1
ATOM 3141 N N . TRP A 1 411 ? 25.037 0.544 -29.400 1.00 93.44 411 TRP A N 1
ATOM 3142 C CA . TRP A 1 411 ? 25.614 1.175 -28.216 1.00 93.44 411 TRP A CA 1
ATOM 3143 C C . TRP A 1 411 ? 24.613 1.252 -27.054 1.00 93.44 411 TRP A C 1
ATOM 3145 O O . TRP A 1 411 ? 24.978 0.923 -25.927 1.00 93.44 411 TRP A O 1
ATOM 3155 N N . VAL A 1 412 ? 23.348 1.607 -27.309 1.00 89.81 412 VAL A N 1
ATOM 3156 C CA . VAL A 1 412 ? 22.305 1.612 -26.265 1.00 89.81 412 VAL A CA 1
ATOM 3157 C C . VAL A 1 412 ? 22.048 0.205 -25.724 1.00 89.81 412 VAL A C 1
ATOM 3159 O O . VAL A 1 412 ? 21.990 0.028 -24.510 1.00 89.81 412 VAL A O 1
ATOM 3162 N N . LEU A 1 413 ? 21.947 -0.810 -26.587 1.00 91.88 413 LEU A N 1
ATOM 3163 C CA . LEU A 1 413 ? 21.756 -2.200 -26.147 1.00 91.88 413 LEU A CA 1
ATOM 3164 C C . LEU A 1 413 ? 22.927 -2.695 -25.286 1.00 91.88 413 LEU A C 1
ATOM 3166 O O . LEU A 1 413 ? 22.714 -3.360 -24.273 1.00 91.88 413 LEU A O 1
ATOM 3170 N N . GLN A 1 414 ? 24.155 -2.335 -25.662 1.00 93.38 414 GLN A N 1
ATOM 3171 C CA . GLN A 1 414 ? 25.356 -2.639 -24.888 1.00 93.38 414 GLN A CA 1
ATOM 3172 C C . GLN A 1 414 ? 25.341 -1.924 -23.530 1.00 93.38 414 GLN A C 1
ATOM 3174 O O . GLN A 1 414 ? 25.614 -2.545 -22.504 1.00 93.38 414 GLN A O 1
ATOM 3179 N N . LEU A 1 415 ? 24.949 -0.647 -23.503 1.00 90.44 415 LEU A N 1
ATOM 3180 C CA . LEU A 1 415 ? 24.799 0.109 -22.263 1.00 90.44 415 LEU A CA 1
ATOM 3181 C C . LEU A 1 415 ? 23.772 -0.546 -21.329 1.00 90.44 415 LEU A C 1
ATOM 3183 O O . LEU A 1 415 ? 24.015 -0.638 -20.129 1.00 90.44 415 LEU A O 1
ATOM 3187 N N . MET A 1 416 ? 22.642 -1.025 -21.857 1.00 89.25 416 MET A N 1
ATOM 3188 C CA . MET A 1 416 ? 21.631 -1.722 -21.058 1.00 89.25 416 MET A CA 1
ATOM 3189 C C . MET A 1 416 ? 22.174 -3.013 -20.435 1.00 89.25 416 MET A C 1
ATOM 3191 O O . MET A 1 416 ? 21.953 -3.239 -19.250 1.00 89.25 416 MET A O 1
ATOM 3195 N N . GLU A 1 417 ? 22.925 -3.825 -21.186 1.00 90.69 417 GLU A N 1
ATOM 3196 C CA . GLU A 1 417 ? 23.571 -5.040 -20.659 1.00 90.69 417 GLU A CA 1
ATOM 3197 C C . GLU A 1 417 ? 24.586 -4.772 -19.544 1.00 90.69 417 GLU A C 1
ATOM 3199 O O . GLU A 1 417 ? 24.770 -5.611 -18.659 1.00 90.69 417 GLU A O 1
ATOM 3204 N N . GLU A 1 418 ? 25.265 -3.627 -19.600 1.00 89.81 418 GLU A N 1
ATOM 3205 C CA . GLU A 1 418 ? 26.245 -3.212 -18.596 1.00 89.81 418 GLU A CA 1
ATOM 3206 C C . GLU A 1 418 ? 25.586 -2.759 -17.287 1.00 89.81 418 GLU A C 1
ATOM 3208 O O . GLU A 1 418 ? 26.204 -2.848 -16.222 1.00 89.81 418 GLU A O 1
ATOM 3213 N N . LYS A 1 419 ? 24.326 -2.305 -17.324 1.00 86.56 419 LYS A N 1
ATOM 3214 C CA . LYS A 1 419 ? 23.590 -1.933 -16.110 1.00 86.56 419 LYS A CA 1
ATOM 3215 C C . LYS A 1 419 ? 23.107 -3.177 -15.373 1.00 86.56 419 LYS A C 1
ATOM 3217 O O . LYS A 1 419 ? 22.500 -4.069 -15.952 1.00 86.56 419 LYS A O 1
ATOM 3222 N N . THR A 1 420 ? 23.287 -3.190 -14.054 1.00 81.06 420 THR A N 1
ATOM 3223 C CA . THR A 1 420 ? 22.967 -4.333 -13.178 1.00 81.06 420 THR A CA 1
ATOM 3224 C C . THR A 1 420 ? 21.502 -4.773 -13.212 1.00 81.06 420 THR A C 1
ATOM 3226 O O . THR A 1 420 ? 21.223 -5.943 -12.982 1.00 81.06 420 THR A O 1
ATOM 3229 N N . VAL A 1 421 ? 20.579 -3.852 -13.501 1.00 80.50 421 VAL A N 1
ATOM 3230 C CA . VAL A 1 421 ? 19.129 -4.103 -13.545 1.00 80.50 421 VAL A CA 1
ATOM 3231 C C . VAL A 1 421 ? 18.733 -5.055 -14.659 1.00 80.50 421 VAL A C 1
ATOM 3233 O O . VAL A 1 421 ? 17.987 -6.002 -14.429 1.00 80.50 421 VAL A O 1
ATOM 3236 N N . PHE A 1 422 ? 19.197 -4.772 -15.873 1.00 84.44 422 PHE A N 1
ATOM 3237 C CA . PHE A 1 422 ? 18.954 -5.648 -17.007 1.00 84.44 422 PHE A CA 1
ATOM 3238 C C . PHE A 1 422 ? 19.973 -6.781 -16.972 1.00 84.44 422 PHE A C 1
ATOM 3240 O O . PHE A 1 422 ? 19.609 -7.955 -17.036 1.00 84.44 422 PHE A O 1
ATOM 3247 N N . GLY A 1 423 ? 21.245 -6.415 -16.790 1.00 86.38 423 GLY A N 1
ATOM 3248 C CA . GLY A 1 423 ? 22.377 -7.319 -16.747 1.00 86.38 423 GLY A CA 1
ATOM 3249 C C . GLY A 1 423 ? 22.502 -8.147 -18.021 1.00 86.38 423 GLY A C 1
ATOM 3250 O O . GLY A 1 423 ? 21.664 -8.121 -18.924 1.00 86.38 423 GLY A O 1
ATOM 3251 N N . ARG A 1 424 ? 23.549 -8.970 -18.089 1.00 88.06 424 ARG A N 1
ATOM 3252 C CA . ARG A 1 424 ? 23.645 -9.942 -19.183 1.00 88.06 424 ARG A CA 1
ATOM 3253 C C . ARG A 1 424 ? 22.497 -10.939 -19.119 1.00 88.06 424 ARG A C 1
ATOM 3255 O O . ARG A 1 424 ? 21.878 -11.203 -20.138 1.00 88.06 424 ARG A O 1
ATOM 3262 N N . GLU A 1 425 ? 22.182 -11.455 -17.935 1.00 85.00 425 GLU A N 1
ATOM 3263 C CA . GLU A 1 425 ? 21.163 -12.493 -17.775 1.00 85.00 425 GLU A CA 1
ATOM 3264 C C . GLU A 1 425 ? 19.766 -12.030 -18.226 1.00 85.00 425 GLU A C 1
ATOM 3266 O O . GLU A 1 425 ? 19.131 -12.715 -19.025 1.00 85.00 425 GLU A O 1
ATOM 3271 N N . GLY A 1 426 ? 19.299 -10.851 -17.797 1.00 82.88 426 GLY A N 1
ATOM 3272 C CA . GLY A 1 426 ? 17.983 -10.336 -18.194 1.00 82.88 426 GLY A CA 1
ATOM 3273 C C . GLY A 1 426 ? 17.900 -10.013 -19.687 1.00 82.88 426 GLY A C 1
ATOM 3274 O O . GLY A 1 426 ? 16.898 -10.343 -20.324 1.00 82.88 426 GLY A O 1
ATOM 3275 N N . CYS A 1 427 ? 18.969 -9.462 -20.272 1.00 89.25 427 CYS A N 1
ATOM 3276 C CA . CYS A 1 427 ? 19.052 -9.225 -21.715 1.00 89.25 427 CYS A CA 1
ATOM 3277 C C . CYS A 1 427 ? 19.067 -10.527 -22.532 1.00 89.25 427 CYS A C 1
ATOM 3279 O O . CYS A 1 427 ? 18.368 -10.624 -23.538 1.00 89.25 427 CYS A O 1
ATOM 3281 N N . HIS A 1 428 ? 19.802 -11.554 -22.092 1.00 89.44 428 HIS A N 1
ATOM 3282 C CA . HIS A 1 428 ? 19.874 -12.844 -22.794 1.00 89.44 428 HIS A CA 1
ATOM 3283 C C . HIS A 1 428 ? 18.574 -13.650 -22.680 1.00 89.44 428 HIS A C 1
ATOM 3285 O O . HIS A 1 428 ? 18.253 -14.433 -23.573 1.00 89.44 428 HIS A O 1
ATOM 3291 N N . ASN A 1 429 ? 17.804 -13.434 -21.612 1.00 89.19 429 ASN A N 1
ATOM 3292 C CA . ASN A 1 429 ? 16.489 -14.044 -21.438 1.00 89.19 429 ASN A CA 1
ATOM 3293 C C . ASN A 1 429 ? 15.392 -13.364 -22.278 1.00 89.19 429 ASN A C 1
ATOM 3295 O O . ASN A 1 429 ? 14.333 -13.957 -22.472 1.00 89.19 429 ASN A O 1
ATOM 3299 N N . SER A 1 430 ? 15.624 -12.150 -22.794 1.00 92.12 430 SER A N 1
ATOM 3300 C CA . SER A 1 430 ? 14.704 -11.489 -23.725 1.00 92.12 430 SER A CA 1
ATOM 3301 C C . SER A 1 430 ? 14.975 -11.935 -25.163 1.00 92.12 430 SER A C 1
ATOM 3303 O O . SER A 1 430 ? 16.029 -11.668 -25.751 1.00 92.12 430 SER A O 1
ATOM 3305 N N . ILE A 1 431 ? 13.973 -12.576 -25.766 1.00 92.31 431 ILE A N 1
ATOM 3306 C CA . ILE A 1 431 ? 14.015 -13.013 -27.168 1.00 92.31 431 ILE A CA 1
ATOM 3307 C C . ILE A 1 431 ? 14.131 -11.797 -28.090 1.00 92.31 431 ILE A C 1
ATOM 3309 O O . ILE A 1 431 ? 14.891 -11.818 -29.063 1.00 92.31 431 ILE A O 1
ATOM 3313 N N . SER A 1 432 ? 13.405 -10.725 -27.772 1.00 91.38 432 SER A N 1
ATOM 3314 C CA . SER A 1 432 ? 13.363 -9.508 -28.586 1.00 91.38 432 SER A CA 1
ATOM 3315 C C . SER A 1 432 ? 14.712 -8.790 -28.559 1.00 91.38 432 SER A C 1
ATOM 3317 O O . SER A 1 432 ? 15.217 -8.402 -29.610 1.00 91.38 432 SER A O 1
ATOM 3319 N N . PHE A 1 433 ? 15.353 -8.711 -27.388 1.00 93.25 433 PHE A N 1
ATOM 3320 C CA . PHE A 1 433 ? 16.704 -8.168 -27.249 1.00 93.25 433 PHE A CA 1
ATOM 3321 C C . PHE A 1 433 ? 17.722 -8.955 -28.083 1.00 93.25 433 PHE A C 1
ATOM 3323 O O . PHE A 1 433 ? 18.454 -8.380 -28.892 1.00 93.25 433 PHE A O 1
ATOM 3330 N N . CYS A 1 434 ? 17.736 -10.284 -27.939 1.00 92.12 434 CYS A N 1
ATOM 3331 C CA . CYS A 1 434 ? 18.665 -11.146 -28.668 1.00 92.12 434 CYS A CA 1
ATOM 3332 C C . CYS A 1 434 ? 18.471 -11.056 -30.187 1.00 92.12 434 CYS A C 1
ATOM 3334 O O . CYS A 1 434 ? 19.444 -11.041 -30.943 1.00 92.12 434 CYS A O 1
ATOM 3336 N N . THR A 1 435 ? 17.217 -10.989 -30.637 1.00 91.94 435 THR A N 1
ATOM 3337 C CA . THR A 1 435 ? 16.874 -10.873 -32.059 1.00 91.94 435 THR A CA 1
ATOM 3338 C C . THR A 1 435 ? 17.325 -9.527 -32.614 1.00 91.94 435 THR A C 1
ATOM 3340 O O . THR A 1 435 ? 18.034 -9.497 -33.619 1.00 91.94 435 THR A O 1
ATOM 3343 N N . LEU A 1 436 ? 17.012 -8.427 -31.920 1.00 90.31 436 LEU A N 1
ATOM 3344 C CA . LEU A 1 436 ? 17.424 -7.083 -32.321 1.00 90.31 436 LEU A CA 1
ATOM 3345 C C . LEU A 1 436 ? 18.949 -6.968 -32.422 1.00 90.31 436 LEU A C 1
ATOM 3347 O O . LEU A 1 436 ? 19.470 -6.500 -33.432 1.00 90.31 436 LEU A O 1
ATOM 3351 N N . ARG A 1 437 ? 19.682 -7.466 -31.417 1.00 91.31 437 ARG A N 1
ATOM 3352 C CA . ARG A 1 437 ? 21.151 -7.447 -31.412 1.00 91.31 437 ARG A CA 1
ATOM 3353 C C . ARG A 1 437 ? 21.740 -8.189 -32.612 1.00 91.31 437 ARG A C 1
ATOM 3355 O O . ARG A 1 437 ? 22.694 -7.701 -33.215 1.00 91.31 437 ARG A O 1
ATOM 3362 N N . ARG A 1 438 ? 21.186 -9.350 -32.976 1.00 91.06 438 ARG A N 1
ATOM 3363 C CA . ARG A 1 438 ? 21.631 -10.125 -34.148 1.00 91.06 438 ARG A CA 1
ATOM 3364 C C . ARG A 1 438 ? 21.376 -9.369 -35.451 1.00 91.06 438 ARG A C 1
ATOM 3366 O O . ARG A 1 438 ? 22.310 -9.236 -36.234 1.00 91.06 438 ARG A O 1
ATOM 3373 N N . LEU A 1 439 ? 20.164 -8.839 -35.638 1.00 87.69 439 LEU A N 1
ATOM 3374 C CA . LEU A 1 439 ? 19.778 -8.088 -36.840 1.00 87.69 439 LEU A CA 1
ATOM 3375 C C . LEU A 1 439 ? 20.665 -6.855 -37.058 1.00 87.69 439 LEU A C 1
ATOM 3377 O O . LEU A 1 439 ? 21.169 -6.632 -38.159 1.00 87.69 439 LEU A O 1
ATOM 3381 N N . LEU A 1 440 ? 20.917 -6.088 -35.995 1.00 86.56 440 LEU A N 1
ATOM 3382 C CA . LEU A 1 440 ? 21.772 -4.906 -36.075 1.00 86.56 440 LEU A CA 1
ATOM 3383 C C . LEU A 1 440 ? 23.232 -5.282 -36.368 1.00 86.56 440 LEU A C 1
ATOM 3385 O O . LEU A 1 440 ? 23.865 -4.653 -37.213 1.00 86.56 440 LEU A O 1
ATOM 3389 N N . SER A 1 441 ? 23.744 -6.353 -35.754 1.00 86.56 441 SER A N 1
ATOM 3390 C CA . SER A 1 441 ? 25.124 -6.813 -35.971 1.00 86.56 441 SER A CA 1
ATOM 3391 C C . SER A 1 441 ? 25.369 -7.256 -37.421 1.00 86.56 441 SER A C 1
ATOM 3393 O O . SER A 1 441 ? 26.412 -6.941 -37.987 1.00 86.56 441 SER A O 1
ATOM 3395 N N . THR A 1 442 ? 24.393 -7.918 -38.056 1.00 82.00 442 THR A N 1
ATOM 3396 C CA . THR A 1 442 ? 24.477 -8.317 -39.475 1.00 82.00 442 THR A CA 1
ATOM 3397 C C . THR A 1 442 ? 24.394 -7.147 -40.451 1.00 82.00 442 THR A C 1
ATOM 3399 O O . THR A 1 442 ? 24.845 -7.274 -41.579 1.00 82.00 442 THR A O 1
ATOM 3402 N N . SER A 1 443 ? 23.822 -6.012 -40.038 1.00 69.50 443 SER A N 1
ATOM 3403 C CA . SER A 1 443 ? 23.743 -4.805 -40.877 1.00 69.50 443 SER A CA 1
ATOM 3404 C C . SER A 1 443 ? 24.973 -3.893 -40.775 1.00 69.50 443 SER A C 1
ATOM 3406 O O . SER A 1 443 ? 25.085 -2.935 -41.534 1.00 69.50 443 SER A O 1
ATOM 3408 N N . SER A 1 444 ? 25.880 -4.167 -39.828 1.00 58.50 444 SER A N 1
ATOM 3409 C CA . SER A 1 444 ? 27.132 -3.415 -39.635 1.00 58.50 444 SER A CA 1
ATOM 3410 C C . SER A 1 444 ? 28.357 -4.021 -40.335 1.00 58.50 444 SER A C 1
ATOM 3412 O O . SER A 1 444 ? 29.409 -3.383 -40.360 1.00 58.50 444 SER A O 1
ATOM 3414 N N . SER A 1 445 ? 28.222 -5.241 -40.867 1.00 53.06 445 SER A N 1
ATOM 3415 C CA . SER A 1 445 ? 29.211 -5.938 -41.704 1.00 53.06 445 SER A CA 1
ATOM 3416 C C . SER A 1 445 ? 28.909 -5.727 -43.176 1.00 53.06 445 SER A C 1
ATOM 3418 O O . SER A 1 445 ? 29.870 -5.495 -43.939 1.00 53.06 445 SER A O 1
#

Foldseek 3Di:
DDPPPPVVVVVVVVLVVLLVVLLVDLDLQPPDPVVSLVVDDPVSVVVSVVSNVVSLVVLLVVLLVVLLVLCVVLLVLLVVLLVDPDDPVSAVVLVVSLLVSLVVNLCSCCVRPVPSLVPDPDPCSVVVVVVNLVVVLVSLLVLLVVSLPDDCRFWDFYADVPDPPQATATARSSVSSVSSSLSNLVSVVVVCPVPDDDPDDDDSSQASLLVSLVSLLVSLVVLQVVLVPDPPNLRSLSHSLQSLVVSCVRSLPDRHPPSVVSNVVSVVSNVVSLVSNLVVLLVLVLVLLVCLLPPPDPVVVNVVVSLVSLVVSLVSLSNHHVVDDLLQSLLVSCQSNLVVVLVCVVVPPPDPPDDPCPVVVVVVVVVVVVCVVPPDPPPVVVVCCVVVVDDDDDDDDDDDSPLSSLVSSLVSLVSNCVRPSCHVSSLVSHPSSVSSNVSSVVVND

Organism: Trypanosoma congolense (strain IL3000) (NCBI:txid1068625)

pLDDT: mean 75.47, std 17.97, range [28.7, 94.69]

Sequence (445 aa):
MPSDTLEDHSNWSTIIGQVLSHLECDSFVEVCEDDVLEKCGPFLRRLVEVADEARVNDLLDDLFNRVSTLFVPCMQAAAAASNSELSDTSVEEAQALIEHTATSAFNVLTTEVFSPLSSSGCSKAFSWERGLWCRLGTLLIRLLRAAADGPHALVLRLPWPGASRSSYAVLAPLTIVWGAVVRLLSLLVAGTDSNLPNVGETHTLLHIISDCVVVMMERCDFLRHEAGGRSASKEVLCVSFNSFVWIKDRCCRLPMSRKTEVLTLLDGYTADTLQDFLNNCATELQHILSMAASPPESWGDTKQQLATLVDSFSAVFRGIAPPLPQSKIASLLLDRALRPVVEDLLEGGKRRDFPSLSVVTRTLRTLTEVQRIGNGSVFLKDIAERVTGVRAEEIVDSSGVTASATHHMLWVLQLMEEKTVFGREGCHNSISFCTLRRLLSTSSS

=== Feature glossary ===
The record interleaves many kinds of information about one protein. Here is each kind framed as the question it answers.

Q: What does the local fold look like, residue by residue?
A: The Foldseek 3Di string encodes local tertiary geometry as a 20-letter alphabet — one character per residue — derived from the relative positions of nearby Cα atoms. Unlike the amino-acid sequence, 3Di is a direct function of the 3D structure, so two proteins with the same fold have similar 3Di strings even at low sequence identity.

Q: Which residues are in helices, strands, or loops?
A: The SS8 string is DSSP's per-residue secondary-structure call. α-helix (H) means an i→i+4 H-bond ladder; β-strand (E) means the residue participates in a β-sheet; 3₁₀ (G) and π (I) are tighter and wider helices; T/S are turns/bends; '-' is loop.

Q: How big and how compact is the whole molecule?
A: Radius of gyration (Rg) is the root-mean-square distance of Cα atoms from their centroid — a single number for overall size and compactness. A globular domain of N residues has Rg ≈ 2.2·N^0.38 Å; an extended or disordered chain has a much larger Rg. The Cα contact count is the number of residue pairs whose Cα atoms are within 8 Å and are more than four positions apart in sequence — a standard proxy for tertiary packing density. The bounding box is the smallest axis-aligned box enclosing all Cα atoms.

Q: Where is each backbone atom in 3D?
A: Structure coordinates are given as an mmCIF _atom_site loop: one row per atom with element, residue name, chain id, sequence number, and x/y/z position in Å. Only the four main-chain atoms per residue are included here; side chains are omitted to keep the record compact.

Q: What is the amino-acid chain?
A: Primary structure: the covalent order of the twenty standard amino acids along the backbone. Two proteins with the same sequence will (almost always) fold to the same structure; two with 30% identity often share a fold but not the details.

Q: What if only a Cα trace is available?
A: Three-state secondary structure (P-SEA) collapses the eight DSSP classes into helix (a), strand (b), and coil (c). P-SEA assigns these from Cα geometry alone — distances and angles — without requiring backbone oxygens, so it works on any Cα trace.

Q: What family and function is it annotated with?
A: Database cross-references. InterPro integrates a dozen domain/family signature databases into unified entries with residue-range hits. GO terms attach function/process/location labels with evidence codes. CATH codes position the fold in a four-level structural taxonomy. Organism is the NCBI-taxonomy species name.

Q: How confident is the AlphaFold model at each residue?
A: pLDDT is the predicted lDDT-Cα score: AlphaFold's confidence that the local environment of each residue (all inter-atomic distances within 15 Å) is correctly placed. It is a per-residue number between 0 and 100, with higher meaning more reliable.

Q: How mobile is each atom in the crystal?
A: B-factor (Debye–Waller factor) reflects atomic displacement in the crystal lattice. It is an experimental observable (units Å²), not a prediction; low values mean the atom is pinned down, high values mean it moves or is heterogeneous across the crystal.

Q: Which residues are buried vs exposed?
A: SASA measures how much of the protein is reachable by solvent. It is computed by rolling a water-sized probe over the atomic surface and summing the exposed area (Å²). Per-residue SASA distinguishes core (buried, low SASA) from surface (exposed, high SASA) residues; total SASA is a whole-molecule size measure.

Q: What do the diagnostic plots show?
A: Plot images: a contact map (which residues are close in 3D, as an N×N binary image), a Ramachandran scatter (backbone torsion angles, revealing secondary-structure composition at a glance), and — for AlphaFold structures — a PAE heatmap (pairwise prediction confidence).

Q: What known structures does this most resemble?
A: The Foldseek neighbor list gives the closest experimentally determined structures in the PDB, ranked by structural alignment. TM-score near 1 means near-identical fold; near 0.3 means only rough topology match. This is how one finds what a novel AlphaFold prediction most resembles in the solved-structure universe.

Q: Are the domains correctly placed relative to each other?
A: Predicted aligned error is AlphaFold's pairwise confidence. Unlike pLDDT (per-residue), PAE is per-residue-pair and captures whether two parts of the structure are correctly placed relative to each other. Units are ångströms of expected positional error.

Q: What do the rendered images show?
A: Structure images are PyMOL renders from six orthogonal camera directions. Cartoon representation draws helices as coils and strands as arrows; sticks shows the backbone as bonds; surface shows the solvent-excluded envelope. Rainbow coloring maps sequence position to hue (blue→red, N→C); chain coloring assigns a distinct color per polypeptide.

Q: What are the backbone torsion angles?
A: φ (phi) and ψ (psi) are the two rotatable backbone dihedrals per residue: φ is the C(i-1)–N–Cα–C torsion, ψ is the N–Cα–C–N(i+1) torsion, both in degrees on (−180°, 180°]. α-helical residues cluster near (−60°, −45°); β-strand residues near (−120°, +130°). A Ramachandran plot is simply a scatter of (φ, ψ) for every residue.